Protein AF-A0A0G1J275-F1 (afdb_monomer_lite)

InterPro domains:
  IPR050297 Lipid A-modifying glycosyltransferase 83 [PTHR33908] (2-230)

Radius of gyration: 38.36 Å; chains: 1; bounding box: 88×111×80 Å

pLDDT: mean 79.53, std 19.97, range [22.02, 98.44]

Sequence (663 aa):
SFFFDRMALADSLLSAFGVWTLLFALVALRNLRLDFAMLSGFGLGGGLLTKSPAIFYALMLPTTWLLARFPKGKMEKAIHLIKLFALFLVTLAIGWGLSNILRLGPNFQMIALRNKDYVFPISHFWTNPKDPFIPFMTRSFEWIWSMGPSMTLVFALVGLLNFKKYPKEIFLISVWFLFPILVQAEFAKVFTARYILFSLPYLYILAASAFLLRGRLSKILVAGLIILLFQAFKFDYLLLTAPEKADLPTSERTGYLEEWTAGYGIKEAAEILQEEYRQDPEAKIVVGTEGFFGTLPDGLQIYLNDVPEITVIGVGIFIEEVHPSLKESKKAGNKTYLVVNNTRLKGDPERLGLKLIAAYPKALRTSLKDMKFFQKVFSSKDFIPLALIVIFSLLAVRTLLLPGYFPMHDDLQMMRQLEMEKCFVDGQIPCRWVPDMGYGFGFPLFNFYPPLPYLVGQGIRLFGLAFTDTAKKEFFGRTGGLISAVFYIWAPYHALDIYVRGAMNEAWALALFPFILWTSYRLIDEKKNITEWAVALALSWFGLLTSHNLMVLMFSPVFAVWCLLFVGQKKWNRLPHLAVSGILALGLAAFFTIPALIEQKNFGILRLLRAFRLTKPNASFPFLGLRGVHFRNRRRNGFPDRAFSLGSFYLSYSLLILSIQKD

Foldseek 3Di:
DVVPPDDPCLLVQLLVLLVLLLVLLLVCQQVLNLVSLLSNLVSLLSNLLSDPLSVLSLVLSVLSCLNHDADDDPVSNVVSVVSSVVSSVSSPCSNVVSNCVCVVDPCSVVRVVVVPVWWAPPCQCVVPVVVPQVVLVVVQLVCCCQVNLVVLVVLLVLLCVCCVVCVSLNVSLCCLQVVQSNRCSRITPDHDNSSRSSSVVSSNVSSVSSCVDDDPSNVVSVVSVVSNVVSNCVQVVCCVPPVLPHRDDPRVCCQCFNDQNVLFCLLVVLVVVVVVCVVPVPAQEEEEEADAPPHSQVSNCVSCVVRPSYHYDHQYHADQADHPVQVVCVVVVHHYYYDYDPVRDPHDCVVNVHDDDDDGDTRDDPDCVVVVVVCCCCPDPCNVLVVLLVVLLCVLCVVVVDPDQADAQCSCVVVLLVQCVVCVVVVNVRRQWRQPPPPRNTDRCLLAAQCLVSVVVVVCVVPVDDDDDDDFAPDPHSVVRSVVSSCLSVVVVLCCCVRYHVVFLVNQLSVLLRQLLVLLLCLLPPPPDNVVSLQSNLVSLLSNLRRDVVSCVVCVVVVVVSNCVRCVVGHVVSVVSNVSSVVSNCVSNVVRVVSSVVCVVVDDPVVVVVVVCVVDVPDDDPDPDPDDDDDDDDDDDDDDDDDDDDDDDDDDDDDDDDDDDDD

Structure (mmCIF, N/CA/C/O backbone):
data_AF-A0A0G1J275-F1
#
_entry.id   AF-A0A0G1J275-F1
#
loop_
_atom_site.group_PDB
_atom_site.id
_atom_site.type_symbol
_atom_site.label_atom_id
_atom_site.label_alt_id
_atom_site.label_comp_id
_atom_site.label_asym_id
_atom_site.label_entity_id
_atom_site.label_seq_id
_atom_site.pdbx_PDB_ins_code
_atom_site.Cartn_x
_atom_site.Cartn_y
_atom_site.Cartn_z
_atom_site.occupancy
_atom_site.B_iso_or_equiv
_atom_site.auth_seq_id
_atom_site.auth_comp_id
_atom_site.auth_asym_id
_atom_site.auth_atom_id
_atom_site.pdbx_PDB_model_num
ATOM 1 N N . SER A 1 1 ? -6.742 -27.106 -13.959 1.00 40.66 1 SER A N 1
ATOM 2 C CA . SER A 1 1 ? -5.752 -26.052 -14.238 1.00 40.66 1 SER A CA 1
ATOM 3 C C . SER A 1 1 ? -5.968 -24.831 -13.342 1.00 40.66 1 SER A C 1
ATOM 5 O O . SER A 1 1 ? -5.172 -24.646 -12.435 1.00 40.66 1 SER A O 1
ATOM 7 N N . PHE A 1 2 ? -7.090 -24.089 -13.426 1.00 31.84 2 PHE A N 1
ATOM 8 C CA . PHE A 1 2 ? -7.307 -22.818 -12.680 1.00 31.84 2 PHE A CA 1
ATOM 9 C C . PHE A 1 2 ? -6.958 -22.829 -11.173 1.00 31.84 2 PHE A C 1
ATOM 11 O O . PHE A 1 2 ? -6.426 -21.851 -10.656 1.00 31.84 2 PHE A O 1
ATOM 18 N N . PHE A 1 3 ? -7.235 -23.929 -10.464 1.00 35.69 3 PHE A N 1
ATOM 19 C CA . PHE A 1 3 ? -6.979 -24.037 -9.023 1.00 35.69 3 PHE A CA 1
ATOM 20 C C . PHE A 1 3 ? -5.486 -24.151 -8.663 1.00 35.69 3 PHE A C 1
ATOM 22 O O . PHE A 1 3 ? -5.069 -23.612 -7.644 1.00 35.69 3 PHE A O 1
ATOM 29 N N . PHE A 1 4 ? -4.683 -24.819 -9.498 1.00 40.94 4 PHE A N 1
ATOM 30 C CA . PHE A 1 4 ? -3.258 -25.072 -9.243 1.00 40.94 4 PHE A CA 1
ATOM 31 C C . PHE A 1 4 ? -2.342 -24.032 -9.895 1.00 40.94 4 PHE A C 1
ATOM 33 O O . PHE A 1 4 ? -1.289 -23.727 -9.346 1.00 40.94 4 PHE A O 1
ATOM 40 N N . ASP A 1 5 ? -2.769 -23.426 -11.003 1.00 39.47 5 ASP A N 1
ATOM 41 C CA . ASP A 1 5 ? -1.879 -22.607 -11.832 1.00 39.47 5 ASP A CA 1
ATOM 42 C C . ASP A 1 5 ? -1.677 -21.173 -11.308 1.00 39.47 5 ASP A C 1
ATOM 44 O O . ASP A 1 5 ? -0.831 -20.451 -11.833 1.00 39.47 5 ASP A O 1
ATOM 48 N N . ARG A 1 6 ? -2.464 -20.704 -10.318 1.00 45.31 6 ARG A N 1
ATOM 49 C CA . ARG A 1 6 ? -2.495 -19.268 -9.947 1.00 45.31 6 ARG A CA 1
ATOM 50 C C . ARG A 1 6 ? -2.673 -18.903 -8.469 1.00 45.31 6 ARG A C 1
ATOM 52 O O . ARG A 1 6 ? -2.768 -17.714 -8.174 1.00 45.31 6 ARG A O 1
ATOM 59 N N . MET A 1 7 ? -2.729 -19.843 -7.523 1.00 51.56 7 MET A N 1
ATOM 60 C CA . MET A 1 7 ? -3.082 -19.497 -6.136 1.00 51.56 7 MET A CA 1
ATOM 61 C C . MET A 1 7 ? -2.031 -19.893 -5.096 1.00 51.56 7 MET A C 1
ATOM 63 O O . MET A 1 7 ? -1.597 -21.039 -5.020 1.00 51.56 7 MET A O 1
ATOM 67 N N . ALA A 1 8 ? -1.726 -18.954 -4.193 1.00 59.25 8 ALA A N 1
ATOM 68 C CA . ALA A 1 8 ? -1.098 -19.212 -2.897 1.00 59.25 8 ALA A CA 1
ATOM 69 C C . ALA A 1 8 ? -2.086 -19.932 -1.950 1.00 59.25 8 ALA A C 1
ATOM 71 O O . ALA A 1 8 ? -2.434 -19.436 -0.877 1.00 59.25 8 ALA A O 1
ATOM 72 N N . LEU A 1 9 ? -2.567 -21.110 -2.368 1.00 70.62 9 LEU A N 1
ATOM 73 C CA . LEU A 1 9 ? -3.643 -21.872 -1.724 1.00 70.62 9 LEU A CA 1
ATOM 74 C C . LEU A 1 9 ? -3.389 -22.106 -0.237 1.00 70.62 9 LEU A C 1
ATOM 76 O O . LEU A 1 9 ? -4.303 -22.010 0.575 1.00 70.62 9 LEU A O 1
ATOM 80 N N . ALA A 1 10 ? -2.139 -22.386 0.127 1.00 83.56 10 ALA A N 1
ATOM 81 C CA . ALA A 1 10 ? -1.785 -22.710 1.498 1.00 83.56 10 ALA A CA 1
ATOM 82 C C . ALA A 1 10 ? -1.951 -21.513 2.458 1.00 83.56 10 ALA A C 1
ATOM 84 O O . ALA A 1 10 ? -2.303 -21.710 3.616 1.00 83.56 10 ALA A O 1
ATOM 85 N N . ASP A 1 11 ? -1.738 -20.271 2.012 1.00 84.31 11 ASP A N 1
ATOM 86 C CA . ASP A 1 11 ? -1.916 -19.091 2.873 1.00 84.31 11 ASP A CA 1
ATOM 87 C C . ASP A 1 11 ? -3.404 -18.768 3.092 1.00 84.31 11 ASP A C 1
ATOM 89 O O . ASP A 1 11 ? -3.840 -18.513 4.222 1.00 84.31 11 ASP A O 1
ATOM 93 N N . SER A 1 12 ? -4.210 -18.847 2.031 1.00 84.62 12 SER A N 1
ATOM 94 C CA . SER A 1 12 ? -5.666 -18.684 2.118 1.00 84.62 12 SER A CA 1
ATOM 95 C C . SER A 1 12 ? -6.313 -19.797 2.947 1.00 84.62 12 SER A C 1
ATOM 97 O O . SER A 1 12 ? -7.181 -19.522 3.776 1.00 84.62 12 SER A O 1
ATOM 99 N N . LEU A 1 13 ? -5.856 -21.041 2.783 1.00 89.19 13 LEU A N 1
ATOM 100 C CA . LEU A 1 13 ? -6.361 -22.196 3.522 1.00 89.19 13 LEU A CA 1
ATOM 101 C C . LEU A 1 13 ? -6.004 -22.122 5.014 1.00 89.19 13 LEU A C 1
ATOM 103 O O . LEU A 1 13 ? -6.869 -22.352 5.858 1.00 89.19 13 LEU A O 1
ATOM 107 N N . LEU A 1 14 ? -4.774 -21.712 5.351 1.00 92.44 14 LEU A N 1
ATOM 108 C CA . LEU A 1 14 ? -4.373 -21.441 6.734 1.00 92.44 14 LEU A CA 1
ATOM 109 C C . LEU A 1 14 ? -5.306 -20.403 7.377 1.00 92.44 14 LEU A C 1
ATOM 111 O O . LEU A 1 14 ? -5.828 -20.633 8.467 1.00 92.44 14 LEU A O 1
ATOM 115 N N . SER A 1 15 ? -5.553 -19.295 6.673 1.00 92.12 15 SER A N 1
ATOM 116 C CA . SER A 1 15 ? -6.434 -18.214 7.131 1.00 92.12 15 SER A CA 1
ATOM 117 C C . SER A 1 15 ? -7.861 -18.711 7.384 1.00 92.12 15 SER A C 1
ATOM 119 O O . SER A 1 15 ? -8.445 -18.414 8.427 1.00 92.12 15 SER A O 1
ATOM 121 N N . ALA A 1 16 ? -8.408 -19.510 6.462 1.00 92.31 16 ALA A N 1
ATOM 122 C CA . ALA A 1 16 ? -9.734 -20.105 6.596 1.00 92.31 16 ALA A CA 1
ATOM 123 C C . ALA A 1 16 ? -9.821 -21.026 7.822 1.00 92.31 16 ALA A C 1
ATOM 125 O O . ALA A 1 16 ? -10.738 -20.891 8.636 1.00 92.31 16 ALA A O 1
ATOM 126 N N . PHE A 1 17 ? -8.846 -21.921 8.002 1.00 96.06 17 PHE A N 1
ATOM 127 C CA . PHE A 1 17 ? -8.792 -22.800 9.168 1.00 96.06 17 PHE A CA 1
ATOM 128 C C . PHE A 1 17 ? -8.656 -22.031 10.484 1.00 96.06 17 PHE A C 1
ATOM 130 O O . PHE A 1 17 ? -9.280 -22.417 11.472 1.00 96.06 17 PHE A O 1
ATOM 137 N N . GLY A 1 18 ? -7.925 -20.914 10.505 1.00 94.94 18 GLY A N 1
ATOM 138 C CA . GLY A 1 18 ? -7.862 -20.019 11.661 1.00 94.94 18 GLY A CA 1
ATOM 139 C C . GLY A 1 18 ? -9.225 -19.467 12.072 1.00 94.94 18 GLY A C 1
ATOM 140 O O . GLY A 1 18 ? -9.611 -19.570 13.239 1.00 94.94 18 GLY A O 1
ATOM 141 N N . VAL A 1 19 ? -9.987 -18.947 11.103 1.00 95.69 19 VAL A N 1
ATOM 142 C CA . VAL A 1 19 ? -11.336 -18.407 11.337 1.00 95.69 19 VAL A CA 1
ATOM 143 C C . VAL A 1 19 ? -12.273 -19.484 11.885 1.00 95.69 19 VAL A C 1
ATOM 145 O O . VAL A 1 19 ? -12.951 -19.247 12.887 1.00 95.69 19 VAL A O 1
ATOM 148 N N . TRP A 1 20 ? -12.288 -20.675 11.279 1.00 95.25 20 TRP A N 1
ATOM 149 C CA . TRP A 1 20 ? -13.134 -21.783 11.735 1.00 95.25 20 TRP A CA 1
ATOM 150 C C . TRP A 1 20 ? -12.727 -22.309 13.112 1.00 95.25 20 TRP A C 1
ATOM 152 O O . TRP A 1 20 ? -13.597 -22.572 13.941 1.00 95.25 20 TRP A O 1
ATOM 162 N N . THR A 1 21 ? -11.423 -22.387 13.393 1.00 97.88 21 THR A N 1
ATOM 163 C CA . THR A 1 21 ? -10.900 -22.757 14.717 1.00 97.88 21 THR A CA 1
ATOM 164 C C . THR A 1 21 ? -11.412 -21.790 15.784 1.00 97.88 21 THR A C 1
ATOM 166 O O . THR A 1 21 ? -11.984 -22.222 16.783 1.00 97.88 21 THR A O 1
ATOM 169 N N . LEU A 1 22 ? -11.290 -20.476 15.560 1.00 97.19 22 LEU A N 1
ATOM 170 C CA . LEU A 1 22 ? -11.806 -19.472 16.494 1.00 97.19 22 LEU A CA 1
ATOM 171 C C . LEU A 1 22 ? -13.329 -19.574 16.657 1.00 97.19 22 LEU A C 1
ATOM 173 O O . LEU A 1 22 ? -13.834 -19.581 17.780 1.00 97.19 22 LEU A O 1
ATOM 177 N N . LEU A 1 23 ? -14.068 -19.646 15.548 1.00 96.19 23 LEU A N 1
ATOM 178 C CA . LEU A 1 23 ? -15.528 -19.644 15.563 1.00 96.19 23 LEU A CA 1
ATOM 179 C C . LEU A 1 23 ? -16.089 -20.858 16.309 1.00 96.19 23 LEU A C 1
ATOM 181 O O . LEU A 1 23 ? -16.923 -20.698 17.203 1.00 96.19 23 LEU A O 1
ATOM 185 N N . PHE A 1 24 ? -15.608 -22.061 15.999 1.00 97.69 24 PHE A N 1
ATOM 186 C CA . PHE A 1 24 ? -16.062 -23.269 16.679 1.00 97.69 24 PHE A CA 1
ATOM 187 C C . PHE A 1 24 ? -15.634 -23.297 18.146 1.00 97.69 24 PHE A C 1
ATOM 189 O O . PHE A 1 24 ? -16.451 -23.666 18.988 1.00 97.69 24 PHE A O 1
ATOM 196 N N . ALA A 1 25 ? -14.438 -22.807 18.493 1.00 96.81 25 ALA A N 1
ATOM 197 C CA . ALA A 1 25 ? -14.030 -22.663 19.890 1.00 96.81 25 ALA A CA 1
ATOM 198 C C . ALA A 1 25 ? -14.971 -21.736 20.681 1.00 96.81 25 ALA A C 1
ATOM 200 O O . ALA A 1 25 ? -15.382 -22.066 21.796 1.00 96.81 25 ALA A O 1
ATOM 201 N N . LEU A 1 26 ? -15.380 -20.603 20.094 1.00 96.00 26 LEU A N 1
ATOM 202 C CA . LEU A 1 26 ? -16.330 -19.667 20.710 1.00 96.00 26 LEU A CA 1
ATOM 203 C C . LEU A 1 26 ? -17.718 -20.285 20.926 1.00 96.00 26 LEU A C 1
ATOM 205 O O . LEU A 1 26 ? -18.367 -20.011 21.940 1.00 96.00 26 LEU A O 1
ATOM 209 N N . VAL A 1 27 ? -18.189 -21.122 19.999 1.00 94.69 27 VAL A N 1
ATOM 210 C CA . VAL A 1 27 ? -19.464 -21.842 20.151 1.00 94.69 27 VAL A CA 1
ATOM 211 C C . VAL A 1 27 ? -19.340 -22.958 21.192 1.00 94.69 27 VAL A C 1
ATOM 213 O O . VAL A 1 27 ? -20.233 -23.108 22.034 1.00 94.69 27 VAL A O 1
ATOM 216 N N . ALA A 1 28 ? -18.225 -23.692 21.183 1.00 95.50 28 ALA A N 1
ATOM 217 C CA . ALA A 1 28 ? -17.929 -24.762 22.128 1.00 95.50 28 ALA A CA 1
ATOM 218 C C . ALA A 1 28 ? -17.914 -24.245 23.568 1.00 95.50 28 ALA A C 1
ATOM 220 O O . ALA A 1 28 ? -18.598 -24.804 24.420 1.00 95.50 28 ALA A O 1
ATOM 221 N N . LEU A 1 29 ? -17.209 -23.142 23.844 1.00 93.69 29 LEU A N 1
ATOM 222 C CA . LEU A 1 29 ? -17.090 -22.609 25.205 1.00 93.69 29 LEU A CA 1
ATOM 223 C C . LEU A 1 29 ? -18.387 -21.976 25.719 1.00 93.69 29 LEU A C 1
ATOM 225 O O . LEU A 1 29 ? -18.683 -22.071 26.908 1.00 93.69 29 LEU A O 1
ATOM 229 N N . ARG A 1 30 ? -19.178 -21.328 24.848 1.00 88.94 30 ARG A N 1
ATOM 230 C CA . ARG A 1 30 ? -20.429 -20.670 25.267 1.00 88.94 30 ARG A CA 1
ATOM 231 C C . ARG A 1 30 ? -21.487 -21.678 25.698 1.00 88.94 30 ARG A C 1
ATOM 233 O O . ARG A 1 30 ? -22.278 -21.366 26.584 1.00 88.94 30 ARG A O 1
ATOM 240 N N . ASN A 1 31 ? -21.477 -22.856 25.078 1.00 88.56 31 ASN A N 1
ATOM 241 C CA . ASN A 1 31 ? -22.478 -23.901 25.280 1.00 88.56 31 ASN A CA 1
ATOM 242 C C . ASN A 1 31 ? -21.916 -25.161 25.964 1.00 88.56 31 ASN A C 1
ATOM 244 O O . ASN A 1 31 ? -22.654 -26.125 26.134 1.00 88.56 31 ASN A O 1
ATOM 248 N N . LEU A 1 32 ? -20.628 -25.167 26.331 1.00 93.44 32 LEU A N 1
ATOM 249 C CA . LEU A 1 32 ? -19.885 -26.334 26.831 1.00 93.44 32 LEU A CA 1
ATOM 250 C C . LEU A 1 32 ? -20.075 -27.588 25.960 1.00 93.44 32 LEU A C 1
ATOM 252 O O . LEU A 1 32 ? -20.316 -28.688 26.457 1.00 93.44 32 LEU A O 1
ATOM 256 N N . ARG A 1 33 ? -19.992 -27.398 24.642 1.00 95.94 33 ARG A N 1
ATOM 257 C CA . ARG A 1 33 ? -20.314 -28.402 23.627 1.00 95.94 33 ARG A CA 1
ATOM 258 C C . ARG A 1 33 ? -19.063 -29.097 23.093 1.00 95.94 33 ARG A C 1
ATOM 260 O O . ARG A 1 33 ? -18.201 -28.453 22.497 1.00 95.94 33 ARG A O 1
ATOM 267 N N . LEU A 1 34 ? -18.990 -30.414 23.302 1.00 97.25 34 LEU A N 1
ATOM 268 C CA . LEU A 1 34 ? -17.867 -31.255 22.876 1.00 97.25 34 LEU A CA 1
ATOM 269 C C . LEU A 1 34 ? -17.748 -31.346 21.353 1.00 97.25 34 LEU A C 1
ATOM 271 O O . LEU A 1 34 ? -16.649 -31.247 20.824 1.00 97.25 34 LEU A O 1
ATOM 275 N N . ASP A 1 35 ? -18.865 -31.471 20.648 1.00 96.50 35 ASP A N 1
ATOM 276 C CA . ASP A 1 35 ? -18.910 -31.560 19.188 1.00 96.50 35 ASP A CA 1
ATOM 277 C C . ASP A 1 35 ? -18.289 -30.328 18.510 1.00 96.50 35 ASP A C 1
ATOM 279 O O . ASP A 1 35 ? -17.473 -30.460 17.600 1.00 96.50 35 ASP A O 1
ATOM 283 N N . PHE A 1 36 ? -18.565 -29.124 19.016 1.00 97.38 36 PHE A N 1
ATOM 284 C CA . PHE A 1 36 ? -17.912 -27.908 18.522 1.00 97.38 36 PHE A CA 1
ATOM 285 C C . PHE A 1 36 ? -16.432 -27.813 18.916 1.00 97.38 36 PHE A C 1
ATOM 287 O O . PHE A 1 36 ? -15.639 -27.270 18.149 1.00 97.38 36 PHE A O 1
ATOM 294 N N . ALA A 1 37 ? -16.025 -28.364 20.064 1.00 98.12 37 ALA A N 1
ATOM 295 C CA . ALA A 1 37 ? -14.604 -28.478 20.397 1.00 98.12 37 ALA A CA 1
ATOM 296 C C . ALA A 1 37 ? -13.883 -29.443 19.441 1.00 98.12 37 ALA A C 1
ATOM 298 O O . ALA A 1 37 ? -12.763 -29.171 19.013 1.00 98.12 37 ALA A O 1
ATOM 299 N N . MET A 1 38 ? -14.548 -30.522 19.019 1.00 98.38 38 MET A N 1
ATOM 300 C CA . MET A 1 38 ? -14.024 -31.422 17.993 1.00 98.38 38 MET A CA 1
ATOM 301 C C . MET A 1 38 ? -13.888 -30.716 16.642 1.00 98.38 38 MET A C 1
ATOM 303 O O . MET A 1 38 ? -12.824 -30.790 16.036 1.00 98.38 38 MET A O 1
ATOM 307 N N . LEU A 1 39 ? -14.908 -29.969 16.198 1.00 98.06 39 LEU A N 1
ATOM 308 C CA . LEU A 1 39 ? -14.843 -29.159 14.970 1.00 98.06 39 LEU A CA 1
ATOM 309 C C . LEU A 1 39 ? -13.730 -28.104 15.025 1.00 98.06 39 LEU A C 1
ATOM 311 O O . LEU A 1 39 ? -13.009 -27.918 14.046 1.00 98.06 39 LEU A O 1
ATOM 315 N N . SER A 1 40 ? -13.533 -27.462 16.179 1.00 98.25 40 SER A N 1
ATOM 316 C CA . SER A 1 40 ? -12.379 -26.587 16.413 1.00 98.25 40 SER A CA 1
ATOM 317 C C . SER A 1 40 ? -11.057 -27.352 16.288 1.00 98.25 40 SER A C 1
ATOM 319 O O . SER A 1 40 ? -10.092 -26.814 15.751 1.00 98.25 40 SER A O 1
ATOM 321 N N . GLY A 1 41 ? -10.999 -28.600 16.759 1.00 98.25 41 GLY A N 1
ATOM 322 C CA . GLY A 1 41 ? -9.832 -29.473 16.633 1.00 98.25 41 GLY A CA 1
ATOM 323 C C . GLY A 1 41 ? -9.535 -29.866 15.186 1.00 98.25 41 GLY A C 1
ATOM 324 O O . GLY A 1 41 ? -8.380 -29.821 14.771 1.00 98.25 41 GLY A O 1
ATOM 325 N N . PHE A 1 42 ? -10.565 -30.172 14.390 1.00 98.19 42 PHE A N 1
ATOM 326 C CA . PHE A 1 42 ? -10.432 -30.408 12.948 1.00 98.19 42 PHE A CA 1
ATOM 327 C C . PHE A 1 42 ? -9.950 -29.154 12.213 1.00 98.19 42 PHE A C 1
ATOM 329 O O . PHE A 1 42 ? -9.055 -29.249 11.375 1.00 98.19 42 PHE A O 1
ATOM 336 N N . GLY A 1 43 ? -10.482 -27.978 12.566 1.00 97.69 43 GLY A N 1
ATOM 337 C CA . GLY A 1 43 ? -10.002 -26.695 12.051 1.00 97.69 43 GLY A CA 1
ATOM 338 C C . GLY A 1 43 ? -8.520 -26.470 12.361 1.00 97.69 43 GLY A C 1
ATOM 339 O O . GLY A 1 43 ? -7.733 -26.188 11.458 1.00 97.69 43 GLY A O 1
ATOM 340 N N . LEU A 1 44 ? -8.117 -26.684 13.618 1.00 98.31 44 LEU A N 1
ATOM 341 C CA . LEU A 1 44 ? -6.726 -26.549 14.045 1.00 98.31 44 LEU A CA 1
ATOM 342 C C . LEU A 1 44 ? -5.810 -27.545 13.320 1.00 98.31 44 LEU A C 1
ATOM 344 O O . LEU A 1 44 ? -4.739 -27.165 12.851 1.00 98.31 44 LEU A O 1
ATOM 348 N N . GLY A 1 45 ? -6.234 -28.805 13.199 1.00 97.75 45 GLY A N 1
ATOM 349 C CA . GLY A 1 45 ? -5.486 -29.849 12.501 1.00 97.75 45 GLY A CA 1
ATOM 350 C C . GLY A 1 45 ? -5.319 -29.558 11.014 1.00 97.75 45 GLY A C 1
ATOM 351 O O . GLY A 1 45 ? -4.211 -29.675 10.498 1.00 97.75 45 GLY A O 1
ATOM 352 N N . GLY A 1 46 ? -6.374 -29.087 10.345 1.00 96.12 46 GLY A N 1
ATOM 353 C CA . GLY A 1 46 ? -6.298 -28.606 8.965 1.00 96.12 46 GLY A CA 1
ATOM 354 C C . GLY A 1 46 ? -5.291 -27.464 8.808 1.00 96.12 46 GLY A C 1
ATOM 355 O O . GLY A 1 46 ? -4.466 -27.483 7.893 1.00 96.12 46 GLY A O 1
ATOM 356 N N . GLY A 1 47 ? -5.275 -26.517 9.751 1.00 95.19 47 GLY A N 1
ATOM 357 C CA . GLY A 1 47 ? -4.264 -25.462 9.804 1.00 95.19 47 GLY A CA 1
ATOM 358 C C . GLY A 1 47 ? -2.839 -26.014 9.938 1.00 95.19 47 GLY A C 1
ATOM 359 O O . GLY A 1 47 ? -1.967 -25.635 9.157 1.00 95.19 47 GLY A O 1
ATOM 360 N N . LEU A 1 48 ? -2.606 -26.928 10.888 1.00 95.06 48 LEU A N 1
ATOM 361 C CA . LEU A 1 48 ? -1.292 -27.537 11.149 1.00 95.06 48 LEU A CA 1
ATOM 362 C C . LEU A 1 48 ? -0.778 -28.375 9.971 1.00 95.06 48 LEU A C 1
ATOM 364 O O . LEU A 1 48 ? 0.425 -28.391 9.720 1.00 95.06 48 LEU A O 1
ATOM 368 N N . LEU A 1 49 ? -1.677 -29.035 9.238 1.00 93.56 49 LEU A N 1
ATOM 369 C CA . LEU A 1 49 ? -1.360 -29.734 7.989 1.00 93.56 49 LEU A CA 1
ATOM 370 C C . LEU A 1 49 ? -1.004 -28.769 6.856 1.00 93.56 49 LEU A C 1
ATOM 372 O O . LEU A 1 49 ? -0.215 -29.109 5.981 1.00 93.56 49 LEU A O 1
ATOM 376 N N . THR A 1 50 ? -1.581 -27.568 6.878 1.00 91.38 50 THR A N 1
ATOM 377 C CA . THR A 1 50 ? -1.371 -26.560 5.841 1.00 91.38 50 THR A CA 1
ATOM 378 C C . THR A 1 50 ? -0.026 -25.861 6.020 1.00 91.38 50 THR A C 1
ATOM 380 O O . THR A 1 50 ? 0.786 -25.854 5.096 1.00 91.38 50 THR A O 1
ATOM 383 N N . LYS A 1 51 ? 0.225 -25.258 7.194 1.00 89.50 51 LYS A N 1
ATOM 384 C CA . LYS A 1 51 ? 1.481 -24.550 7.499 1.00 89.50 51 LYS A CA 1
ATOM 385 C C . LYS A 1 51 ? 1.770 -24.474 9.003 1.00 89.50 51 LYS A C 1
ATOM 387 O O . LYS A 1 51 ? 0.871 -24.364 9.834 1.00 89.50 51 LYS A O 1
ATOM 392 N N . SER A 1 52 ? 3.058 -24.387 9.344 1.00 89.50 52 SER A N 1
ATOM 393 C CA . SER A 1 52 ? 3.541 -24.253 10.726 1.00 89.50 52 SER A CA 1
ATOM 394 C C . SER A 1 52 ? 2.998 -23.048 11.524 1.00 89.50 52 SER A C 1
ATOM 396 O O . SER A 1 52 ? 2.817 -23.217 12.732 1.00 89.50 52 SER A O 1
ATOM 398 N N . PRO A 1 53 ? 2.649 -21.874 10.942 1.00 92.12 53 PRO A N 1
ATOM 399 C CA . PRO A 1 53 ? 2.062 -20.769 11.703 1.00 92.12 53 PRO A CA 1
ATOM 400 C C . PRO A 1 53 ? 0.692 -21.082 12.322 1.00 92.12 53 PRO A C 1
ATOM 402 O O . PRO A 1 53 ? 0.258 -20.356 13.211 1.00 92.12 53 PRO A O 1
ATOM 405 N N . ALA A 1 54 ? 0.023 -22.182 11.957 1.00 95.44 54 ALA A N 1
ATOM 406 C CA . ALA A 1 54 ? -1.194 -22.618 12.648 1.00 95.44 54 ALA A CA 1
ATOM 407 C C . ALA A 1 54 ? -0.990 -22.877 14.152 1.00 95.44 54 ALA A C 1
ATOM 409 O O . ALA A 1 54 ? -1.954 -22.854 14.917 1.00 95.44 54 ALA A O 1
ATOM 410 N N . ILE A 1 55 ? 0.259 -23.047 14.606 1.00 95.12 55 ILE A N 1
ATOM 411 C CA . ILE A 1 55 ? 0.593 -23.099 16.034 1.00 95.12 55 ILE A CA 1
ATOM 412 C C . ILE A 1 55 ? 0.119 -21.852 16.798 1.00 95.12 55 ILE A C 1
ATOM 414 O O . ILE A 1 55 ? -0.252 -21.962 17.966 1.00 95.12 55 ILE A O 1
ATOM 418 N N . PHE A 1 56 ? 0.048 -20.684 16.145 1.00 96.88 56 PHE A N 1
ATOM 419 C CA . PHE A 1 56 ? -0.510 -19.475 16.752 1.00 96.88 56 PHE A CA 1
ATOM 420 C C . PHE A 1 56 ? -1.966 -19.682 17.173 1.00 96.88 56 PHE A C 1
ATOM 422 O O . PHE A 1 56 ? -2.334 -19.286 18.274 1.00 96.88 56 PHE A O 1
ATOM 429 N N . TYR A 1 57 ? -2.781 -20.379 16.376 1.00 97.50 57 TYR A N 1
ATOM 430 C CA . TYR A 1 57 ? -4.167 -20.667 16.752 1.00 97.50 57 TYR A CA 1
ATOM 431 C C . TYR A 1 57 ? -4.230 -21.498 18.031 1.00 97.50 57 TYR A C 1
ATOM 433 O O . TYR A 1 57 ? -4.977 -21.153 18.943 1.00 97.50 57 TYR A O 1
ATOM 441 N N . ALA A 1 58 ? -3.387 -22.525 18.156 1.00 97.06 58 ALA A N 1
ATOM 442 C CA . ALA A 1 58 ? -3.324 -23.333 19.369 1.00 97.06 58 ALA A CA 1
ATOM 443 C C . ALA A 1 58 ? -2.913 -22.522 20.607 1.00 97.06 58 ALA A C 1
ATOM 445 O O . ALA A 1 58 ? -3.540 -22.644 21.659 1.00 97.06 58 ALA A O 1
ATOM 446 N N . LEU A 1 59 ? -1.893 -21.666 20.473 1.00 96.88 59 LEU A N 1
ATOM 447 C CA . LEU A 1 59 ? -1.408 -20.807 21.560 1.00 96.88 59 LEU A CA 1
ATOM 448 C C . LEU A 1 59 ? -2.453 -19.779 22.004 1.00 96.88 59 LEU A C 1
ATOM 450 O O . LEU A 1 59 ? -2.499 -19.395 23.171 1.00 96.88 59 LEU A O 1
ATOM 454 N N . MET A 1 60 ? -3.291 -19.326 21.076 1.00 96.88 60 MET A N 1
ATOM 455 C CA . MET A 1 60 ? -4.235 -18.240 21.307 1.00 96.88 60 MET A CA 1
ATOM 456 C C . MET A 1 60 ? -5.633 -18.735 21.666 1.00 96.88 60 MET A C 1
ATOM 458 O O . MET A 1 60 ? -6.403 -17.977 22.248 1.00 96.88 60 MET A O 1
ATOM 462 N N . LEU A 1 61 ? -5.966 -20.001 21.409 1.00 96.38 61 LEU A N 1
ATOM 463 C CA . LEU A 1 61 ? -7.237 -20.624 21.790 1.00 96.38 61 LEU A CA 1
ATOM 464 C C . LEU A 1 61 ? -7.665 -20.358 23.249 1.00 96.38 61 LEU A C 1
ATOM 466 O O . LEU A 1 61 ? -8.833 -20.014 23.445 1.00 96.38 61 LEU A O 1
ATOM 470 N N . PRO A 1 62 ? -6.787 -20.412 24.272 1.00 95.81 62 PRO A N 1
ATOM 471 C CA . PRO A 1 62 ? -7.176 -20.117 25.655 1.00 95.81 62 PRO A CA 1
ATOM 472 C C . PRO A 1 62 ? -7.741 -18.705 25.866 1.00 95.81 62 PRO A C 1
ATOM 474 O O . PRO A 1 62 ? -8.559 -18.494 26.758 1.00 95.81 62 PRO A O 1
ATOM 477 N N . THR A 1 63 ? -7.379 -17.728 25.024 1.00 96.06 63 THR A N 1
ATOM 478 C CA . THR A 1 63 ? -7.923 -16.358 25.123 1.00 96.06 63 THR A CA 1
ATOM 479 C C . THR A 1 63 ? -9.438 -16.314 24.911 1.00 96.06 63 THR A C 1
ATOM 481 O O . THR A 1 63 ? -10.112 -15.428 25.437 1.00 96.06 63 THR A O 1
ATOM 484 N N . THR A 1 64 ? -10.010 -17.306 24.221 1.00 95.88 64 THR A N 1
ATOM 485 C CA . THR A 1 64 ? -11.461 -17.422 24.018 1.00 95.88 64 THR A CA 1
ATOM 486 C C . THR A 1 64 ? -12.225 -17.603 25.336 1.00 95.88 64 THR A C 1
ATOM 488 O O . THR A 1 64 ? -13.373 -17.167 25.448 1.00 95.88 64 THR A O 1
ATOM 491 N N . TRP A 1 65 ? -11.585 -18.146 26.380 1.00 94.94 65 TRP A N 1
ATOM 492 C CA . TRP A 1 65 ? -12.198 -18.360 27.696 1.00 94.94 65 TRP A CA 1
ATOM 493 C C . TRP A 1 65 ? -12.612 -17.059 28.389 1.00 94.94 65 TRP A C 1
ATOM 495 O O . TRP A 1 65 ? -13.487 -17.076 29.254 1.00 94.94 65 TRP A O 1
ATOM 505 N N . LEU A 1 66 ? -12.065 -15.909 27.975 1.00 93.31 66 LEU A N 1
ATOM 506 C CA . LEU A 1 66 ? -12.511 -14.592 28.440 1.00 93.31 66 LEU A CA 1
ATOM 507 C C . LEU A 1 66 ? -14.014 -14.369 28.199 1.00 93.31 66 LEU A C 1
ATOM 509 O O . LEU A 1 66 ? -14.671 -13.666 28.978 1.00 93.31 66 LEU A O 1
ATOM 513 N N . LEU A 1 67 ? -14.563 -14.995 27.152 1.00 93.88 67 LEU A N 1
ATOM 514 C CA . LEU A 1 67 ? -15.972 -14.935 26.760 1.00 93.88 67 LEU A CA 1
ATOM 515 C C . LEU A 1 67 ? -16.828 -16.071 27.344 1.00 93.88 67 LEU A C 1
ATOM 517 O O . LEU A 1 67 ? -18.016 -16.161 27.018 1.00 93.88 67 LEU A O 1
ATOM 521 N N . ALA A 1 68 ? -16.269 -16.917 28.216 1.00 92.75 68 ALA A N 1
ATOM 522 C CA . ALA A 1 68 ? -17.023 -17.968 28.889 1.00 92.75 68 ALA A CA 1
ATOM 523 C C . ALA A 1 68 ? -18.002 -17.395 29.927 1.00 92.75 68 ALA A C 1
ATOM 525 O O . ALA A 1 68 ? -17.747 -16.382 30.591 1.00 92.75 68 ALA A O 1
ATOM 526 N N . ARG A 1 69 ? -19.149 -18.064 30.077 1.00 90.19 69 ARG A N 1
ATOM 527 C CA . ARG A 1 69 ? -20.198 -17.700 31.039 1.00 90.19 69 ARG A CA 1
ATOM 528 C C . ARG A 1 69 ? -19.940 -18.397 32.373 1.00 90.19 69 ARG A C 1
ATOM 530 O O . ARG A 1 69 ? -20.527 -19.434 32.665 1.00 90.19 69 ARG A O 1
ATOM 537 N N . PHE A 1 70 ? -19.045 -17.819 33.172 1.00 91.00 70 PHE A N 1
ATOM 538 C CA . PHE A 1 70 ? -18.685 -18.382 34.471 1.00 91.00 70 PHE A CA 1
ATOM 539 C C . PHE A 1 70 ? -19.867 -18.371 35.462 1.00 91.00 70 PHE A C 1
ATOM 541 O O . PHE A 1 70 ? -20.515 -17.331 35.617 1.00 91.00 70 PHE A O 1
ATOM 548 N N . PRO A 1 71 ? -20.119 -19.484 36.176 1.00 92.62 71 PRO A N 1
ATOM 549 C CA . PRO A 1 71 ? -21.114 -19.540 37.248 1.00 92.62 71 PRO A CA 1
ATOM 550 C C . PRO A 1 71 ? -20.680 -18.694 38.457 1.00 92.62 71 PRO A C 1
ATOM 552 O O . PRO A 1 71 ? -19.531 -18.259 38.541 1.00 92.62 71 PRO A O 1
ATOM 555 N N . LYS A 1 72 ? -21.590 -18.415 39.401 1.00 91.94 72 LYS A N 1
ATOM 556 C CA . LYS A 1 72 ? -21.292 -17.554 40.563 1.00 91.94 72 LYS A CA 1
ATOM 557 C C . LYS A 1 72 ? -20.567 -18.309 41.686 1.00 91.94 72 LYS A C 1
ATOM 559 O O . LYS A 1 72 ? -19.667 -17.725 42.294 1.00 91.94 72 LYS A O 1
ATOM 564 N N . GLY A 1 73 ? -20.907 -19.578 41.934 1.00 95.00 73 GLY A N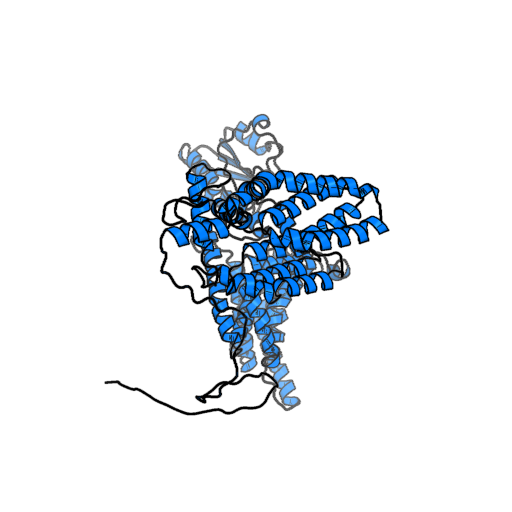 1
ATOM 565 C CA . GLY A 1 73 ? -20.338 -20.380 43.019 1.00 95.00 73 GLY A CA 1
ATOM 566 C C . GLY A 1 73 ? -18.868 -20.749 42.798 1.00 95.00 73 GLY A C 1
ATOM 567 O O . GLY A 1 73 ? -18.448 -21.027 41.677 1.00 95.00 73 GLY A O 1
ATOM 568 N N . LYS A 1 74 ? -18.060 -20.778 43.869 1.00 93.25 74 LYS A N 1
ATOM 569 C CA . LYS A 1 74 ? -16.625 -21.131 43.781 1.00 93.25 74 LYS A CA 1
ATOM 570 C C . LYS A 1 74 ? -16.407 -22.541 43.216 1.00 93.25 74 LYS A C 1
ATOM 572 O O . LYS A 1 74 ? -15.600 -22.706 42.307 1.00 93.25 74 LYS A O 1
ATOM 577 N N . MET A 1 75 ? -17.153 -23.528 43.718 1.00 94.19 75 MET A N 1
ATOM 578 C CA . MET A 1 75 ? -17.052 -24.920 43.260 1.00 94.19 75 MET A CA 1
ATOM 579 C C . MET A 1 75 ? -17.517 -25.071 41.806 1.00 94.19 75 MET A C 1
ATOM 581 O O . MET A 1 75 ? -16.832 -25.667 40.982 1.00 94.19 75 MET A O 1
ATOM 585 N N . GLU A 1 76 ? -18.641 -24.446 41.455 1.00 93.56 76 GLU A N 1
ATOM 586 C CA . GLU A 1 76 ? -19.168 -24.449 40.087 1.00 93.56 76 GLU A CA 1
ATOM 587 C C . GLU A 1 76 ? -18.184 -23.814 39.099 1.00 93.56 76 GLU A C 1
ATOM 589 O O . GLU A 1 76 ? -18.025 -24.311 37.986 1.00 93.56 76 GLU A O 1
ATOM 594 N N . LYS A 1 77 ? -17.486 -22.739 39.499 1.00 94.44 77 LYS A N 1
ATOM 595 C CA . LYS A 1 77 ? -16.434 -22.111 38.684 1.00 94.44 77 LYS A CA 1
ATOM 596 C C . LYS A 1 77 ? -15.274 -23.067 38.439 1.00 94.44 77 LYS A C 1
ATOM 598 O O . LYS A 1 77 ? -14.807 -23.142 37.307 1.00 94.44 77 LYS A O 1
ATOM 603 N N . ALA A 1 78 ? -14.832 -23.797 39.464 1.00 95.19 78 ALA A N 1
ATOM 604 C CA . ALA A 1 78 ? -13.771 -24.792 39.323 1.00 95.19 78 ALA A CA 1
ATOM 605 C C . ALA A 1 78 ? -14.187 -25.910 38.352 1.00 95.19 78 ALA A C 1
ATOM 607 O O . ALA A 1 78 ? -13.459 -26.204 37.408 1.00 95.19 78 ALA A O 1
ATOM 608 N N . ILE A 1 79 ? -15.401 -26.450 38.502 1.00 95.00 79 ILE A N 1
ATOM 609 C CA . ILE A 1 79 ? -15.957 -27.454 37.581 1.00 95.00 79 ILE A CA 1
ATOM 610 C C . ILE A 1 79 ? -16.050 -26.897 36.153 1.00 95.00 79 ILE A C 1
ATOM 612 O O . ILE A 1 79 ? -15.710 -27.582 35.191 1.00 95.00 79 ILE A O 1
ATOM 616 N N . HIS A 1 80 ? -16.487 -25.647 35.995 1.00 95.06 80 HIS A N 1
ATOM 617 C CA . HIS A 1 80 ? -16.575 -24.997 34.690 1.00 95.06 80 HIS A CA 1
ATOM 618 C C . HIS A 1 80 ? -15.194 -24.838 34.034 1.00 95.06 80 HIS A C 1
ATOM 620 O O . HIS A 1 80 ? -15.053 -25.126 32.849 1.00 95.06 80 HIS A O 1
ATOM 626 N N . LEU A 1 81 ? -14.165 -24.451 34.797 1.00 95.12 81 LEU A N 1
ATOM 627 C CA . LEU A 1 81 ? -12.781 -24.383 34.314 1.00 95.12 81 LEU A CA 1
ATOM 628 C C . LEU A 1 81 ? -12.256 -25.751 33.877 1.00 95.12 81 LEU A C 1
ATOM 630 O O . LEU A 1 81 ? -11.648 -25.847 32.816 1.00 95.12 81 LEU A O 1
ATOM 634 N N . ILE A 1 82 ? -12.538 -26.808 34.644 1.00 96.50 82 ILE A N 1
ATOM 635 C CA . ILE A 1 82 ? -12.170 -28.183 34.275 1.00 96.50 82 ILE A CA 1
ATOM 636 C C . ILE A 1 82 ? -12.823 -28.568 32.944 1.00 96.50 82 ILE A C 1
ATOM 638 O O . ILE A 1 82 ? -12.154 -29.114 32.070 1.00 96.50 82 ILE A O 1
ATOM 642 N N . LYS A 1 83 ? -14.104 -28.229 32.742 1.00 96.56 83 LYS A N 1
ATOM 643 C CA . LYS A 1 83 ? -14.799 -28.473 31.468 1.00 96.56 83 LYS A CA 1
ATOM 644 C C . LYS A 1 83 ? -14.169 -27.695 30.311 1.00 96.56 83 LYS A C 1
ATOM 646 O O . LYS A 1 83 ? -13.933 -28.281 29.260 1.00 96.56 83 LYS A O 1
ATOM 651 N N . LEU A 1 84 ? -13.860 -26.408 30.491 1.00 96.44 84 LEU A N 1
ATOM 652 C CA . LEU A 1 84 ? -13.179 -25.606 29.465 1.00 96.44 84 LEU A CA 1
ATOM 653 C C . LEU A 1 84 ? -11.802 -26.182 29.114 1.00 96.44 84 LEU A C 1
ATOM 655 O O . LEU A 1 84 ? -11.460 -26.278 27.936 1.00 96.44 84 LEU A O 1
ATOM 659 N N . PHE A 1 85 ? -11.044 -26.614 30.122 1.00 97.19 85 PHE A N 1
ATOM 660 C CA . PHE A 1 85 ? -9.754 -27.264 29.930 1.00 97.19 85 PHE A CA 1
ATOM 661 C C . PHE A 1 85 ? -9.892 -28.601 29.193 1.00 97.19 85 PHE A C 1
ATOM 663 O O . PHE A 1 85 ? -9.140 -28.851 28.258 1.00 97.19 85 PHE A O 1
ATOM 670 N N . ALA A 1 86 ? -10.891 -29.422 29.524 1.00 97.81 86 ALA A N 1
ATOM 671 C CA . ALA A 1 86 ? -11.162 -30.674 28.818 1.00 97.81 86 ALA A CA 1
ATOM 672 C C . ALA A 1 86 ? -11.519 -30.443 27.337 1.00 97.81 86 ALA A C 1
ATOM 674 O O . ALA A 1 86 ? -10.965 -31.107 26.463 1.00 97.81 86 ALA A O 1
ATOM 675 N N . LEU A 1 87 ? -12.383 -29.466 27.030 1.00 97.88 87 LEU A N 1
ATOM 676 C CA . LEU A 1 87 ? -12.715 -29.095 25.645 1.00 97.88 87 LEU A CA 1
ATOM 677 C C . LEU A 1 87 ? -11.481 -28.602 24.875 1.00 97.88 87 LEU A C 1
ATOM 679 O O . LEU A 1 87 ? -11.287 -28.944 23.705 1.00 97.88 87 LEU A O 1
ATOM 683 N N . PHE A 1 88 ? -10.622 -27.827 25.537 1.00 97.81 88 PHE A N 1
ATOM 684 C CA . PHE A 1 88 ? -9.350 -27.391 24.972 1.00 97.81 88 PHE A CA 1
ATOM 685 C C . PHE A 1 88 ? -8.418 -28.576 24.691 1.00 97.81 88 PHE A C 1
ATOM 687 O O . PHE A 1 88 ? -7.909 -28.681 23.579 1.00 97.81 88 PHE A O 1
ATOM 694 N N . LEU A 1 89 ? -8.259 -29.517 25.628 1.00 98.25 89 LEU A N 1
ATOM 695 C CA . LEU A 1 89 ? -7.455 -30.724 25.414 1.00 98.25 89 LEU A CA 1
ATOM 696 C C . LEU A 1 89 ? -7.967 -31.569 24.245 1.00 98.25 89 LEU A C 1
ATOM 698 O O . LEU A 1 89 ? -7.155 -32.036 23.454 1.00 98.25 89 LEU A O 1
ATOM 702 N N . VAL A 1 90 ? -9.285 -31.722 24.086 1.00 98.44 90 VAL A N 1
ATOM 703 C CA . VAL A 1 90 ? -9.874 -32.418 22.926 1.00 98.44 90 VAL A CA 1
ATOM 704 C C . VAL A 1 90 ? -9.524 -31.701 21.621 1.00 98.44 90 VAL A C 1
ATOM 706 O O . VAL A 1 90 ? -9.123 -32.343 20.650 1.00 98.44 90 VAL A O 1
ATOM 709 N N . THR A 1 91 ? -9.617 -30.369 21.612 1.00 98.44 91 THR A N 1
ATOM 710 C CA . THR A 1 91 ? -9.242 -29.537 20.459 1.00 98.44 91 THR A CA 1
ATOM 711 C C . THR A 1 91 ? -7.774 -29.760 20.076 1.00 98.44 91 THR A C 1
ATOM 713 O O . THR A 1 91 ? -7.471 -29.998 18.906 1.00 98.44 91 THR A O 1
ATOM 716 N N . LEU A 1 92 ? -6.859 -29.740 21.056 1.00 98.19 92 LEU A N 1
ATOM 717 C CA . LEU A 1 92 ? -5.435 -29.999 20.822 1.00 98.19 92 LEU A CA 1
ATOM 718 C C . LEU A 1 92 ? -5.182 -31.449 20.381 1.00 98.19 92 LEU A C 1
ATOM 720 O O . LEU A 1 92 ? -4.424 -31.676 19.444 1.00 98.19 92 LEU A O 1
ATOM 724 N N . ALA A 1 93 ? -5.824 -32.429 21.018 1.00 98.31 93 ALA A N 1
ATOM 725 C CA . ALA A 1 93 ? -5.634 -33.843 20.708 1.00 98.31 93 ALA A CA 1
ATOM 726 C C . ALA A 1 93 ? -6.001 -34.155 19.252 1.00 98.31 93 ALA A C 1
ATOM 728 O O . ALA A 1 93 ? -5.225 -34.805 18.555 1.00 98.31 93 ALA A O 1
ATOM 729 N N . ILE A 1 94 ? -7.132 -33.636 18.765 1.00 98.31 94 ILE A N 1
ATOM 730 C CA . ILE A 1 94 ? -7.534 -33.793 17.360 1.00 98.31 94 ILE A CA 1
ATOM 731 C C . ILE A 1 94 ? -6.583 -33.023 16.440 1.00 98.31 94 ILE A C 1
ATOM 733 O O . ILE A 1 94 ? -6.114 -33.582 15.449 1.00 98.31 94 ILE A O 1
ATOM 737 N N . GLY A 1 95 ? -6.248 -31.772 16.778 1.00 97.62 95 GLY A N 1
ATOM 738 C CA . GLY A 1 95 ? -5.369 -30.941 15.954 1.00 97.62 95 GLY A CA 1
ATOM 739 C C . GLY A 1 95 ? -3.988 -31.568 15.735 1.00 97.62 95 GLY A C 1
ATOM 740 O O . GLY A 1 95 ? -3.544 -31.728 14.596 1.00 97.62 95 GLY A O 1
ATOM 741 N N . TRP A 1 96 ? -3.325 -31.998 16.813 1.00 96.50 96 TRP A N 1
ATOM 742 C CA . TRP A 1 96 ? -2.035 -32.686 16.717 1.00 96.50 96 TRP A CA 1
ATOM 743 C C . TRP A 1 96 ? -2.166 -34.104 16.166 1.00 96.50 96 TRP A C 1
ATOM 745 O O . TRP A 1 96 ? -1.296 -34.529 15.403 1.00 96.50 96 TRP A O 1
ATOM 755 N N . GLY A 1 97 ? -3.246 -34.815 16.499 1.00 96.62 97 GLY A N 1
ATOM 756 C CA . GLY A 1 97 ? -3.553 -36.134 15.950 1.00 96.62 97 GLY A CA 1
ATOM 757 C C . GLY A 1 97 ? -3.574 -36.121 14.422 1.00 96.62 97 GLY A C 1
ATOM 758 O O . GLY A 1 97 ? -2.892 -36.930 13.801 1.00 96.62 97 GLY A O 1
ATOM 759 N N . LEU A 1 98 ? -4.246 -35.137 13.819 1.00 95.94 98 LEU A N 1
ATOM 760 C CA . LEU A 1 98 ? -4.251 -34.944 12.366 1.00 95.94 98 LEU A CA 1
ATOM 761 C C . LEU A 1 98 ? -2.870 -34.566 11.828 1.00 95.94 98 LEU A C 1
ATOM 763 O O . LEU A 1 98 ? -2.422 -35.142 10.840 1.00 95.94 98 LEU A O 1
ATOM 767 N N . SER A 1 99 ? -2.157 -33.654 12.497 1.00 93.19 99 SER A N 1
ATOM 768 C CA . SER A 1 99 ? -0.815 -33.236 12.062 1.00 93.19 99 SER A CA 1
ATOM 769 C C . SER A 1 99 ? 0.200 -34.389 12.017 1.00 93.19 99 SER A C 1
ATOM 771 O O . SER A 1 99 ? 1.142 -34.349 11.227 1.00 93.19 99 SER A O 1
ATOM 773 N N . ASN A 1 100 ? -0.003 -35.448 12.813 1.00 92.94 100 ASN A N 1
ATOM 774 C CA . ASN A 1 100 ? 0.880 -36.615 12.822 1.00 92.94 100 ASN A CA 1
ATOM 775 C C . ASN A 1 100 ? 0.851 -37.414 11.515 1.00 92.94 100 ASN A C 1
ATOM 777 O O . ASN A 1 100 ? 1.810 -38.138 11.263 1.00 92.94 100 ASN A O 1
ATOM 781 N N . ILE A 1 101 ? -0.166 -37.251 10.660 1.00 93.00 101 ILE A N 1
ATOM 782 C CA . ILE A 1 101 ? -0.190 -37.870 9.323 1.00 93.00 101 ILE A CA 1
ATOM 783 C C . ILE A 1 101 ? 1.061 -37.480 8.520 1.00 93.00 101 ILE A C 1
ATOM 785 O O . ILE A 1 101 ? 1.603 -38.300 7.783 1.00 93.00 101 ILE A O 1
ATOM 789 N N . LEU A 1 102 ? 1.599 -36.271 8.730 1.00 88.56 102 LEU A N 1
ATOM 790 C CA . LEU A 1 102 ? 2.820 -35.809 8.064 1.00 88.56 102 LEU A CA 1
ATOM 791 C C . LEU A 1 102 ? 4.051 -36.676 8.383 1.00 88.56 102 LEU A C 1
ATOM 793 O O . LEU A 1 102 ? 4.986 -36.703 7.587 1.00 88.56 102 LEU A O 1
ATOM 797 N N . ARG A 1 103 ? 4.059 -37.407 9.510 1.00 91.50 103 ARG A N 1
ATOM 798 C CA . ARG A 1 103 ? 5.166 -38.303 9.900 1.00 91.50 103 ARG A CA 1
ATOM 799 C C . ARG A 1 103 ? 5.316 -39.512 8.984 1.00 91.50 103 ARG A C 1
ATOM 801 O O . ARG A 1 103 ? 6.368 -40.136 9.000 1.00 91.50 103 ARG A O 1
ATOM 808 N N . LEU A 1 104 ? 4.286 -39.834 8.202 1.00 91.38 104 LEU A N 1
ATOM 809 C CA . LEU A 1 104 ? 4.349 -40.891 7.193 1.00 91.38 104 LEU A CA 1
ATOM 810 C C . LEU A 1 104 ? 5.226 -40.487 5.995 1.00 91.38 104 LEU A C 1
ATOM 812 O O . LEU A 1 104 ? 5.646 -41.346 5.226 1.00 91.38 104 LEU A O 1
ATOM 816 N N . GLY A 1 105 ? 5.515 -39.191 5.827 1.00 89.44 105 GLY A N 1
ATOM 817 C CA . GLY A 1 105 ? 6.397 -38.701 4.776 1.00 89.44 105 GLY A CA 1
ATOM 818 C C . GLY A 1 105 ? 7.876 -38.965 5.099 1.00 89.44 105 GLY A C 1
ATOM 819 O O . GLY A 1 105 ? 8.328 -38.602 6.187 1.00 89.44 105 GLY A O 1
ATOM 820 N N . PRO A 1 106 ? 8.679 -39.483 4.148 1.00 89.19 106 PRO A N 1
ATOM 821 C CA . PRO A 1 106 ? 10.095 -39.811 4.376 1.00 89.19 106 PRO A CA 1
ATOM 822 C C . PRO A 1 106 ? 10.961 -38.586 4.715 1.00 89.19 106 PRO A C 1
ATOM 824 O O . PRO A 1 106 ? 12.051 -38.719 5.266 1.00 89.19 106 PRO A O 1
ATOM 827 N N . ASN A 1 107 ? 10.468 -37.383 4.405 1.00 86.62 107 ASN A N 1
ATOM 828 C CA . ASN A 1 107 ? 11.137 -36.107 4.645 1.00 86.62 107 ASN A CA 1
ATOM 829 C C . ASN A 1 107 ? 10.531 -35.307 5.812 1.00 86.62 107 ASN A C 1
ATOM 831 O O . ASN A 1 107 ? 10.775 -34.107 5.911 1.00 86.62 107 ASN A O 1
ATOM 835 N N . PHE A 1 108 ? 9.743 -35.918 6.705 1.00 87.06 108 PHE A N 1
ATOM 836 C CA . PHE A 1 108 ? 9.086 -35.202 7.809 1.00 87.06 108 PHE A CA 1
ATOM 837 C C . PHE A 1 108 ? 10.067 -34.389 8.676 1.00 87.06 108 PHE A C 1
ATOM 839 O O . PHE A 1 108 ? 9.799 -33.238 9.027 1.00 87.06 108 PHE A O 1
ATOM 846 N N . GLN A 1 109 ? 11.248 -34.945 8.957 1.00 85.81 109 GLN A N 1
ATOM 847 C CA . GLN A 1 109 ? 12.333 -34.285 9.692 1.00 85.81 109 GLN A CA 1
ATOM 848 C C . GLN A 1 109 ? 12.782 -32.961 9.056 1.00 85.81 109 GLN A C 1
ATOM 850 O O . GLN A 1 109 ? 13.213 -32.046 9.764 1.00 85.81 109 GLN A O 1
ATOM 855 N N . MET A 1 110 ? 12.632 -32.820 7.734 1.00 83.62 110 MET A N 1
ATOM 856 C CA . MET A 1 110 ? 13.013 -31.605 7.020 1.00 83.62 110 MET A CA 1
ATOM 857 C C . MET A 1 110 ? 12.140 -30.415 7.406 1.00 83.62 110 MET A C 1
ATOM 859 O O . MET A 1 110 ? 12.626 -29.293 7.355 1.00 83.62 110 MET A O 1
ATOM 863 N N . ILE A 1 111 ? 10.898 -30.612 7.863 1.00 82.81 111 ILE A N 1
ATOM 864 C CA . ILE A 1 111 ? 10.024 -29.502 8.279 1.00 82.81 111 ILE A CA 1
ATOM 865 C C . ILE A 1 111 ? 10.667 -28.724 9.434 1.00 82.81 111 ILE A C 1
ATOM 867 O O . ILE A 1 111 ? 10.780 -27.499 9.388 1.00 82.81 111 ILE A O 1
ATOM 871 N N . ALA A 1 112 ? 11.136 -29.435 10.463 1.00 83.88 112 ALA A N 1
ATOM 872 C CA . ALA A 1 112 ? 11.770 -28.815 11.623 1.00 83.88 112 ALA A CA 1
ATOM 873 C C . ALA A 1 112 ? 13.125 -28.183 11.272 1.00 83.88 112 ALA A C 1
ATOM 875 O O . ALA A 1 112 ? 13.434 -27.099 11.766 1.00 83.88 112 ALA A O 1
ATOM 876 N N . LEU A 1 113 ? 13.914 -28.834 10.409 1.00 85.81 113 LEU A N 1
ATOM 877 C CA . LEU A 1 113 ? 15.194 -28.305 9.929 1.00 85.81 113 LEU A CA 1
ATOM 878 C C . LEU A 1 113 ? 14.991 -27.016 9.122 1.00 85.81 113 LEU A C 1
ATOM 880 O O . LEU A 1 113 ? 15.568 -25.990 9.465 1.00 85.81 113 LEU A O 1
ATOM 884 N N . ARG A 1 114 ? 14.093 -27.032 8.132 1.00 83.75 114 ARG A N 1
ATOM 885 C CA . ARG A 1 114 ? 13.802 -25.878 7.270 1.00 83.75 114 ARG A CA 1
ATOM 886 C C . ARG A 1 114 ? 13.173 -24.724 8.042 1.00 83.75 114 ARG A C 1
ATOM 888 O O . ARG A 1 114 ? 13.488 -23.577 7.760 1.00 83.75 114 ARG A O 1
ATOM 895 N N . ASN A 1 115 ? 12.357 -24.980 9.066 1.00 84.31 115 ASN A N 1
ATOM 896 C CA . ASN A 1 115 ? 11.835 -23.906 9.920 1.00 84.31 115 ASN A CA 1
ATOM 897 C C . ASN A 1 115 ? 12.956 -23.113 10.624 1.00 84.31 115 ASN A C 1
ATOM 899 O O . ASN A 1 115 ? 12.823 -21.900 10.794 1.00 84.31 115 ASN A O 1
ATOM 903 N N . LYS A 1 116 ? 14.081 -23.750 10.983 1.00 86.56 116 LYS A N 1
ATOM 904 C CA . LYS A 1 116 ? 15.235 -23.054 11.585 1.00 86.56 116 LYS A CA 1
ATOM 905 C C . LYS A 1 116 ? 15.937 -22.111 10.605 1.00 86.56 116 LYS A C 1
ATOM 907 O O . LYS A 1 116 ? 16.565 -21.147 11.048 1.00 86.56 116 LYS A O 1
ATOM 912 N N . ASP A 1 117 ? 15.790 -22.323 9.298 1.00 85.69 117 ASP A N 1
ATOM 913 C CA . ASP A 1 117 ? 16.323 -21.415 8.274 1.00 85.69 117 ASP A CA 1
ATOM 914 C C . ASP A 1 117 ? 15.590 -20.065 8.279 1.00 85.69 117 ASP A C 1
ATOM 916 O O . ASP A 1 117 ? 16.171 -19.049 7.902 1.00 85.69 117 ASP A O 1
ATOM 920 N N . TYR A 1 118 ? 14.344 -20.028 8.770 1.00 86.88 118 TYR A N 1
ATOM 921 C CA . TYR A 1 118 ? 13.472 -18.849 8.722 1.00 86.88 118 TYR A CA 1
ATOM 922 C C . TYR A 1 118 ? 13.206 -18.189 10.076 1.00 86.88 118 TYR A C 1
ATOM 924 O O . TYR A 1 118 ? 12.615 -17.111 10.095 1.00 86.88 118 TYR A O 1
ATOM 932 N N . VAL A 1 119 ? 13.615 -18.798 11.191 1.00 90.75 119 VAL A N 1
ATOM 933 C CA . VAL A 1 119 ? 13.285 -18.317 12.542 1.00 90.75 119 VAL A CA 1
ATOM 934 C C . VAL A 1 119 ? 14.552 -18.161 13.387 1.00 90.75 119 VAL A C 1
ATOM 936 O O . VAL A 1 119 ? 15.419 -19.038 13.407 1.00 90.75 119 VAL A O 1
ATOM 939 N N . PHE A 1 120 ? 14.684 -17.024 14.064 1.00 92.06 120 PHE A N 1
ATOM 940 C CA . PHE A 1 120 ? 15.710 -16.765 15.066 1.00 92.06 120 PHE A CA 1
ATOM 941 C C . PHE A 1 120 ? 15.448 -17.562 16.354 1.00 92.06 120 PHE A C 1
ATOM 943 O O . PHE A 1 120 ? 14.296 -17.829 16.701 1.00 92.06 120 PHE A O 1
ATOM 950 N N . PRO A 1 121 ? 16.498 -17.954 17.097 1.00 91.38 121 PRO A N 1
ATOM 951 C CA . PRO A 1 121 ? 16.315 -18.578 18.402 1.00 91.38 121 PRO A CA 1
ATOM 952 C C . PRO A 1 121 ? 15.679 -17.593 19.391 1.00 91.38 121 PRO A C 1
ATOM 954 O O . PRO A 1 121 ? 15.858 -16.385 19.276 1.00 91.38 121 PRO A O 1
ATOM 957 N N . ILE A 1 122 ? 15.007 -18.109 20.425 1.00 89.25 122 ILE A N 1
ATOM 958 C CA . ILE A 1 122 ? 14.373 -17.281 21.472 1.00 89.25 122 ILE A CA 1
ATOM 959 C C . ILE A 1 122 ? 15.391 -16.347 22.155 1.00 89.25 122 ILE A C 1
ATOM 961 O O . ILE A 1 122 ? 15.043 -15.244 22.571 1.00 89.25 122 ILE A O 1
ATOM 965 N N . SER A 1 123 ? 16.665 -16.751 22.225 1.00 91.50 123 SER A N 1
ATOM 966 C CA . SER A 1 123 ? 17.755 -15.926 22.759 1.00 91.50 123 SER A CA 1
ATOM 967 C C . SER A 1 123 ? 17.969 -14.613 22.000 1.00 91.50 123 SER A C 1
ATOM 969 O O . SER A 1 123 ? 18.486 -13.670 22.593 1.00 91.50 123 SER A O 1
ATOM 971 N N . HIS A 1 124 ? 17.535 -14.523 20.737 1.00 91.88 124 HIS A N 1
ATOM 972 C CA . HIS A 1 124 ? 17.662 -13.327 19.904 1.00 91.88 124 HIS A CA 1
ATOM 973 C C . HIS A 1 124 ? 17.043 -12.081 20.550 1.00 91.88 124 HIS A C 1
ATOM 975 O O . HIS A 1 124 ? 17.644 -11.005 20.521 1.00 91.88 124 HIS A O 1
ATOM 981 N N . PHE A 1 125 ? 15.895 -12.251 21.212 1.00 91.19 125 PHE A N 1
ATOM 982 C CA . PHE A 1 125 ? 15.185 -11.169 21.893 1.00 91.19 125 PHE A CA 1
ATOM 983 C C . PHE A 1 125 ? 16.060 -10.455 22.932 1.00 91.19 125 PHE A C 1
ATOM 985 O O . PHE A 1 125 ? 15.960 -9.249 23.134 1.00 91.19 125 PHE A O 1
ATOM 992 N N . TRP A 1 126 ? 16.968 -11.189 23.575 1.00 92.94 126 TRP A N 1
ATOM 993 C CA . TRP A 1 126 ? 17.877 -10.632 24.575 1.00 92.94 126 TRP A CA 1
ATOM 994 C C . TRP A 1 126 ? 19.135 -10.013 23.962 1.00 92.94 126 TRP A C 1
ATOM 996 O O . TRP A 1 126 ? 19.813 -9.236 24.629 1.00 92.94 126 TRP A O 1
ATOM 1006 N N . THR A 1 127 ? 19.450 -10.332 22.704 1.00 92.88 127 THR A N 1
ATOM 1007 C CA . THR A 1 127 ? 20.640 -9.822 22.013 1.00 92.88 127 THR A CA 1
ATOM 1008 C C . THR A 1 127 ? 20.353 -8.588 21.163 1.00 92.88 127 THR A C 1
ATOM 1010 O O . THR A 1 127 ? 21.148 -7.651 21.181 1.00 92.88 127 THR A O 1
ATOM 1013 N N . ASN A 1 128 ? 19.238 -8.562 20.422 1.00 91.44 128 ASN A N 1
ATOM 1014 C CA . ASN A 1 128 ? 18.905 -7.460 19.515 1.00 91.44 128 ASN A CA 1
ATOM 1015 C C . ASN A 1 128 ? 17.380 -7.295 19.305 1.00 91.44 128 ASN A C 1
ATOM 1017 O O . ASN A 1 128 ? 16.874 -7.500 18.207 1.00 91.44 128 ASN A O 1
ATOM 1021 N N . PRO A 1 129 ? 16.622 -6.856 20.325 1.00 88.19 129 PRO A N 1
ATOM 1022 C CA . PRO A 1 129 ? 15.150 -6.804 20.280 1.00 88.19 129 PRO A CA 1
ATOM 1023 C C . PRO A 1 129 ? 14.558 -5.748 19.328 1.00 88.19 129 PRO A C 1
ATOM 1025 O O . PRO A 1 129 ? 13.344 -5.577 19.254 1.00 88.19 129 PRO A O 1
ATOM 1028 N N . LYS A 1 130 ? 15.388 -4.929 18.669 1.00 90.44 130 LYS A N 1
ATOM 1029 C CA . LYS A 1 130 ? 14.916 -3.890 17.734 1.00 90.44 130 LYS A CA 1
ATOM 1030 C C . LYS A 1 130 ? 15.033 -4.310 16.277 1.00 90.44 130 LYS A C 1
ATOM 1032 O O . LYS A 1 130 ? 14.324 -3.745 15.443 1.00 90.44 130 LYS A O 1
ATOM 1037 N N . ASP A 1 131 ? 15.909 -5.255 15.973 1.00 90.69 131 ASP A N 1
ATOM 1038 C CA . ASP A 1 131 ? 16.203 -5.701 14.620 1.00 90.69 131 ASP A CA 1
ATOM 1039 C C . ASP A 1 131 ? 16.137 -7.232 14.591 1.00 90.69 131 ASP A C 1
ATOM 1041 O O . ASP A 1 131 ? 16.976 -7.851 15.236 1.00 90.69 131 ASP A O 1
ATOM 1045 N N . PRO A 1 132 ? 15.144 -7.834 13.908 1.00 92.69 132 PRO A N 1
ATOM 1046 C CA . PRO A 1 132 ? 14.363 -7.231 12.822 1.00 92.69 132 PRO A CA 1
ATOM 1047 C C . PRO A 1 132 ? 13.008 -6.617 13.215 1.00 92.69 132 PRO A C 1
ATOM 1049 O O . PRO A 1 132 ? 12.282 -6.147 12.331 1.00 92.69 132 PRO A O 1
ATOM 1052 N N . PHE A 1 133 ? 12.676 -6.550 14.510 1.00 93.38 133 PHE A N 1
ATOM 1053 C CA . PHE A 1 133 ? 11.354 -6.130 14.995 1.00 93.38 133 PHE A CA 1
ATOM 1054 C C . PHE A 1 133 ? 10.838 -4.814 14.396 1.00 93.38 133 PHE A C 1
ATOM 1056 O O . PHE A 1 133 ? 9.767 -4.785 13.787 1.00 93.38 133 PHE A O 1
ATOM 1063 N N . ILE A 1 134 ? 11.581 -3.710 14.531 1.00 91.75 134 ILE A N 1
ATOM 1064 C CA . ILE A 1 134 ? 11.130 -2.387 14.065 1.00 91.75 134 ILE A CA 1
ATOM 1065 C C . ILE A 1 134 ? 10.970 -2.352 12.533 1.00 91.75 134 ILE A C 1
ATOM 1067 O O . ILE A 1 134 ? 9.907 -1.919 12.063 1.00 91.75 134 ILE A O 1
ATOM 1071 N N . PRO A 1 135 ? 11.958 -2.805 11.729 1.00 88.94 135 PRO A N 1
ATOM 1072 C CA . PRO A 1 135 ? 11.790 -2.912 10.282 1.00 88.94 135 PRO A CA 1
ATOM 1073 C C . PRO A 1 135 ? 10.564 -3.735 9.873 1.00 88.94 135 PRO A C 1
ATOM 1075 O O . PRO A 1 135 ? 9.817 -3.322 8.988 1.00 88.94 135 PRO A O 1
ATOM 1078 N N . PHE A 1 136 ? 10.325 -4.878 10.515 1.00 93.25 136 PHE A N 1
ATOM 1079 C CA . PHE A 1 136 ? 9.232 -5.782 10.152 1.00 93.25 136 PHE A CA 1
ATOM 1080 C C . PHE A 1 136 ? 7.860 -5.271 10.592 1.00 93.25 136 PHE A C 1
ATOM 1082 O O . PHE A 1 136 ? 6.888 -5.403 9.845 1.00 93.25 136 PHE A O 1
ATOM 1089 N N . MET A 1 137 ? 7.771 -4.586 11.731 1.00 92.81 137 MET A N 1
ATOM 1090 C CA . MET A 1 137 ? 6.552 -3.878 12.127 1.00 92.81 137 MET A CA 1
ATOM 1091 C C . MET A 1 137 ? 6.215 -2.744 11.156 1.00 92.81 137 MET A C 1
ATOM 1093 O O . MET A 1 137 ? 5.059 -2.589 10.763 1.00 92.81 137 MET A O 1
ATOM 1097 N N . THR A 1 138 ? 7.228 -1.993 10.713 1.00 88.44 138 THR A N 1
ATOM 1098 C CA . THR A 1 138 ? 7.048 -0.924 9.719 1.00 88.44 138 THR A CA 1
ATOM 1099 C C . THR A 1 138 ? 6.538 -1.493 8.393 1.00 88.44 138 THR A C 1
ATOM 1101 O O . THR A 1 138 ? 5.564 -0.978 7.847 1.00 88.44 138 THR A O 1
ATOM 1104 N N . ARG A 1 139 ? 7.119 -2.607 7.922 1.00 87.56 139 ARG A N 1
ATOM 1105 C CA . ARG A 1 139 ? 6.653 -3.309 6.713 1.00 87.56 139 ARG A CA 1
ATOM 1106 C C . ARG A 1 139 ? 5.234 -3.855 6.855 1.00 87.56 139 ARG A C 1
ATOM 1108 O O . ARG A 1 139 ? 4.448 -3.720 5.930 1.00 87.56 139 ARG A O 1
ATOM 1115 N N . SER A 1 140 ? 4.877 -4.416 8.014 1.00 89.69 140 SER A N 1
ATOM 1116 C CA . SER A 1 140 ? 3.507 -4.896 8.271 1.00 89.69 140 SER A CA 1
ATOM 1117 C C . SER A 1 140 ? 2.479 -3.788 8.061 1.00 89.69 140 SER A C 1
ATOM 1119 O O . SER A 1 140 ? 1.445 -4.003 7.432 1.00 89.69 140 SER A O 1
ATOM 1121 N N . PHE A 1 141 ? 2.774 -2.591 8.577 1.00 88.19 141 PHE A N 1
ATOM 1122 C CA . PHE A 1 141 ? 1.925 -1.422 8.386 1.00 88.19 141 PHE A CA 1
ATOM 1123 C C . PHE A 1 141 ? 1.894 -0.980 6.918 1.00 88.19 141 PHE A C 1
ATOM 1125 O O . PHE A 1 141 ? 0.812 -0.748 6.388 1.00 88.19 141 PHE A O 1
ATOM 1132 N N . GLU A 1 142 ? 3.051 -0.917 6.253 1.00 86.12 142 GLU A N 1
ATOM 1133 C CA . GLU A 1 142 ? 3.168 -0.574 4.828 1.00 86.12 142 GLU A CA 1
ATOM 1134 C C . GLU A 1 142 ? 2.328 -1.502 3.938 1.00 86.12 142 GLU A C 1
ATOM 1136 O O . GLU A 1 142 ? 1.610 -1.023 3.059 1.00 86.12 142 GLU A O 1
ATOM 1141 N N . TRP A 1 143 ? 2.352 -2.814 4.192 1.00 88.06 143 TRP A N 1
ATOM 1142 C CA . TRP A 1 143 ? 1.561 -3.794 3.446 1.00 88.06 143 TRP A CA 1
ATOM 1143 C C . TRP A 1 143 ? 0.061 -3.575 3.623 1.00 88.06 143 TRP A C 1
ATOM 1145 O O . TRP A 1 143 ? -0.666 -3.515 2.635 1.00 88.06 143 TRP A O 1
ATOM 1155 N N . ILE A 1 144 ? -0.414 -3.401 4.860 1.00 86.38 144 ILE A N 1
ATOM 1156 C CA . ILE A 1 144 ? -1.843 -3.165 5.111 1.00 86.38 144 ILE A CA 1
ATOM 1157 C C . ILE A 1 144 ? -2.279 -1.804 4.551 1.00 86.38 144 ILE A C 1
ATOM 1159 O O . ILE A 1 144 ? -3.408 -1.671 4.091 1.00 86.38 144 ILE A O 1
ATOM 1163 N N . TRP A 1 145 ? -1.405 -0.799 4.582 1.00 85.56 145 TRP A N 1
ATOM 1164 C CA . TRP A 1 145 ? -1.708 0.539 4.082 1.00 85.56 145 TRP A CA 1
ATOM 1165 C C . TRP A 1 145 ? -1.786 0.607 2.551 1.00 85.56 145 TRP A C 1
ATOM 1167 O O . TRP A 1 145 ? -2.675 1.278 2.023 1.00 85.56 145 TRP A O 1
ATOM 1177 N N . SER A 1 146 ? -0.860 -0.070 1.864 1.00 80.12 146 SER A N 1
ATOM 1178 C CA . SER A 1 146 ? -0.705 0.017 0.403 1.00 80.12 146 SER A CA 1
ATOM 1179 C C . SER A 1 146 ? -1.509 -1.063 -0.327 1.00 80.12 146 SER A C 1
ATOM 1181 O O . SER A 1 146 ? -2.246 -0.754 -1.257 1.00 80.12 146 SER A O 1
ATOM 1183 N N . MET A 1 147 ? -1.422 -2.324 0.124 1.00 78.50 147 MET A N 1
ATOM 1184 C CA . MET A 1 147 ? -2.143 -3.455 -0.488 1.00 78.50 147 MET A CA 1
ATOM 1185 C C . MET A 1 147 ? -3.534 -3.661 0.112 1.00 78.50 147 MET A C 1
ATOM 1187 O O . MET A 1 147 ? -4.435 -4.157 -0.556 1.00 78.50 147 MET A O 1
ATOM 1191 N N . GLY A 1 148 ? -3.714 -3.328 1.391 1.00 71.25 148 GLY A N 1
ATOM 1192 C CA . GLY A 1 148 ? -5.035 -3.300 2.006 1.00 71.25 148 GLY A CA 1
ATOM 1193 C C . GLY A 1 148 ? -5.728 -1.964 1.733 1.00 71.25 148 GLY A C 1
ATOM 1194 O O . GLY A 1 148 ? -5.066 -0.934 1.592 1.00 71.25 148 GLY A O 1
ATOM 1195 N N . PRO A 1 149 ? -7.071 -1.913 1.725 1.00 81.06 149 PRO A N 1
ATOM 1196 C CA . PRO A 1 149 ? -7.748 -0.633 1.791 1.00 81.06 149 PRO A CA 1
ATOM 1197 C C . PRO A 1 149 ? -7.368 0.051 3.108 1.00 81.06 149 PRO A C 1
ATOM 1199 O O . PRO A 1 149 ? -7.729 -0.430 4.186 1.00 81.06 149 PRO A O 1
ATOM 1202 N N . SER A 1 150 ? -6.655 1.173 3.027 1.00 83.75 150 SER A N 1
ATOM 1203 C CA . SER A 1 150 ? -6.123 1.950 4.159 1.00 83.75 150 SER A CA 1
ATOM 1204 C C . SER A 1 150 ? -7.197 2.284 5.204 1.00 83.75 150 SER A C 1
ATOM 1206 O O . SER A 1 150 ? -6.943 2.288 6.412 1.00 83.75 150 SER A O 1
ATOM 1208 N N . MET A 1 151 ? -8.442 2.465 4.752 1.00 88.06 151 MET A N 1
ATOM 1209 C CA . MET A 1 151 ? -9.614 2.686 5.603 1.00 88.06 151 MET A CA 1
ATOM 1210 C C . MET A 1 151 ? -9.893 1.536 6.579 1.00 88.06 151 MET A C 1
ATOM 1212 O O . MET A 1 151 ? -10.465 1.776 7.638 1.00 88.06 151 MET A O 1
ATOM 1216 N N . THR A 1 152 ? -9.442 0.312 6.297 1.00 90.81 152 THR A N 1
ATOM 1217 C CA . THR A 1 152 ? -9.560 -0.826 7.222 1.00 90.81 152 THR A CA 1
ATOM 1218 C C . THR A 1 152 ? -8.846 -0.545 8.542 1.00 90.81 152 THR A C 1
ATOM 1220 O O . THR A 1 152 ? -9.392 -0.824 9.608 1.00 90.81 152 THR A O 1
ATOM 1223 N N . LEU A 1 153 ? -7.653 0.061 8.497 1.00 90.81 153 LEU A N 1
ATOM 1224 C CA . LEU A 1 153 ? -6.914 0.441 9.704 1.00 90.81 153 LEU A CA 1
ATOM 1225 C C . LEU A 1 153 ? -7.625 1.564 10.459 1.00 90.81 153 LEU A C 1
ATOM 1227 O O . LEU A 1 153 ? -7.729 1.509 11.683 1.00 90.81 153 LEU A O 1
ATOM 1231 N N . VAL A 1 154 ? -8.169 2.549 9.738 1.00 90.88 154 VAL A N 1
ATOM 1232 C CA . VAL A 1 154 ? -8.965 3.632 10.337 1.00 90.88 154 VAL A CA 1
ATOM 1233 C C . VAL A 1 154 ? -10.182 3.059 11.061 1.00 90.88 154 VAL A C 1
ATOM 1235 O O . VAL A 1 154 ? -10.432 3.391 12.220 1.00 90.88 154 VAL A O 1
ATOM 1238 N N . PHE A 1 155 ? -10.910 2.151 10.416 1.00 93.19 155 PHE A N 1
ATOM 1239 C CA . PHE A 1 155 ? -12.045 1.466 11.020 1.00 93.19 155 PHE A CA 1
ATOM 1240 C C . PHE A 1 155 ? -11.623 0.615 12.212 1.00 93.19 155 PHE A C 1
ATOM 1242 O O . PHE A 1 155 ? -12.285 0.672 13.238 1.00 93.19 155 PHE A O 1
ATOM 1249 N N . ALA A 1 156 ? -10.506 -0.108 12.147 1.00 93.69 156 ALA A N 1
ATOM 1250 C CA . ALA A 1 156 ? -10.019 -0.880 13.286 1.00 93.69 156 ALA A CA 1
ATOM 1251 C C . ALA A 1 156 ? -9.697 0.016 14.494 1.00 93.69 156 ALA A C 1
ATOM 1253 O O . ALA A 1 156 ? -10.122 -0.288 15.609 1.00 93.69 156 ALA A O 1
ATOM 1254 N N . LEU A 1 157 ? -9.039 1.161 14.275 1.00 92.19 157 LEU A N 1
ATOM 1255 C CA . LEU A 1 157 ? -8.747 2.146 15.324 1.00 92.19 157 LEU A CA 1
ATOM 1256 C C . LEU A 1 157 ? -10.021 2.734 15.942 1.00 92.19 157 LEU A C 1
ATOM 1258 O O . LEU A 1 157 ? -10.117 2.856 17.161 1.00 92.19 157 LEU A O 1
ATOM 1262 N N . VAL A 1 158 ? -11.025 3.062 15.124 1.00 92.12 158 VAL A N 1
ATOM 1263 C CA . VAL A 1 158 ? -12.333 3.515 15.624 1.00 92.12 158 VAL A CA 1
ATOM 1264 C C . VAL A 1 158 ? -13.068 2.380 16.347 1.00 92.12 158 VAL A C 1
ATOM 1266 O O . VAL A 1 158 ? -13.708 2.612 17.372 1.00 92.12 158 VAL A O 1
ATOM 1269 N N . GLY A 1 159 ? -12.933 1.142 15.872 1.00 91.19 159 GLY A N 1
ATOM 1270 C CA . GLY A 1 159 ? -13.468 -0.066 16.493 1.00 91.19 159 GLY A CA 1
ATOM 1271 C C . GLY A 1 159 ? -12.981 -0.258 17.929 1.00 91.19 159 GLY A C 1
ATOM 1272 O O . GLY A 1 159 ? -13.784 -0.606 18.797 1.00 91.19 159 GLY A O 1
ATOM 1273 N N . LEU A 1 160 ? -11.720 0.089 18.221 1.00 92.88 160 LEU A N 1
ATOM 1274 C CA . LEU A 1 160 ? -11.157 0.059 19.578 1.00 92.88 160 LEU A CA 1
ATOM 1275 C C . LEU A 1 160 ? -11.905 0.963 20.572 1.00 92.88 160 LEU A C 1
ATOM 1277 O O . LEU A 1 160 ? -11.890 0.684 21.770 1.00 92.88 160 LEU A O 1
ATOM 1281 N N . LEU A 1 161 ? -12.630 1.998 20.125 1.00 91.75 161 LEU A N 1
ATOM 1282 C CA . LEU A 1 161 ? -13.455 2.828 21.019 1.00 91.75 161 LEU A CA 1
ATOM 1283 C C . LEU A 1 161 ? -14.575 2.024 21.700 1.00 91.75 161 LEU A C 1
ATOM 1285 O O . LEU A 1 161 ? -15.036 2.391 22.784 1.00 91.75 161 LEU A O 1
ATOM 1289 N N . ASN A 1 162 ? -14.977 0.892 21.113 1.00 92.75 162 ASN A N 1
ATOM 1290 C CA . ASN A 1 162 ? -15.926 -0.031 21.725 1.00 92.75 162 ASN A CA 1
ATOM 1291 C C . ASN A 1 162 ? -15.356 -0.795 22.928 1.00 92.75 162 ASN A C 1
ATOM 1293 O O . ASN A 1 162 ? -16.119 -1.500 23.587 1.00 92.75 162 ASN A O 1
ATOM 1297 N N . PHE A 1 163 ? -14.069 -0.651 23.268 1.00 94.00 163 PHE A N 1
ATOM 1298 C CA . PHE A 1 163 ? -13.457 -1.339 24.409 1.00 94.00 163 PHE A CA 1
ATOM 1299 C C . PHE A 1 163 ? -14.203 -1.082 25.726 1.00 94.00 163 PHE A C 1
ATOM 1301 O O . PHE A 1 163 ? -14.311 -1.974 26.559 1.00 94.00 163 PHE A O 1
ATOM 1308 N N . LYS A 1 164 ? -14.808 0.102 25.902 1.00 90.00 164 LYS A N 1
ATOM 1309 C CA . LYS A 1 164 ? -15.636 0.396 27.086 1.00 90.00 164 LYS A CA 1
ATOM 1310 C C . LYS A 1 164 ? -16.888 -0.483 27.185 1.00 90.00 164 LYS A C 1
ATOM 1312 O O . LYS A 1 164 ? -17.351 -0.749 28.288 1.00 90.00 164 LYS A O 1
ATOM 1317 N N . LYS A 1 165 ? -17.454 -0.899 26.049 1.00 94.00 165 LYS A N 1
ATOM 1318 C CA . LYS A 1 165 ? -18.705 -1.667 25.978 1.00 94.00 165 LYS A CA 1
ATOM 1319 C C . LYS A 1 165 ? -18.467 -3.170 25.815 1.00 94.00 165 LYS A C 1
ATOM 1321 O O . LYS A 1 165 ? -19.192 -3.959 26.410 1.00 94.00 165 LYS A O 1
ATOM 1326 N N . TYR A 1 166 ? -17.456 -3.549 25.037 1.00 95.50 166 TYR A N 1
ATOM 1327 C CA . TYR A 1 166 ? -17.120 -4.934 24.698 1.00 95.50 166 TYR A CA 1
ATOM 1328 C C . TYR A 1 166 ? -15.626 -5.221 24.958 1.00 95.50 166 TYR A C 1
ATOM 1330 O O . TYR A 1 166 ? -14.886 -5.555 24.031 1.00 95.50 166 TYR A O 1
ATOM 1338 N N . PRO A 1 167 ? -15.123 -5.044 26.197 1.00 95.50 167 PRO A N 1
ATOM 1339 C CA . PRO A 1 167 ? -13.686 -5.122 26.480 1.00 95.50 167 PRO A CA 1
ATOM 1340 C C . PRO A 1 167 ? -13.099 -6.499 26.161 1.00 95.50 167 PRO A C 1
ATOM 1342 O O . PRO A 1 167 ? -11.993 -6.597 25.638 1.00 95.50 167 PRO A O 1
ATOM 1345 N N . LYS A 1 168 ? -13.847 -7.570 26.446 1.00 95.88 168 LYS A N 1
ATOM 1346 C CA . LYS A 1 168 ? -13.393 -8.954 26.271 1.00 95.88 168 LYS A CA 1
ATOM 1347 C C . LYS A 1 168 ? -13.308 -9.334 24.795 1.00 95.88 168 LYS A C 1
ATOM 1349 O O . LYS A 1 168 ? -12.338 -9.959 24.383 1.00 95.88 168 LYS A O 1
ATOM 1354 N N . GLU A 1 169 ? -14.307 -8.945 24.009 1.00 96.06 169 GLU A N 1
ATOM 1355 C CA . GLU A 1 169 ? -14.374 -9.189 22.571 1.00 96.06 169 GLU A CA 1
ATOM 1356 C C . GLU A 1 169 ? -13.295 -8.398 21.830 1.00 96.06 169 GLU A C 1
ATOM 1358 O O . GLU A 1 169 ? -12.571 -8.966 21.015 1.00 96.06 169 GLU A O 1
ATOM 1363 N N . ILE A 1 170 ? -13.141 -7.106 22.151 1.00 96.19 170 ILE A N 1
ATOM 1364 C CA . ILE A 1 170 ? -12.110 -6.263 21.537 1.00 96.19 170 ILE A CA 1
ATOM 1365 C C . ILE A 1 170 ? -10.715 -6.767 21.915 1.00 96.19 170 ILE A C 1
ATOM 1367 O O . ILE A 1 170 ? -9.860 -6.858 21.036 1.00 96.19 170 ILE A O 1
ATOM 1371 N N . PHE A 1 171 ? -10.482 -7.151 23.176 1.00 96.06 171 PHE A N 1
ATOM 1372 C CA . PHE A 1 171 ? -9.209 -7.740 23.594 1.00 96.06 171 PHE A CA 1
ATOM 1373 C C . PHE A 1 171 ? -8.909 -9.043 22.843 1.00 96.06 171 PHE A C 1
ATOM 1375 O O . PHE A 1 171 ? -7.832 -9.170 22.267 1.00 96.06 171 PHE A O 1
ATOM 1382 N N . LEU A 1 172 ? -9.868 -9.976 22.790 1.00 96.50 172 LEU A N 1
ATOM 1383 C CA . LEU A 1 172 ? -9.728 -11.244 22.071 1.00 96.50 172 LEU A CA 1
ATOM 1384 C C . LEU A 1 172 ? -9.327 -11.015 20.609 1.00 96.50 172 LEU A C 1
ATOM 1386 O O . LEU A 1 172 ? -8.297 -11.515 20.167 1.00 96.50 172 LEU A O 1
ATOM 1390 N N . ILE A 1 173 ? -10.112 -10.235 19.863 1.00 97.31 173 ILE A N 1
ATOM 1391 C CA . ILE A 1 173 ? -9.871 -10.016 18.432 1.00 97.31 173 ILE A CA 1
ATOM 1392 C C . ILE A 1 173 ? -8.563 -9.247 18.198 1.00 97.31 173 ILE A C 1
ATOM 1394 O O . ILE A 1 173 ? -7.822 -9.573 17.273 1.00 97.31 173 ILE A O 1
ATOM 1398 N N . SER A 1 174 ? -8.225 -8.288 19.067 1.00 95.75 174 SER A N 1
ATOM 1399 C CA . SER A 1 174 ? -6.952 -7.561 18.984 1.00 95.75 174 SER A CA 1
ATOM 1400 C C . SER A 1 174 ? -5.754 -8.478 19.214 1.00 95.75 174 SER A C 1
ATOM 1402 O O . SER A 1 174 ? -4.755 -8.344 18.518 1.00 95.75 174 SER A O 1
ATOM 1404 N N . VAL A 1 175 ? -5.848 -9.433 20.147 1.00 96.50 175 VAL A N 1
ATOM 1405 C CA . VAL A 1 175 ? -4.802 -10.441 20.361 1.00 96.50 175 VAL A CA 1
ATOM 1406 C C . VAL A 1 175 ? -4.670 -11.331 19.126 1.00 96.50 175 VAL A C 1
ATOM 1408 O O . VAL A 1 175 ? -3.562 -11.453 18.614 1.00 96.50 175 VAL A O 1
ATOM 1411 N N . TRP A 1 176 ? -5.783 -11.863 18.598 1.00 96.81 176 TRP A N 1
ATOM 1412 C CA . TRP A 1 176 ? -5.839 -12.680 17.367 1.00 96.81 176 TRP A CA 1
ATOM 1413 C C . TRP A 1 176 ? -5.263 -11.986 16.131 1.00 96.81 176 TRP A C 1
ATOM 1415 O O . TRP A 1 176 ? -4.624 -12.637 15.306 1.00 96.81 176 TRP A O 1
ATOM 1425 N N . PHE A 1 177 ? -5.381 -10.663 16.054 1.00 95.88 177 PHE A N 1
ATOM 1426 C CA . PHE A 1 177 ? -4.739 -9.861 15.020 1.00 95.88 177 PHE A CA 1
ATOM 1427 C C . PHE A 1 177 ? -3.248 -9.574 15.296 1.00 95.88 177 PHE A C 1
ATOM 1429 O O . PHE A 1 177 ? -2.397 -9.849 14.449 1.00 95.88 177 PHE A O 1
ATOM 1436 N N . LEU A 1 178 ? -2.918 -9.002 16.460 1.00 95.56 178 LEU A N 1
ATOM 1437 C CA . LEU A 1 178 ? -1.606 -8.395 16.721 1.00 95.56 178 LEU A CA 1
ATOM 1438 C C . LEU A 1 178 ? -0.546 -9.399 17.169 1.00 95.56 178 LEU A C 1
ATOM 1440 O O . LEU A 1 178 ? 0.610 -9.262 16.780 1.00 95.56 178 LEU A O 1
ATOM 1444 N N . PHE A 1 179 ? -0.902 -10.396 17.982 1.00 96.62 179 PHE A N 1
ATOM 1445 C CA . PHE A 1 179 ? 0.087 -11.299 18.578 1.00 96.62 179 PHE A CA 1
ATOM 1446 C C . PHE A 1 179 ? 0.914 -12.062 17.528 1.00 96.62 179 PHE A C 1
ATOM 1448 O O . PHE A 1 179 ? 2.141 -12.036 17.639 1.00 96.62 179 PHE A O 1
ATOM 1455 N N . PRO A 1 180 ? 0.325 -12.655 16.467 1.00 96.25 180 PRO A N 1
ATOM 1456 C CA . PRO A 1 180 ? 1.119 -13.325 15.443 1.00 96.25 180 PRO A CA 1
ATOM 1457 C C . PRO A 1 180 ? 2.041 -12.366 14.685 1.00 96.25 180 PRO A C 1
ATOM 1459 O O . PRO A 1 180 ? 3.145 -12.753 14.314 1.00 96.25 180 PRO A O 1
ATOM 1462 N N . ILE A 1 181 ? 1.620 -11.116 14.464 1.00 95.50 181 ILE A N 1
ATOM 1463 C CA . ILE A 1 181 ? 2.443 -10.103 13.788 1.00 95.50 181 ILE A CA 1
ATOM 1464 C C . ILE A 1 181 ? 3.629 -9.719 14.675 1.00 95.50 181 ILE A C 1
ATOM 1466 O O . ILE A 1 181 ? 4.760 -9.733 14.205 1.00 95.50 181 ILE A O 1
ATOM 1470 N N . LEU A 1 182 ? 3.390 -9.443 15.961 1.00 95.06 182 LEU A N 1
ATOM 1471 C CA . LEU A 1 182 ? 4.432 -9.057 16.917 1.00 95.06 182 LEU A CA 1
ATOM 1472 C C . LEU A 1 182 ? 5.490 -10.153 17.085 1.00 95.06 182 LEU A C 1
ATOM 1474 O O . LEU A 1 182 ? 6.684 -9.866 17.047 1.00 95.06 182 LEU A O 1
ATOM 1478 N N . VAL A 1 183 ? 5.061 -11.411 17.232 1.00 94.56 183 VAL A N 1
ATOM 1479 C CA . VAL A 1 183 ? 5.983 -12.547 17.381 1.00 94.56 183 VAL A CA 1
ATOM 1480 C C . VAL A 1 183 ? 6.777 -12.774 16.096 1.00 94.56 183 VAL A C 1
ATOM 1482 O O . VAL A 1 183 ? 7.987 -12.975 16.148 1.00 94.56 183 VAL A O 1
ATOM 1485 N N . GLN A 1 184 ? 6.133 -12.723 14.929 1.00 93.88 184 GLN A N 1
ATOM 1486 C CA . GLN A 1 184 ? 6.850 -12.919 13.669 1.00 93.88 184 GLN A CA 1
ATOM 1487 C C . GLN A 1 184 ? 7.785 -11.752 13.343 1.00 93.88 184 GLN A C 1
ATOM 1489 O O . GLN A 1 184 ? 8.861 -11.991 12.806 1.00 93.88 184 GLN A O 1
ATOM 1494 N N . ALA A 1 185 ? 7.426 -10.518 13.699 1.00 94.06 185 ALA A N 1
ATOM 1495 C CA . ALA A 1 185 ? 8.301 -9.367 13.520 1.00 94.06 185 ALA A CA 1
ATOM 1496 C C . ALA A 1 185 ? 9.602 -9.501 14.327 1.00 94.06 185 ALA A C 1
ATOM 1498 O O . ALA A 1 185 ? 10.649 -9.095 13.840 1.00 94.06 185 ALA A O 1
ATOM 1499 N N . GLU A 1 186 ? 9.549 -10.091 15.524 1.00 93.94 186 GLU A N 1
ATOM 1500 C CA . GLU A 1 186 ? 10.737 -10.334 16.351 1.00 93.94 186 GLU A CA 1
ATOM 1501 C C . GLU A 1 186 ? 11.565 -11.526 15.855 1.00 93.94 186 GLU A C 1
ATOM 1503 O O . GLU A 1 186 ? 12.784 -11.439 15.743 1.00 93.94 186 GLU A O 1
ATOM 1508 N N . PHE A 1 187 ? 10.915 -12.657 15.571 1.00 93.56 187 PHE A N 1
ATOM 1509 C CA . PHE A 1 187 ? 11.630 -13.923 15.401 1.00 93.56 187 PHE A CA 1
ATOM 1510 C C . PHE A 1 187 ? 11.818 -14.360 13.948 1.00 93.56 187 PHE A C 1
ATOM 1512 O O . PHE A 1 187 ? 12.540 -15.325 13.714 1.00 93.56 187 PHE A O 1
ATOM 1519 N N . ALA A 1 188 ? 11.208 -13.721 12.950 1.00 92.62 188 ALA A N 1
ATOM 1520 C CA . ALA A 1 188 ? 11.443 -14.106 11.560 1.00 92.62 188 ALA A CA 1
ATOM 1521 C C . ALA A 1 188 ? 12.838 -13.659 11.088 1.00 92.62 188 ALA A C 1
ATOM 1523 O O . ALA A 1 188 ? 13.292 -12.566 11.392 1.00 92.62 188 ALA A O 1
ATOM 1524 N N . LYS A 1 189 ? 13.512 -14.480 10.280 1.00 91.25 189 LYS A N 1
ATOM 1525 C CA . LYS A 1 189 ? 14.708 -14.084 9.512 1.00 91.25 189 LYS A CA 1
ATOM 1526 C C . LYS A 1 189 ? 14.331 -13.437 8.180 1.00 91.25 189 LYS A C 1
ATOM 1528 O O . LYS A 1 189 ? 15.050 -12.593 7.657 1.00 91.25 189 LYS A O 1
ATOM 1533 N N . VAL A 1 190 ? 13.183 -13.841 7.632 1.00 86.81 190 VAL A N 1
ATOM 1534 C CA . VAL A 1 190 ? 12.603 -13.320 6.392 1.00 86.81 190 VAL A CA 1
ATOM 1535 C C . VAL A 1 190 ? 11.128 -13.046 6.635 1.00 86.81 190 VAL A C 1
ATOM 1537 O O . VAL A 1 190 ? 10.401 -13.927 7.087 1.00 86.81 190 VAL A O 1
ATOM 1540 N N . PHE A 1 191 ? 10.683 -11.839 6.302 1.00 87.88 191 PHE A N 1
ATOM 1541 C CA . PHE A 1 191 ? 9.322 -11.394 6.565 1.00 87.88 191 PHE A CA 1
ATOM 1542 C C . PHE A 1 191 ? 8.745 -10.714 5.324 1.00 87.88 191 PHE A C 1
ATOM 1544 O O . PHE A 1 191 ? 9.287 -9.721 4.832 1.00 87.88 191 PHE A O 1
ATOM 1551 N N . THR A 1 192 ? 7.668 -11.302 4.806 1.00 87.56 192 THR A N 1
ATOM 1552 C CA . THR A 1 192 ? 6.959 -10.913 3.569 1.00 87.56 192 THR A CA 1
ATOM 1553 C C . THR A 1 192 ? 5.458 -10.816 3.846 1.00 87.56 192 THR A C 1
ATOM 1555 O O . THR A 1 192 ? 4.999 -11.344 4.865 1.00 87.56 192 THR A O 1
ATOM 1558 N N . ALA A 1 193 ? 4.683 -10.191 2.954 1.00 87.62 193 ALA A N 1
ATOM 1559 C CA . ALA A 1 193 ? 3.261 -9.915 3.193 1.00 87.62 193 ALA A CA 1
ATOM 1560 C C . ALA A 1 193 ? 2.426 -11.161 3.557 1.00 87.62 193 ALA A C 1
ATOM 1562 O O . ALA A 1 193 ? 1.507 -11.090 4.376 1.00 87.62 193 ALA A O 1
ATOM 1563 N N . ARG A 1 194 ? 2.789 -12.344 3.044 1.00 85.25 194 ARG A N 1
ATOM 1564 C CA . ARG A 1 194 ? 2.094 -13.608 3.358 1.00 85.25 194 ARG A CA 1
ATOM 1565 C C . ARG A 1 194 ? 2.116 -13.986 4.847 1.00 85.25 194 ARG A C 1
ATOM 1567 O O . ARG A 1 194 ? 1.196 -14.644 5.319 1.00 85.25 194 ARG A O 1
ATOM 1574 N N . TYR A 1 195 ? 3.129 -13.553 5.604 1.00 87.88 195 TYR A N 1
ATOM 1575 C CA . TYR A 1 195 ? 3.276 -13.899 7.026 1.00 87.88 195 TYR A CA 1
ATOM 1576 C C . TYR A 1 195 ? 2.254 -13.182 7.921 1.00 87.88 195 TYR A C 1
ATOM 1578 O O . TYR A 1 195 ? 2.024 -13.614 9.047 1.00 87.88 195 TYR A O 1
ATOM 1586 N N . ILE A 1 196 ? 1.603 -12.122 7.432 1.00 90.56 196 ILE A N 1
ATOM 1587 C CA . ILE A 1 196 ? 0.531 -11.437 8.170 1.00 90.56 196 ILE A CA 1
ATOM 1588 C C . ILE A 1 196 ? -0.872 -11.816 7.678 1.00 90.56 196 ILE A C 1
ATOM 1590 O O . ILE A 1 196 ? -1.850 -11.514 8.354 1.00 90.56 196 ILE A O 1
ATOM 1594 N N . LEU A 1 197 ? -0.998 -12.504 6.533 1.00 90.12 197 LEU A N 1
ATOM 1595 C CA . LEU A 1 197 ? -2.293 -12.763 5.889 1.00 90.12 197 LEU A CA 1
ATOM 1596 C C . LEU A 1 197 ? -3.275 -13.476 6.825 1.00 90.12 197 LEU A C 1
ATOM 1598 O O . LEU A 1 197 ? -4.430 -13.077 6.949 1.00 90.12 197 LEU A O 1
ATOM 1602 N N . PHE A 1 198 ? -2.792 -14.494 7.537 1.00 92.69 198 PHE A N 1
ATOM 1603 C CA . PHE A 1 198 ? -3.622 -15.337 8.393 1.00 92.69 198 PHE A CA 1
ATOM 1604 C C . PHE A 1 198 ? -4.133 -14.647 9.666 1.00 92.69 198 PHE A C 1
ATOM 1606 O O . PHE A 1 198 ? -4.977 -15.220 10.362 1.00 92.69 198 PHE A O 1
ATOM 1613 N N . SER A 1 199 ? -3.647 -13.437 9.973 1.00 94.12 199 SER A N 1
ATOM 1614 C CA . SER A 1 199 ? -4.167 -12.598 11.057 1.00 94.12 199 SER A CA 1
ATOM 1615 C C . SER A 1 199 ? -5.113 -11.486 10.576 1.00 94.12 199 SER A C 1
ATOM 1617 O O . SER A 1 199 ? -5.859 -10.928 11.385 1.00 94.12 199 SER A O 1
ATOM 1619 N N . LEU A 1 200 ? -5.159 -11.190 9.269 1.00 93.56 200 LEU A N 1
ATOM 1620 C CA . LEU A 1 200 ? -6.025 -10.146 8.706 1.00 93.56 200 LEU A CA 1
ATOM 1621 C C . LEU A 1 200 ? -7.533 -10.380 8.900 1.00 93.56 200 LEU A C 1
ATOM 1623 O O . LEU A 1 200 ? -8.232 -9.392 9.133 1.00 93.56 200 LEU A O 1
ATOM 1627 N N . PRO A 1 201 ? -8.077 -11.617 8.894 1.00 94.62 201 PRO A N 1
ATOM 1628 C CA . PRO A 1 201 ? -9.494 -11.826 9.195 1.00 94.62 201 PRO A CA 1
ATOM 1629 C C . PRO A 1 201 ? -9.935 -11.179 10.516 1.00 94.62 201 PRO A C 1
ATOM 1631 O O . PRO A 1 201 ? -11.017 -10.598 10.603 1.00 94.62 201 PRO A O 1
ATOM 1634 N N . TYR A 1 202 ? -9.071 -11.200 11.533 1.00 95.44 202 TYR A N 1
ATOM 1635 C CA . TYR A 1 202 ? -9.352 -10.601 12.838 1.00 95.44 202 TYR A CA 1
ATOM 1636 C C . TYR A 1 202 ? -9.271 -9.068 12.797 1.00 95.44 202 TYR A C 1
ATOM 1638 O O . TYR A 1 202 ? -10.074 -8.401 13.449 1.00 95.44 202 TYR A O 1
ATOM 1646 N N . LEU A 1 203 ? -8.387 -8.496 11.970 1.00 94.94 203 LEU A N 1
ATOM 1647 C CA . LEU A 1 203 ? -8.393 -7.058 11.677 1.00 94.94 203 LEU A CA 1
ATOM 1648 C C . LEU A 1 203 ? -9.722 -6.627 11.048 1.00 94.94 203 LEU A C 1
ATOM 1650 O O . LEU A 1 203 ? -10.281 -5.614 11.461 1.00 94.94 203 LEU A O 1
ATOM 1654 N N . TYR A 1 204 ? -10.253 -7.394 10.092 1.00 94.25 204 TYR A N 1
ATOM 1655 C CA . TYR A 1 204 ? -11.533 -7.077 9.455 1.00 94.25 204 TYR A CA 1
ATOM 1656 C C . TYR A 1 204 ? -12.702 -7.143 10.443 1.00 94.25 204 TYR A C 1
ATOM 1658 O O . TYR A 1 204 ? -13.570 -6.271 10.418 1.00 94.25 204 TYR A O 1
ATOM 1666 N N . ILE A 1 205 ? -12.701 -8.110 11.369 1.00 94.56 205 ILE A N 1
ATOM 1667 C CA . ILE A 1 205 ? -13.693 -8.175 12.456 1.00 94.56 205 ILE A CA 1
ATOM 1668 C C . ILE A 1 205 ? -13.575 -6.944 13.371 1.00 94.56 205 ILE A C 1
ATOM 1670 O O . ILE A 1 205 ? -14.586 -6.329 13.720 1.00 94.56 205 ILE A O 1
ATOM 1674 N N . LEU A 1 206 ? -12.351 -6.546 13.737 1.00 94.75 206 LEU A N 1
ATOM 1675 C CA . LEU A 1 206 ? -12.116 -5.351 14.551 1.00 94.75 206 LEU A CA 1
ATOM 1676 C C . LEU A 1 206 ? -12.573 -4.076 13.828 1.00 94.75 206 LEU A C 1
ATOM 1678 O O . LEU A 1 206 ? -13.244 -3.240 14.432 1.00 94.75 206 LEU A O 1
ATOM 1682 N N . ALA A 1 207 ? -12.278 -3.951 12.536 1.00 94.25 207 ALA A N 1
ATOM 1683 C CA . ALA A 1 207 ? -12.728 -2.855 11.687 1.00 94.25 207 ALA A CA 1
ATOM 1684 C C . ALA A 1 207 ? -14.259 -2.788 11.594 1.00 94.25 207 ALA A C 1
ATOM 1686 O O . ALA A 1 207 ? -14.848 -1.728 11.804 1.00 94.25 207 ALA A O 1
ATOM 1687 N N . ALA A 1 208 ? -14.921 -3.926 11.375 1.00 92.94 208 ALA A N 1
ATOM 1688 C CA . ALA A 1 208 ? -16.378 -4.006 11.325 1.00 92.94 208 ALA A CA 1
ATOM 1689 C C . ALA A 1 208 ? -17.037 -3.556 12.642 1.00 92.94 208 ALA A C 1
ATOM 1691 O O . ALA A 1 208 ? -18.118 -2.963 12.629 1.00 92.94 208 ALA A O 1
ATOM 1692 N N . SER A 1 209 ? -16.372 -3.757 13.787 1.00 94.06 209 SER A N 1
ATOM 1693 C CA . SER A 1 209 ? -16.895 -3.320 15.087 1.00 94.06 209 SER A CA 1
ATOM 1694 C C . SER A 1 209 ? -17.102 -1.799 15.189 1.00 94.06 209 SER A C 1
ATOM 1696 O O . SER A 1 209 ? -17.953 -1.353 15.962 1.00 94.06 209 SER A O 1
ATOM 1698 N N . ALA A 1 210 ? -16.406 -0.988 14.381 1.00 91.94 210 ALA A N 1
ATOM 1699 C CA . ALA A 1 210 ? -16.589 0.466 14.339 1.00 91.94 210 ALA A CA 1
ATOM 1700 C C . ALA A 1 210 ? -18.038 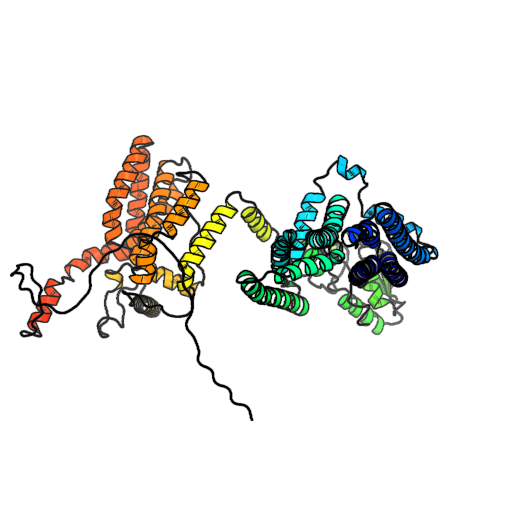0.874 14.035 1.00 91.94 210 ALA A C 1
ATOM 1702 O O . ALA A 1 210 ? -18.534 1.865 14.570 1.00 91.94 210 ALA A O 1
ATOM 1703 N N . PHE A 1 211 ? -18.751 0.072 13.241 1.00 90.75 211 PHE A N 1
ATOM 1704 C CA . PHE A 1 211 ? -20.137 0.326 12.845 1.00 90.75 211 PHE A CA 1
ATOM 1705 C C . PHE A 1 211 ? -21.162 0.005 13.945 1.00 90.75 211 PHE A C 1
ATOM 1707 O O . PHE A 1 211 ? -22.340 0.323 13.799 1.00 90.75 211 PHE A O 1
ATOM 1714 N N . LEU A 1 212 ? -20.730 -0.565 15.077 1.00 89.88 212 LEU A N 1
ATOM 1715 C CA . LEU A 1 212 ? -21.568 -0.702 16.274 1.00 89.88 212 LEU A CA 1
ATOM 1716 C C . LEU A 1 212 ? -21.751 0.633 17.016 1.00 89.88 212 LEU A C 1
ATOM 1718 O O . LEU A 1 212 ? -22.662 0.759 17.843 1.00 89.88 212 LEU A O 1
ATOM 1722 N N . LEU A 1 213 ? -20.901 1.627 16.734 1.00 85.50 213 LEU A N 1
ATOM 1723 C CA . LEU A 1 213 ? -21.048 2.985 17.249 1.00 85.50 213 LEU A CA 1
ATOM 1724 C C . LEU A 1 213 ? -22.277 3.640 16.602 1.00 85.50 213 LEU A C 1
ATOM 1726 O O . LEU A 1 213 ? -22.547 3.451 15.421 1.00 85.50 213 LEU A O 1
ATOM 1730 N N . ARG A 1 214 ? -23.049 4.415 17.371 1.00 83.00 214 ARG A N 1
ATOM 1731 C CA . ARG A 1 214 ? -24.258 5.108 16.883 1.00 83.00 214 ARG A CA 1
ATOM 1732 C C . ARG A 1 214 ? -24.003 6.609 16.698 1.00 83.00 214 ARG A C 1
ATOM 1734 O O . ARG A 1 214 ? -23.074 7.167 17.277 1.00 83.00 214 ARG A O 1
ATOM 1741 N N . GLY A 1 215 ? -24.864 7.282 15.931 1.00 81.88 215 GLY A N 1
ATOM 1742 C CA . GLY A 1 215 ? -24.891 8.747 15.818 1.00 81.88 215 GLY A CA 1
ATOM 1743 C C . GLY A 1 215 ? -24.120 9.308 14.618 1.00 81.88 215 GLY A C 1
ATOM 1744 O O . GLY A 1 215 ? -24.084 8.710 13.548 1.00 81.88 215 GLY A O 1
ATOM 1745 N N . ARG A 1 216 ? -23.530 10.503 14.763 1.00 81.94 216 ARG A N 1
ATOM 1746 C CA . ARG A 1 216 ? -22.832 11.199 13.660 1.00 81.94 216 ARG A CA 1
ATOM 1747 C C . ARG A 1 216 ? -21.606 10.430 13.161 1.00 81.94 216 ARG A C 1
ATOM 1749 O O . ARG A 1 216 ? -21.328 10.446 11.967 1.00 81.94 216 ARG A O 1
ATOM 1756 N N . LEU A 1 217 ? -20.909 9.742 14.065 1.00 78.62 217 LEU A N 1
ATOM 1757 C CA . LEU A 1 217 ? -19.709 8.975 13.741 1.00 78.62 217 LEU A CA 1
ATOM 1758 C C . LEU A 1 217 ? -20.016 7.805 12.796 1.00 78.62 217 LEU A C 1
ATOM 1760 O O . LEU A 1 217 ? -19.282 7.613 11.836 1.00 78.62 217 LEU A O 1
ATOM 1764 N N . SER A 1 218 ? -21.133 7.091 12.980 1.00 76.44 218 SER A N 1
ATOM 1765 C CA . SER A 1 218 ? -21.500 5.990 12.079 1.00 76.44 218 SER A CA 1
ATOM 1766 C C . SER A 1 218 ? -21.805 6.466 10.660 1.00 76.44 218 SER A C 1
ATOM 1768 O O . SER A 1 218 ? -21.399 5.818 9.704 1.00 76.44 218 SER A O 1
ATOM 1770 N N . LYS A 1 219 ? -22.431 7.641 10.503 1.00 80.38 219 LYS A N 1
ATOM 1771 C CA . LYS A 1 219 ? -22.659 8.254 9.182 1.00 80.38 219 LYS A CA 1
ATOM 1772 C C . LYS A 1 219 ? -21.344 8.592 8.467 1.00 80.38 219 LYS A C 1
ATOM 1774 O O . LYS A 1 219 ? -21.233 8.376 7.266 1.00 80.38 219 LYS A O 1
ATOM 1779 N N . ILE A 1 220 ? -20.344 9.081 9.207 1.00 85.38 220 ILE A N 1
ATOM 1780 C CA . ILE A 1 220 ? -19.001 9.360 8.669 1.00 85.38 220 ILE A CA 1
ATOM 1781 C C . ILE A 1 220 ? -18.306 8.055 8.254 1.00 85.38 220 ILE A C 1
ATOM 1783 O O . ILE A 1 220 ? -17.721 7.991 7.177 1.00 85.38 220 ILE A O 1
ATOM 1787 N N . LEU A 1 221 ? -18.409 6.999 9.068 1.00 83.69 221 LEU A N 1
ATOM 1788 C CA . LEU A 1 221 ? -17.837 5.687 8.746 1.00 83.69 221 LEU A CA 1
ATOM 1789 C C . LEU A 1 221 ? -18.463 5.075 7.486 1.00 83.69 221 LEU A C 1
ATOM 1791 O O . LEU A 1 221 ? -17.748 4.486 6.681 1.00 83.69 221 LEU A O 1
ATOM 1795 N N . VAL A 1 222 ? -19.771 5.262 7.274 1.00 85.56 222 VAL A N 1
ATOM 1796 C CA . VAL A 1 222 ? -20.448 4.833 6.039 1.00 85.56 222 VAL A CA 1
ATOM 1797 C C . VAL A 1 222 ? -19.899 5.571 4.817 1.00 85.56 222 VAL A C 1
ATOM 1799 O O . VAL A 1 222 ? -19.642 4.935 3.801 1.00 85.56 222 VAL A O 1
ATOM 1802 N N . ALA A 1 223 ? -19.630 6.877 4.906 1.00 83.06 223 ALA A N 1
ATOM 1803 C CA . ALA A 1 223 ? -18.946 7.589 3.822 1.00 83.06 223 ALA A CA 1
ATOM 1804 C C . ALA A 1 223 ? -17.523 7.041 3.585 1.00 83.06 223 ALA A C 1
ATOM 1806 O O . ALA A 1 223 ? -17.092 6.895 2.443 1.00 83.06 223 ALA A O 1
ATOM 1807 N N . GLY A 1 224 ? -16.821 6.653 4.655 1.00 85.25 224 GLY A N 1
ATOM 1808 C CA . GLY A 1 224 ? -15.529 5.970 4.569 1.00 85.25 224 GLY A CA 1
ATOM 1809 C C . GLY A 1 224 ? -15.581 4.623 3.834 1.00 85.25 224 GLY A C 1
ATOM 1810 O O . GLY A 1 224 ? -14.583 4.238 3.230 1.00 85.25 224 GLY A O 1
ATOM 1811 N N . LEU A 1 225 ? -16.721 3.911 3.834 1.00 86.38 225 LEU A N 1
ATOM 1812 C CA . LEU A 1 225 ? -16.869 2.660 3.072 1.00 86.38 225 LEU A CA 1
ATOM 1813 C C . LEU A 1 225 ? -16.758 2.904 1.570 1.00 86.38 225 LEU A C 1
ATOM 1815 O O . LEU A 1 225 ? -16.203 2.069 0.869 1.00 86.38 225 LEU A O 1
ATOM 1819 N N . ILE A 1 226 ? -17.231 4.050 1.078 1.00 84.25 226 ILE A N 1
ATOM 1820 C CA . ILE A 1 226 ? -17.109 4.407 -0.341 1.00 84.25 226 ILE A CA 1
ATOM 1821 C C . ILE A 1 226 ? -15.628 4.537 -0.714 1.00 84.25 226 ILE A C 1
ATOM 1823 O O . ILE A 1 226 ? -15.202 4.011 -1.738 1.00 84.25 226 ILE A O 1
ATOM 1827 N N . ILE A 1 227 ? -14.828 5.167 0.152 1.00 85.88 227 ILE A N 1
ATOM 1828 C CA . ILE A 1 227 ? -13.375 5.290 -0.029 1.00 85.88 227 ILE A CA 1
ATOM 1829 C C . ILE A 1 227 ? -12.710 3.910 0.020 1.00 85.88 227 ILE A C 1
ATOM 1831 O O . ILE A 1 227 ? -11.876 3.607 -0.829 1.00 85.88 227 ILE A O 1
ATOM 1835 N N . LEU A 1 228 ? -13.102 3.064 0.981 1.00 89.00 228 LEU A N 1
ATOM 1836 C CA . LEU A 1 228 ? -12.608 1.691 1.100 1.00 89.00 228 LEU A CA 1
ATOM 1837 C C . LEU A 1 228 ? -12.866 0.894 -0.185 1.00 89.00 228 LEU A C 1
ATOM 1839 O O . LEU A 1 228 ? -11.942 0.281 -0.715 1.00 89.00 228 LEU A O 1
ATOM 1843 N N . LEU A 1 229 ? -14.103 0.924 -0.689 1.00 88.25 229 LEU A N 1
ATOM 1844 C CA . LEU A 1 229 ? -14.514 0.205 -1.894 1.00 88.25 229 LEU A CA 1
ATOM 1845 C C . LEU A 1 229 ? -13.805 0.739 -3.136 1.00 88.25 229 LEU A C 1
ATOM 1847 O O . LEU A 1 229 ? -13.333 -0.048 -3.948 1.00 88.25 229 LEU A O 1
ATOM 1851 N N . PHE A 1 230 ? -13.679 2.060 -3.265 1.00 87.00 230 PHE A N 1
ATOM 1852 C CA . PHE A 1 230 ? -12.954 2.668 -4.375 1.00 87.00 230 PHE A CA 1
ATOM 1853 C C . PHE A 1 230 ? -11.465 2.295 -4.360 1.00 87.00 230 PHE A C 1
ATOM 1855 O O . PHE A 1 230 ? -10.916 1.950 -5.404 1.00 87.00 230 PHE A O 1
ATOM 1862 N N . GLN A 1 231 ? -10.810 2.320 -3.191 1.00 88.06 231 GLN A N 1
ATOM 1863 C CA . GLN A 1 231 ? -9.407 1.918 -3.062 1.00 88.06 231 GLN A CA 1
ATOM 1864 C C . GLN A 1 231 ? -9.216 0.437 -3.407 1.00 88.06 231 GLN A C 1
ATOM 1866 O O . GLN A 1 231 ? -8.319 0.121 -4.185 1.00 88.06 231 GLN A O 1
ATOM 1871 N N . ALA A 1 232 ? -10.068 -0.445 -2.868 1.00 89.12 232 ALA A N 1
ATOM 1872 C CA . ALA A 1 232 ? -10.036 -1.877 -3.162 1.00 89.12 232 ALA A CA 1
ATOM 1873 C C . ALA A 1 232 ? -10.221 -2.135 -4.663 1.00 89.12 232 ALA A C 1
ATOM 1875 O O . ALA A 1 232 ? -9.375 -2.756 -5.296 1.00 89.12 232 ALA A O 1
ATOM 1876 N N . PHE A 1 233 ? -11.270 -1.554 -5.254 1.00 89.69 233 PHE A N 1
ATOM 1877 C CA . PHE A 1 233 ? -11.569 -1.715 -6.672 1.00 89.69 233 PHE A CA 1
ATOM 1878 C C . PHE A 1 233 ? -10.437 -1.205 -7.564 1.00 89.69 233 PHE A C 1
ATOM 1880 O O . PHE A 1 233 ? -10.045 -1.887 -8.503 1.00 89.69 233 PHE A O 1
ATOM 1887 N N . LYS A 1 234 ? -9.881 -0.021 -7.271 1.00 88.62 234 LYS A N 1
ATOM 1888 C CA . LYS A 1 234 ? -8.745 0.525 -8.024 1.00 88.62 234 LYS A CA 1
ATOM 1889 C C . LYS A 1 234 ? -7.534 -0.406 -7.944 1.00 88.62 234 LYS A C 1
ATOM 1891 O O . LYS A 1 234 ? -6.899 -0.640 -8.968 1.00 88.62 234 LYS A O 1
ATOM 1896 N N . PHE A 1 235 ? -7.202 -0.897 -6.750 1.00 87.50 235 PHE A N 1
ATOM 1897 C CA . PHE A 1 235 ? -6.066 -1.794 -6.553 1.00 87.50 235 PHE A CA 1
ATOM 1898 C C . PHE A 1 235 ? -6.255 -3.103 -7.326 1.00 87.50 235 PHE A C 1
ATOM 1900 O O . PHE A 1 235 ? -5.388 -3.459 -8.121 1.00 87.50 235 PHE A O 1
ATOM 1907 N N . ASP A 1 236 ? -7.411 -3.754 -7.178 1.00 88.94 236 ASP A N 1
ATOM 1908 C CA . ASP A 1 236 ? -7.727 -5.016 -7.853 1.00 88.94 236 ASP A CA 1
ATOM 1909 C C . ASP A 1 236 ? -7.778 -4.848 -9.377 1.00 88.94 236 ASP A C 1
ATOM 1911 O O . ASP A 1 236 ? -7.211 -5.652 -10.117 1.00 88.94 236 ASP A O 1
ATOM 1915 N N . TYR A 1 237 ? -8.397 -3.768 -9.865 1.00 89.69 237 TYR A N 1
ATOM 1916 C CA . TYR A 1 237 ? -8.436 -3.445 -11.290 1.00 89.69 237 TYR A CA 1
ATOM 1917 C C . TYR A 1 237 ? -7.027 -3.282 -11.866 1.00 89.69 237 TYR A C 1
ATOM 1919 O O . TYR A 1 237 ? -6.720 -3.854 -12.912 1.00 89.69 237 TYR A O 1
ATOM 1927 N N . LEU A 1 238 ? -6.154 -2.532 -11.184 1.00 89.00 238 LEU A N 1
ATOM 1928 C CA . LEU A 1 238 ? -4.768 -2.361 -11.617 1.00 89.00 238 LEU A CA 1
ATOM 1929 C C . LEU A 1 238 ? -3.999 -3.679 -11.545 1.00 89.00 238 LEU A C 1
ATOM 1931 O O . LEU A 1 238 ? -3.297 -3.999 -12.492 1.00 89.00 238 LEU A O 1
ATOM 1935 N N . LEU A 1 239 ? -4.169 -4.481 -10.495 1.00 86.62 239 LEU A N 1
ATOM 1936 C CA . LEU A 1 239 ? -3.492 -5.772 -10.379 1.00 86.62 239 LEU A CA 1
ATOM 1937 C C . LEU A 1 239 ? -3.875 -6.736 -11.516 1.00 86.62 239 LEU A C 1
ATOM 1939 O O . LEU A 1 239 ? -3.027 -7.485 -11.994 1.00 86.62 239 LEU A O 1
ATOM 1943 N N . LEU A 1 240 ? -5.132 -6.698 -11.969 1.00 86.12 240 LEU A N 1
ATOM 1944 C CA . LEU A 1 240 ? -5.638 -7.551 -13.047 1.00 86.12 240 LEU A CA 1
ATOM 1945 C C . LEU A 1 240 ? -5.300 -7.041 -14.455 1.00 86.12 240 LEU A C 1
ATOM 1947 O O . LEU A 1 240 ? -5.154 -7.855 -15.364 1.00 86.12 240 LEU A O 1
ATOM 1951 N N . THR A 1 241 ? -5.211 -5.722 -14.657 1.00 88.25 241 THR A N 1
ATOM 1952 C CA . THR A 1 241 ? -5.072 -5.122 -16.001 1.00 88.25 241 THR A CA 1
ATOM 1953 C C . THR A 1 241 ? -3.688 -4.550 -16.296 1.00 88.25 241 THR A C 1
ATOM 1955 O O . THR A 1 241 ? -3.273 -4.540 -17.451 1.00 88.25 241 THR A O 1
ATOM 1958 N N . ALA A 1 242 ? -2.985 -4.061 -15.276 1.00 87.31 242 ALA A N 1
ATOM 1959 C CA . ALA A 1 242 ? -1.678 -3.415 -15.377 1.00 87.31 242 ALA A CA 1
ATOM 1960 C C . ALA A 1 242 ? -0.923 -3.541 -14.034 1.00 87.31 242 ALA A C 1
ATOM 1962 O O . ALA A 1 242 ? -0.784 -2.544 -13.310 1.00 87.31 242 ALA A O 1
ATOM 1963 N N . PRO A 1 243 ? -0.486 -4.756 -13.641 1.00 86.69 243 PRO A N 1
ATOM 1964 C CA . PRO A 1 243 ? 0.110 -5.018 -12.328 1.00 86.69 243 PRO A CA 1
ATOM 1965 C C . PRO A 1 243 ? 1.347 -4.157 -12.041 1.00 86.69 243 PRO A C 1
ATOM 1967 O O . PRO A 1 243 ? 1.599 -3.790 -10.896 1.00 86.69 243 PRO A O 1
ATOM 1970 N N . GLU A 1 244 ? 2.077 -3.727 -13.071 1.00 85.81 244 GLU A N 1
ATOM 1971 C CA . GLU A 1 244 ? 3.183 -2.777 -12.961 1.00 85.81 244 GLU A CA 1
ATOM 1972 C C . GLU A 1 244 ? 2.766 -1.369 -12.514 1.00 85.81 244 GLU A C 1
ATOM 1974 O O . GLU A 1 244 ? 3.622 -0.607 -12.062 1.00 85.81 244 GLU A O 1
ATOM 1979 N N . LYS A 1 245 ? 1.477 -1.027 -12.599 1.00 86.25 245 LYS A N 1
ATOM 1980 C CA . LYS A 1 245 ? 0.887 0.225 -12.099 1.00 86.25 245 LYS A CA 1
ATOM 1981 C C . LYS A 1 245 ? 0.169 0.053 -10.758 1.00 86.25 245 LYS A C 1
ATOM 1983 O O . LYS A 1 245 ? -0.264 1.053 -10.186 1.00 86.25 245 LYS A O 1
ATOM 1988 N N . ALA A 1 246 ? 0.009 -1.179 -10.270 1.00 86.50 246 ALA A N 1
ATOM 1989 C CA . ALA A 1 246 ? -0.587 -1.435 -8.965 1.00 86.50 246 ALA A CA 1
ATOM 1990 C C . ALA A 1 246 ? 0.329 -0.922 -7.841 1.00 86.50 246 ALA A C 1
ATOM 1992 O O . ALA A 1 246 ? 1.558 -0.967 -7.954 1.00 86.50 246 ALA A O 1
ATOM 1993 N N . ASP A 1 247 ? -0.278 -0.444 -6.752 1.00 82.44 247 ASP A N 1
ATOM 1994 C CA . ASP A 1 247 ? 0.414 0.153 -5.599 1.00 82.44 247 ASP A CA 1
ATOM 1995 C C . ASP A 1 247 ? 1.009 -0.932 -4.683 1.00 82.44 247 ASP A C 1
ATOM 1997 O O . ASP A 1 247 ? 0.607 -1.134 -3.536 1.00 82.44 247 ASP A O 1
ATOM 2001 N N . LEU A 1 248 ? 1.912 -1.731 -5.254 1.00 85.19 248 LEU A N 1
ATOM 2002 C CA . LEU A 1 248 ? 2.588 -2.814 -4.558 1.00 85.19 248 LEU A CA 1
ATOM 2003 C C . LEU A 1 248 ? 3.750 -2.256 -3.723 1.00 85.19 248 LEU A C 1
ATOM 2005 O O . LEU A 1 248 ? 4.629 -1.590 -4.278 1.00 85.19 248 LEU A O 1
ATOM 2009 N N . PRO A 1 249 ? 3.823 -2.593 -2.423 1.00 85.25 249 PRO A N 1
ATOM 2010 C CA . PRO A 1 249 ? 4.984 -2.330 -1.584 1.00 85.25 249 PRO A CA 1
ATOM 2011 C C . PRO A 1 249 ? 6.264 -2.829 -2.241 1.00 85.25 249 PRO A C 1
ATOM 2013 O O . PRO A 1 249 ? 6.271 -3.889 -2.874 1.00 85.25 249 PRO A O 1
ATOM 2016 N N . THR A 1 250 ? 7.372 -2.123 -2.022 1.00 81.69 250 THR A N 1
ATOM 2017 C CA . THR A 1 250 ? 8.656 -2.419 -2.678 1.00 81.69 250 THR A CA 1
ATOM 2018 C C . THR A 1 250 ? 9.084 -3.869 -2.498 1.00 81.69 250 THR A C 1
ATOM 2020 O O . THR A 1 250 ? 9.584 -4.472 -3.445 1.00 81.69 250 THR A O 1
ATOM 2023 N N . SER A 1 251 ? 8.858 -4.459 -1.317 1.00 80.94 251 SER A N 1
ATOM 2024 C CA . SER A 1 251 ? 9.202 -5.864 -1.059 1.00 80.94 251 SER A CA 1
ATOM 2025 C C . SER A 1 251 ? 8.460 -6.838 -1.972 1.00 80.94 251 SER A C 1
ATOM 2027 O O . SER A 1 251 ? 9.053 -7.809 -2.433 1.00 80.94 251 SER A O 1
ATOM 2029 N N . GLU A 1 252 ? 7.186 -6.571 -2.253 1.00 85.44 252 GLU A N 1
ATOM 2030 C CA . GLU A 1 252 ? 6.348 -7.428 -3.089 1.00 85.44 252 GLU A CA 1
ATOM 2031 C C . GLU A 1 252 ? 6.601 -7.132 -4.567 1.00 85.44 252 GLU A C 1
ATOM 2033 O O . GLU A 1 252 ? 6.804 -8.049 -5.359 1.00 85.44 252 GLU A O 1
ATOM 2038 N N . ARG A 1 253 ? 6.694 -5.850 -4.935 1.00 87.31 253 ARG A N 1
ATOM 2039 C CA . ARG A 1 253 ? 6.985 -5.426 -6.307 1.00 87.31 253 ARG A CA 1
ATOM 2040 C C . ARG A 1 253 ? 8.312 -5.992 -6.810 1.00 87.31 253 ARG A C 1
ATOM 2042 O O . ARG A 1 253 ? 8.371 -6.527 -7.915 1.00 87.31 253 ARG A O 1
ATOM 2049 N N . THR A 1 254 ? 9.349 -5.935 -5.972 1.00 87.00 254 THR A N 1
ATOM 2050 C CA . THR A 1 254 ? 10.673 -6.479 -6.297 1.00 87.00 254 THR A CA 1
ATOM 2051 C C . THR A 1 254 ? 10.560 -7.960 -6.659 1.00 87.00 254 THR A C 1
ATOM 2053 O O . THR A 1 254 ? 11.042 -8.379 -7.707 1.00 87.00 254 THR A O 1
ATOM 2056 N N . GLY A 1 255 ? 9.873 -8.747 -5.823 1.00 84.50 255 GLY A N 1
ATOM 2057 C CA . GLY A 1 255 ? 9.748 -10.190 -6.010 1.00 84.50 255 GLY A CA 1
ATOM 2058 C C . GLY A 1 255 ? 8.854 -10.593 -7.184 1.00 84.50 255 GLY A C 1
ATOM 2059 O O . GLY A 1 255 ? 9.229 -11.476 -7.955 1.00 84.50 255 GLY A O 1
ATOM 2060 N N . TYR A 1 256 ? 7.692 -9.957 -7.329 1.00 86.31 256 TYR A N 1
ATOM 2061 C CA . TYR A 1 256 ? 6.701 -10.344 -8.334 1.00 86.31 256 TYR A CA 1
ATOM 2062 C C . TYR A 1 256 ? 6.949 -9.737 -9.714 1.00 86.31 256 TYR A C 1
ATOM 2064 O O . TYR A 1 256 ? 6.537 -10.342 -10.696 1.00 86.31 256 TYR A O 1
ATOM 2072 N N . LEU A 1 257 ? 7.593 -8.566 -9.805 1.00 88.75 257 LEU A N 1
ATOM 2073 C CA . LEU A 1 257 ? 7.649 -7.801 -11.056 1.00 88.75 257 LEU A CA 1
ATOM 2074 C C . LEU A 1 257 ? 9.063 -7.465 -11.550 1.00 88.75 257 LEU A C 1
ATOM 2076 O O . LEU A 1 257 ? 9.272 -7.386 -12.759 1.00 88.75 257 LEU A O 1
ATOM 2080 N N . GLU A 1 258 ? 10.033 -7.250 -10.657 1.00 87.62 258 GLU A N 1
ATOM 2081 C CA . GLU A 1 258 ? 11.290 -6.574 -11.030 1.00 87.62 258 GLU A CA 1
ATOM 2082 C C . GLU A 1 258 ? 12.533 -7.477 -10.999 1.00 87.62 258 GLU A C 1
ATOM 2084 O O . GLU A 1 258 ? 13.462 -7.279 -11.784 1.00 87.62 258 GLU A O 1
ATOM 2089 N N . GLU A 1 259 ? 12.595 -8.456 -10.094 1.00 88.25 259 GLU A N 1
ATOM 2090 C CA . GLU A 1 259 ? 13.780 -9.294 -9.882 1.00 88.25 259 GLU A CA 1
ATOM 2091 C C . GLU A 1 259 ? 13.670 -10.702 -10.481 1.00 88.25 259 GLU A C 1
ATOM 2093 O O . GLU A 1 259 ? 12.753 -11.044 -11.222 1.00 88.25 259 GLU A O 1
ATOM 2098 N N . TRP A 1 260 ? 14.680 -11.528 -10.204 1.00 86.12 260 TRP A N 1
ATOM 2099 C CA . TRP A 1 260 ? 14.854 -12.879 -10.735 1.00 86.12 260 TRP A CA 1
ATOM 2100 C C . TRP A 1 260 ? 13.682 -13.831 -10.442 1.00 86.12 260 TRP A C 1
ATOM 2102 O O . TRP A 1 260 ? 13.516 -14.812 -11.159 1.00 86.12 260 TRP A O 1
ATOM 2112 N N . THR A 1 261 ? 12.861 -13.548 -9.426 1.00 86.00 261 THR A N 1
ATOM 2113 C CA . THR A 1 261 ? 11.663 -14.329 -9.073 1.00 86.00 261 THR A CA 1
ATOM 2114 C C . THR A 1 261 ? 10.414 -13.965 -9.876 1.00 86.00 261 THR A C 1
ATOM 2116 O O . THR A 1 261 ? 9.418 -14.672 -9.769 1.00 86.00 261 THR A O 1
ATOM 2119 N N . ALA A 1 262 ? 10.440 -12.895 -10.678 1.00 87.06 262 ALA A N 1
ATOM 2120 C CA . ALA A 1 262 ? 9.251 -12.350 -11.339 1.00 87.06 262 ALA A CA 1
ATOM 2121 C C . ALA A 1 262 ? 8.692 -13.235 -12.476 1.00 87.06 262 ALA A C 1
ATOM 2123 O O . ALA A 1 262 ? 7.589 -13.006 -12.956 1.00 87.06 262 ALA A O 1
ATOM 2124 N N . GLY A 1 263 ? 9.448 -14.237 -12.938 1.00 87.50 263 GLY A N 1
ATOM 2125 C CA . GLY A 1 263 ? 8.969 -15.255 -13.885 1.00 87.50 263 GLY A CA 1
ATOM 2126 C C . GLY A 1 263 ? 8.730 -14.800 -15.335 1.00 87.50 263 GLY A C 1
ATOM 2127 O O . GLY A 1 263 ? 8.372 -15.629 -16.169 1.00 87.50 263 GLY A O 1
ATOM 2128 N N . TYR A 1 264 ? 8.948 -13.521 -15.658 1.00 89.44 264 TYR A N 1
ATOM 2129 C CA . TYR A 1 264 ? 8.839 -12.988 -17.024 1.00 89.44 264 TYR A CA 1
ATOM 2130 C C . TYR A 1 264 ? 9.721 -13.765 -18.005 1.00 89.44 264 TYR A C 1
ATOM 2132 O O . TYR A 1 264 ? 10.912 -13.956 -17.749 1.00 89.44 264 TYR A O 1
ATOM 2140 N N . GLY A 1 265 ? 9.149 -14.159 -19.144 1.00 91.94 265 GLY A N 1
ATOM 2141 C CA . GLY A 1 265 ? 9.870 -14.844 -20.212 1.00 91.94 265 GLY A CA 1
ATOM 2142 C C . GLY A 1 265 ? 10.024 -16.353 -20.027 1.00 91.94 265 GLY A C 1
ATOM 2143 O O . GLY A 1 265 ? 10.552 -16.992 -20.929 1.00 91.94 265 GLY A O 1
ATOM 2144 N N . ILE A 1 266 ? 9.606 -16.950 -18.899 1.00 93.00 266 ILE A N 1
ATOM 2145 C CA . ILE A 1 266 ? 9.741 -18.406 -18.687 1.00 93.00 266 ILE A CA 1
ATOM 2146 C C . ILE A 1 266 ? 8.856 -19.181 -19.666 1.00 93.00 266 ILE A C 1
ATOM 2148 O O . ILE A 1 266 ? 9.322 -20.133 -20.289 1.00 93.00 266 ILE A O 1
ATOM 2152 N N . LYS A 1 267 ? 7.590 -18.770 -19.811 1.00 93.69 267 LYS A N 1
ATOM 2153 C CA . LYS A 1 267 ? 6.642 -19.428 -20.717 1.00 93.69 267 LYS A CA 1
ATOM 2154 C C . LYS A 1 267 ? 7.105 -19.286 -22.164 1.00 93.69 267 LYS A C 1
ATOM 2156 O O . LYS A 1 267 ? 7.151 -20.267 -22.890 1.00 93.69 267 LYS A O 1
ATOM 2161 N N . GLU A 1 268 ? 7.493 -18.080 -22.556 1.00 95.62 268 GLU A N 1
ATOM 2162 C CA . GLU A 1 268 ? 7.942 -17.769 -23.908 1.00 95.62 268 GLU A CA 1
ATOM 2163 C C . GLU A 1 268 ? 9.260 -18.486 -24.245 1.00 95.62 268 GLU A C 1
ATOM 2165 O O . GLU A 1 268 ? 9.417 -19.012 -25.344 1.00 95.62 268 GLU A O 1
ATOM 2170 N N . ALA A 1 269 ? 10.194 -18.583 -23.290 1.00 95.75 269 ALA A N 1
ATOM 2171 C CA . ALA A 1 269 ? 11.405 -19.384 -23.452 1.00 95.75 269 ALA A CA 1
ATOM 2172 C C . ALA A 1 269 ? 11.081 -20.876 -23.614 1.00 95.75 269 ALA A C 1
ATOM 2174 O O . ALA A 1 269 ? 11.671 -21.535 -24.468 1.00 95.75 269 ALA A O 1
ATOM 2175 N N . ALA A 1 270 ? 10.133 -21.410 -22.836 1.00 95.81 270 ALA A N 1
ATOM 2176 C CA . ALA A 1 270 ? 9.684 -22.789 -22.994 1.00 95.81 270 ALA A CA 1
ATOM 2177 C C . ALA A 1 270 ? 9.018 -23.028 -24.358 1.00 95.81 270 ALA A C 1
ATOM 2179 O O . ALA A 1 270 ? 9.310 -24.032 -24.998 1.00 95.81 270 ALA A O 1
ATOM 2180 N N . GLU A 1 271 ? 8.188 -22.101 -24.841 1.00 95.81 271 GLU A N 1
ATOM 2181 C CA . GLU A 1 271 ? 7.546 -22.183 -26.160 1.00 95.81 271 GLU A CA 1
ATOM 2182 C C . GLU A 1 271 ? 8.570 -22.222 -27.302 1.00 95.81 271 GLU A C 1
ATOM 2184 O O . GLU A 1 271 ? 8.414 -23.014 -28.232 1.00 95.81 271 GLU A O 1
ATOM 2189 N N . ILE A 1 272 ? 9.650 -21.433 -27.214 1.00 95.81 272 ILE A N 1
ATOM 2190 C CA . ILE A 1 272 ? 10.763 -21.496 -28.176 1.00 95.81 272 ILE A CA 1
ATOM 2191 C C . ILE A 1 272 ? 11.407 -22.886 -28.165 1.00 95.81 272 ILE A C 1
ATOM 2193 O O . ILE A 1 272 ? 11.628 -23.473 -29.220 1.00 95.81 272 ILE A O 1
ATOM 2197 N N . LEU A 1 273 ? 11.691 -23.433 -26.982 1.00 95.88 273 LEU A N 1
ATOM 2198 C CA . LEU A 1 273 ? 12.318 -24.751 -26.849 1.00 95.88 273 LEU A CA 1
ATOM 2199 C C . LEU A 1 273 ? 11.405 -25.877 -27.363 1.00 95.88 273 LEU A C 1
ATOM 2201 O O . LEU A 1 273 ? 11.875 -26.811 -28.009 1.00 95.88 273 LEU A O 1
ATOM 2205 N N . GLN A 1 274 ? 10.097 -25.769 -27.127 1.00 95.19 274 GLN A N 1
ATOM 2206 C CA . GLN A 1 274 ? 9.099 -26.692 -27.668 1.00 95.19 274 GLN A CA 1
ATOM 2207 C C . GLN A 1 274 ? 8.965 -26.583 -29.191 1.00 95.19 274 GLN A C 1
ATOM 2209 O O . GLN A 1 274 ? 8.710 -27.583 -29.857 1.00 95.19 274 GLN A O 1
ATOM 2214 N N . GLU A 1 275 ? 9.090 -25.386 -29.764 1.00 95.12 275 GLU A N 1
ATOM 2215 C CA . GLU A 1 275 ? 9.110 -25.194 -31.217 1.00 95.12 275 GLU A CA 1
ATOM 2216 C C . GLU A 1 275 ? 10.363 -25.823 -31.843 1.00 95.12 275 GLU A C 1
ATOM 2218 O O . GLU A 1 275 ? 10.261 -26.549 -32.826 1.00 95.12 275 GLU A O 1
ATOM 2223 N N . GLU A 1 276 ? 11.527 -25.641 -31.219 1.00 93.69 276 GLU A N 1
ATOM 2224 C CA . GLU A 1 276 ? 12.788 -26.261 -31.647 1.00 93.69 276 GLU A CA 1
ATOM 2225 C C . GLU A 1 276 ? 12.744 -27.791 -31.626 1.00 93.69 276 GLU A C 1
ATOM 2227 O O . GLU A 1 276 ? 13.298 -28.431 -32.522 1.00 93.69 276 GLU A O 1
ATOM 2232 N N . TYR A 1 277 ? 12.068 -28.368 -30.629 1.00 94.31 277 TYR A N 1
ATOM 2233 C CA . TYR A 1 277 ? 11.787 -29.801 -30.571 1.00 94.31 277 TYR A CA 1
ATOM 2234 C C . TYR A 1 277 ? 10.799 -30.237 -31.660 1.00 94.31 277 TYR A C 1
ATOM 2236 O O . TYR A 1 277 ? 11.019 -31.240 -32.325 1.00 94.31 277 TYR A O 1
ATOM 2244 N N . ARG A 1 278 ? 9.722 -29.477 -31.903 1.00 94.75 278 ARG A N 1
ATOM 2245 C CA . ARG A 1 278 ? 8.743 -29.812 -32.955 1.00 94.75 278 ARG A CA 1
ATOM 2246 C C . ARG A 1 278 ? 9.353 -29.815 -34.356 1.00 94.75 278 ARG A C 1
ATOM 2248 O O . ARG A 1 278 ? 8.893 -30.572 -35.206 1.00 94.75 278 ARG A O 1
ATOM 2255 N N . GLN A 1 279 ? 10.368 -28.988 -34.591 1.00 94.44 279 GLN A N 1
ATOM 2256 C CA . GLN A 1 279 ? 11.096 -28.947 -35.859 1.00 94.44 279 GLN A CA 1
ATOM 2257 C C . GLN A 1 279 ? 12.072 -30.115 -36.029 1.00 94.44 279 GLN A C 1
ATOM 2259 O O . GLN A 1 279 ? 12.320 -30.527 -37.160 1.00 94.44 279 GLN A O 1
ATOM 2264 N N . ASP A 1 280 ? 12.618 -30.644 -34.933 1.00 93.62 280 ASP A N 1
ATOM 2265 C CA . ASP A 1 280 ? 13.551 -31.772 -34.944 1.00 93.62 280 ASP A CA 1
ATOM 2266 C C . ASP A 1 280 ? 13.356 -32.660 -33.699 1.00 93.62 280 ASP A C 1
ATOM 2268 O O . ASP A 1 280 ? 14.078 -32.503 -32.709 1.00 93.62 280 ASP A O 1
ATOM 2272 N N . PRO A 1 281 ? 12.365 -33.577 -33.718 1.00 90.75 281 PRO A N 1
ATOM 2273 C CA . PRO A 1 281 ? 12.015 -34.383 -32.545 1.00 90.75 281 PRO A CA 1
ATOM 2274 C C . PRO A 1 281 ? 13.097 -35.379 -32.111 1.00 90.75 281 PRO A C 1
ATOM 2276 O O . PRO A 1 281 ? 13.089 -35.845 -30.975 1.00 90.75 281 PRO A O 1
ATOM 2279 N N . GLU A 1 282 ? 14.033 -35.714 -33.000 1.00 89.19 282 GLU A N 1
ATOM 2280 C CA . GLU A 1 282 ? 15.140 -36.632 -32.707 1.00 89.19 282 GLU A CA 1
ATOM 2281 C C . GLU A 1 282 ? 16.318 -35.908 -32.029 1.00 89.19 282 GLU A C 1
ATOM 2283 O O . GLU A 1 282 ? 17.157 -36.537 -31.373 1.00 89.19 282 GLU A O 1
ATOM 2288 N N . ALA A 1 283 ? 16.392 -34.576 -32.146 1.00 88.31 283 ALA A N 1
ATOM 2289 C CA . ALA A 1 283 ? 17.446 -33.795 -31.519 1.00 88.31 283 ALA A CA 1
ATOM 2290 C C . ALA A 1 283 ? 17.268 -33.710 -30.000 1.00 88.31 283 ALA A C 1
ATOM 2292 O O . ALA A 1 283 ? 16.257 -33.244 -29.474 1.00 88.31 283 ALA A O 1
ATOM 2293 N N . LYS A 1 284 ? 18.329 -34.064 -29.271 1.00 94.19 284 LYS A N 1
ATOM 2294 C CA . LYS A 1 284 ? 18.415 -33.803 -27.833 1.00 94.19 284 LYS A CA 1
ATOM 2295 C C . LYS A 1 284 ? 18.712 -32.325 -27.588 1.00 94.19 284 LYS A C 1
ATOM 2297 O O . LYS A 1 284 ? 19.650 -31.757 -28.159 1.00 94.19 284 LYS A O 1
ATOM 2302 N N . ILE A 1 285 ? 17.925 -31.717 -26.704 1.00 96.69 285 ILE A N 1
ATOM 2303 C CA . ILE A 1 285 ? 18.042 -30.308 -26.331 1.00 96.69 285 ILE A CA 1
ATOM 2304 C C . ILE A 1 285 ? 18.475 -30.231 -24.867 1.00 96.69 285 ILE A C 1
ATOM 2306 O O . ILE A 1 285 ? 17.836 -30.802 -23.988 1.00 96.69 285 ILE A O 1
ATOM 2310 N N . VAL A 1 286 ? 19.548 -29.497 -24.580 1.00 97.19 286 VAL A N 1
ATOM 2311 C CA . VAL A 1 286 ? 20.021 -29.266 -23.206 1.00 97.19 286 VAL A CA 1
ATOM 2312 C C . VAL A 1 286 ? 19.938 -27.786 -22.879 1.00 97.19 286 VAL A C 1
ATOM 2314 O O . VAL A 1 286 ? 20.461 -26.943 -23.609 1.00 97.19 286 VAL A O 1
ATOM 2317 N N . VAL A 1 287 ? 19.301 -27.462 -21.760 1.00 97.12 287 VAL A N 1
ATOM 2318 C CA . VAL A 1 287 ? 19.049 -26.086 -21.335 1.00 97.12 287 VAL A CA 1
ATOM 2319 C C . VAL A 1 287 ? 19.684 -25.846 -19.975 1.00 97.12 287 VAL A C 1
ATOM 2321 O O . VAL A 1 287 ? 19.245 -26.378 -18.958 1.00 97.12 287 VAL A O 1
ATOM 2324 N N . GLY A 1 288 ? 20.722 -25.017 -19.950 1.00 96.25 288 GLY A N 1
ATOM 2325 C CA . GLY A 1 288 ? 21.270 -24.479 -18.713 1.00 96.25 288 GLY A CA 1
ATOM 2326 C C . GLY A 1 288 ? 20.399 -23.352 -18.176 1.00 96.25 288 GLY A C 1
ATOM 2327 O O . GLY A 1 288 ? 19.949 -22.498 -18.937 1.00 96.25 288 GLY A O 1
ATOM 2328 N N . THR A 1 289 ? 20.197 -23.322 -16.865 1.00 95.81 289 THR A N 1
ATOM 2329 C CA . THR A 1 289 ? 19.460 -22.263 -16.161 1.00 95.81 289 THR A CA 1
ATOM 2330 C C . THR A 1 289 ? 20.215 -21.830 -14.912 1.00 95.81 289 THR A C 1
ATOM 2332 O O . THR A 1 289 ? 20.973 -22.621 -14.343 1.00 95.81 289 THR A O 1
ATOM 2335 N N . GLU A 1 290 ? 20.047 -20.587 -14.462 1.00 92.75 290 GLU A N 1
ATOM 2336 C CA . GLU A 1 290 ? 20.601 -20.195 -13.169 1.00 92.75 290 GLU A CA 1
ATOM 2337 C C . GLU A 1 290 ? 19.737 -20.662 -11.992 1.00 92.75 290 GLU A C 1
ATOM 2339 O O . GLU A 1 290 ? 18.510 -20.690 -12.048 1.00 92.75 290 GLU A O 1
ATOM 2344 N N . GLY A 1 291 ? 20.387 -20.952 -10.871 1.00 90.56 291 GLY A N 1
ATOM 2345 C CA . GLY A 1 291 ? 19.759 -21.531 -9.694 1.00 90.56 291 GLY A CA 1
ATOM 2346 C C . GLY A 1 291 ? 19.740 -23.059 -9.724 1.00 90.56 291 GLY A C 1
ATOM 2347 O O . GLY A 1 291 ? 20.436 -23.703 -10.504 1.00 90.56 291 GLY A O 1
ATOM 2348 N N . PHE A 1 292 ? 18.982 -23.623 -8.790 1.00 87.31 292 PHE A N 1
ATOM 2349 C CA . PHE A 1 292 ? 18.874 -25.059 -8.533 1.00 87.31 292 PHE A CA 1
ATOM 2350 C C . PHE A 1 292 ? 17.416 -25.388 -8.158 1.00 87.31 292 PHE A C 1
ATOM 2352 O O . PHE A 1 292 ? 16.481 -24.770 -8.672 1.00 87.31 292 PHE A O 1
ATOM 2359 N N . PHE A 1 293 ? 17.221 -26.314 -7.220 1.00 81.81 293 PHE A N 1
ATOM 2360 C CA . PHE A 1 293 ? 15.918 -26.710 -6.698 1.00 81.81 293 PHE A CA 1
ATOM 2361 C C . PHE A 1 293 ? 15.058 -25.519 -6.233 1.00 81.81 293 PHE A C 1
ATOM 2363 O O . PHE A 1 293 ? 15.504 -24.665 -5.462 1.00 81.81 293 PHE A O 1
ATOM 2370 N N . GLY A 1 294 ? 13.804 -25.501 -6.675 1.00 77.88 294 GLY A N 1
ATOM 2371 C CA . GLY A 1 294 ? 12.782 -24.509 -6.360 1.00 77.88 294 GLY A CA 1
ATOM 2372 C C . GLY A 1 294 ? 12.966 -23.159 -7.056 1.00 77.88 294 GLY A C 1
ATOM 2373 O O . GLY A 1 294 ? 12.432 -22.162 -6.569 1.00 77.88 294 GLY A O 1
ATOM 2374 N N . THR A 1 295 ? 13.753 -23.089 -8.135 1.00 87.31 295 THR A N 1
ATOM 2375 C CA . THR A 1 295 ? 14.040 -21.832 -8.856 1.00 87.31 295 THR A CA 1
ATOM 2376 C C . THR A 1 295 ? 13.777 -21.953 -10.363 1.00 87.31 295 THR A C 1
ATOM 2378 O O . THR A 1 295 ? 12.880 -22.692 -10.762 1.00 87.31 295 THR A O 1
ATOM 2381 N N . LEU A 1 296 ? 14.505 -21.212 -11.210 1.00 90.94 296 LEU A N 1
ATOM 2382 C CA . LEU A 1 296 ? 14.273 -21.178 -12.656 1.00 90.94 296 LEU A CA 1
ATOM 2383 C C . LEU A 1 296 ? 14.294 -22.557 -13.348 1.00 90.94 296 LEU A C 1
ATOM 2385 O O . LEU A 1 296 ? 13.426 -22.742 -14.199 1.00 90.94 296 LEU A O 1
ATOM 2389 N N . PRO A 1 297 ? 15.185 -23.520 -13.007 1.00 92.81 297 PRO A N 1
ATOM 2390 C CA . PRO A 1 297 ? 15.171 -24.832 -13.650 1.00 92.81 297 PRO A CA 1
ATOM 2391 C C . PRO A 1 297 ? 13.803 -25.510 -13.522 1.00 92.81 297 PRO A C 1
ATOM 2393 O O . PRO A 1 297 ? 13.203 -25.879 -14.526 1.00 92.81 297 PRO A O 1
ATOM 2396 N N . ASP A 1 298 ? 13.261 -25.576 -12.303 1.00 89.88 298 ASP A N 1
ATOM 2397 C CA . ASP A 1 298 ? 11.950 -26.181 -12.046 1.00 89.88 298 ASP A CA 1
ATOM 2398 C C . ASP A 1 298 ? 10.812 -25.347 -12.654 1.00 89.88 298 ASP A C 1
ATOM 2400 O O . ASP A 1 298 ? 9.845 -25.897 -13.174 1.00 89.88 298 ASP A O 1
ATOM 2404 N N . GLY A 1 299 ? 10.938 -24.014 -12.640 1.00 89.06 299 GLY A N 1
ATOM 2405 C CA . GLY A 1 299 ? 9.974 -23.113 -13.275 1.00 89.06 299 GLY A CA 1
ATOM 2406 C C . GLY A 1 299 ? 9.850 -23.335 -14.784 1.00 89.06 299 GLY A C 1
ATOM 2407 O O . GLY A 1 299 ? 8.746 -23.290 -15.322 1.00 89.06 299 GLY A O 1
ATOM 2408 N N . LEU A 1 300 ? 10.969 -23.607 -15.457 1.00 91.81 300 LEU A N 1
ATOM 2409 C CA . LEU A 1 300 ? 11.002 -23.945 -16.877 1.00 91.81 300 LEU A CA 1
ATOM 2410 C C . LEU A 1 300 ? 10.535 -25.391 -17.116 1.00 91.81 300 LEU A C 1
ATOM 2412 O O . LEU A 1 300 ? 9.761 -25.639 -18.039 1.00 91.81 300 LEU A O 1
ATOM 2416 N N . GLN A 1 301 ? 10.935 -26.324 -16.245 1.00 91.38 301 GLN A N 1
ATOM 2417 C CA . GLN A 1 301 ? 10.567 -27.740 -16.322 1.00 91.38 301 GLN A CA 1
ATOM 2418 C C . GLN A 1 301 ? 9.049 -27.958 -16.284 1.00 91.38 301 GLN A C 1
ATOM 2420 O O . GLN A 1 301 ? 8.566 -28.859 -16.958 1.00 91.38 301 GLN A O 1
ATOM 2425 N N . ILE A 1 302 ? 8.279 -27.120 -15.576 1.00 90.19 302 ILE A N 1
ATOM 2426 C CA . ILE A 1 302 ? 6.802 -27.190 -15.562 1.00 90.19 302 ILE A CA 1
ATOM 2427 C C . ILE A 1 302 ? 6.214 -27.184 -16.981 1.00 90.19 302 ILE A C 1
ATOM 2429 O O . ILE A 1 302 ? 5.254 -27.901 -17.247 1.00 90.19 302 ILE A O 1
ATOM 2433 N N . TYR A 1 303 ? 6.791 -26.401 -17.894 1.00 92.75 303 TYR A N 1
ATOM 2434 C CA . TYR A 1 303 ? 6.323 -26.301 -19.279 1.00 92.75 303 TYR A CA 1
ATOM 2435 C C . TYR A 1 303 ? 6.934 -27.365 -20.197 1.00 92.75 303 TYR A C 1
ATOM 2437 O O . TYR A 1 303 ? 6.404 -27.629 -21.271 1.00 92.75 303 TYR A O 1
ATOM 2445 N N . LEU A 1 304 ? 8.054 -27.964 -19.798 1.00 94.06 304 LEU A N 1
ATOM 2446 C CA . LEU A 1 304 ? 8.831 -28.898 -20.618 1.00 94.06 304 LEU A CA 1
ATOM 2447 C C . LEU A 1 304 ? 8.693 -30.355 -20.158 1.00 94.06 304 LEU A C 1
ATOM 2449 O O . LEU A 1 304 ? 9.283 -31.244 -20.759 1.00 94.06 304 LEU A O 1
ATOM 2453 N N . ASN A 1 305 ? 7.904 -30.610 -19.112 1.00 90.56 305 ASN A N 1
ATOM 2454 C CA . ASN A 1 305 ? 7.772 -31.920 -18.480 1.00 90.56 305 ASN A CA 1
ATOM 2455 C C . ASN A 1 305 ? 7.317 -33.027 -19.442 1.00 90.56 305 ASN A C 1
ATOM 2457 O O . ASN A 1 305 ? 7.716 -34.176 -19.279 1.00 90.56 305 ASN A O 1
ATOM 2461 N N . ASP A 1 306 ? 6.518 -32.671 -20.446 1.00 90.19 306 ASP A N 1
ATOM 2462 C CA . ASP A 1 306 ? 5.967 -33.621 -21.415 1.00 90.19 306 ASP A CA 1
ATOM 2463 C C . ASP A 1 306 ? 6.908 -33.874 -22.611 1.00 90.19 306 ASP A C 1
ATOM 2465 O O . ASP A 1 306 ? 6.540 -34.590 -23.541 1.00 90.19 306 ASP A O 1
ATOM 2469 N N . VAL A 1 307 ? 8.120 -33.301 -22.597 1.00 92.31 307 VAL A N 1
ATOM 2470 C CA . VAL A 1 307 ? 9.127 -33.433 -23.662 1.00 92.31 307 VAL A CA 1
ATOM 2471 C C . VAL A 1 307 ? 10.459 -33.921 -23.067 1.00 92.31 307 VAL A C 1
ATOM 2473 O O . VAL A 1 307 ? 11.335 -33.107 -22.759 1.00 92.31 307 VAL A O 1
ATOM 2476 N N . PRO A 1 308 ? 10.645 -35.242 -22.875 1.00 89.81 308 PRO A N 1
ATOM 2477 C CA . PRO A 1 308 ? 11.823 -35.797 -22.199 1.00 89.81 308 PRO A CA 1
ATOM 2478 C C . PRO A 1 308 ? 13.141 -35.576 -22.965 1.00 89.81 308 PRO A C 1
ATOM 2480 O O . PRO A 1 308 ? 14.223 -35.679 -22.387 1.00 89.81 308 PRO A O 1
ATOM 2483 N N . GLU A 1 309 ? 13.076 -35.245 -24.254 1.00 94.25 309 GLU A N 1
ATOM 2484 C CA . GLU A 1 309 ? 14.211 -34.858 -25.098 1.00 94.25 309 GLU A CA 1
ATOM 2485 C C . GLU A 1 309 ? 14.827 -33.514 -24.693 1.00 94.25 309 GLU A C 1
ATOM 2487 O O . GLU A 1 309 ? 15.990 -33.260 -25.026 1.00 94.25 309 GLU A O 1
ATOM 2492 N N . ILE A 1 310 ? 14.081 -32.674 -23.963 1.00 95.94 310 ILE A N 1
ATOM 2493 C CA . ILE A 1 310 ? 14.558 -31.397 -23.439 1.00 95.94 310 ILE A CA 1
ATOM 2494 C C . ILE A 1 310 ? 14.980 -31.576 -21.980 1.00 95.94 310 ILE A C 1
ATOM 2496 O O . ILE A 1 310 ? 14.162 -31.718 -21.075 1.00 95.94 310 ILE A O 1
ATOM 2500 N N . THR A 1 311 ? 16.286 -31.529 -21.733 1.00 95.44 311 THR A N 1
ATOM 2501 C CA . THR A 1 311 ? 16.859 -31.649 -20.388 1.00 95.44 311 THR A CA 1
ATOM 2502 C C . THR A 1 311 ? 17.196 -30.274 -19.821 1.00 95.44 311 THR A C 1
ATOM 2504 O O . THR A 1 311 ? 18.071 -29.582 -20.346 1.00 95.44 311 THR A O 1
ATOM 2507 N N . VAL A 1 312 ? 16.548 -29.885 -18.719 1.00 95.44 312 VAL A N 1
ATOM 2508 C CA . VAL A 1 312 ? 16.845 -28.639 -17.996 1.00 95.44 312 VAL A CA 1
ATOM 2509 C C . VAL A 1 312 ? 17.800 -28.916 -16.834 1.00 95.44 312 VAL A C 1
ATOM 2511 O O . VAL A 1 312 ? 17.544 -29.781 -15.999 1.00 95.44 312 VAL A O 1
ATOM 2514 N N . ILE A 1 313 ? 18.903 -28.168 -16.755 1.00 94.25 313 ILE A N 1
ATOM 2515 C CA . ILE A 1 313 ? 19.893 -28.280 -15.676 1.00 94.25 313 ILE A CA 1
ATOM 2516 C C . ILE A 1 313 ? 20.181 -26.919 -15.038 1.00 94.25 313 ILE A C 1
ATOM 2518 O O . ILE A 1 313 ? 20.297 -25.899 -15.720 1.00 94.25 313 ILE A O 1
ATOM 2522 N N . GLY A 1 314 ? 20.321 -26.897 -13.712 1.00 94.62 314 GLY A N 1
ATOM 2523 C CA . GLY A 1 314 ? 20.799 -25.727 -12.974 1.00 94.62 314 GLY A CA 1
ATOM 2524 C C . GLY A 1 314 ? 22.326 -25.657 -12.990 1.00 94.62 314 GLY A C 1
ATOM 2525 O O . GLY A 1 314 ? 22.984 -26.617 -12.596 1.00 94.62 314 GLY A O 1
ATOM 2526 N N . VAL A 1 315 ? 22.898 -24.538 -13.445 1.00 94.19 315 VAL A N 1
ATOM 2527 C CA . VAL A 1 315 ? 24.347 -24.398 -13.708 1.00 94.19 315 VAL A CA 1
ATOM 2528 C C . VAL A 1 315 ? 25.057 -23.364 -12.822 1.00 94.19 315 VAL A C 1
ATOM 2530 O O . VAL A 1 315 ? 26.191 -22.980 -13.099 1.00 94.19 315 VAL A O 1
ATOM 2533 N N . GLY A 1 316 ? 24.406 -22.914 -11.746 1.00 91.81 316 GLY A N 1
ATOM 2534 C CA . GLY A 1 316 ? 24.950 -21.939 -10.792 1.00 91.81 316 GLY A CA 1
ATOM 2535 C C . GLY A 1 316 ? 24.046 -20.723 -10.600 1.00 91.81 316 GLY A C 1
ATOM 2536 O O . GLY A 1 316 ? 23.090 -20.536 -11.337 1.00 91.81 316 GLY A O 1
ATOM 2537 N N . ILE A 1 317 ? 24.305 -19.888 -9.588 1.00 89.44 317 ILE A N 1
ATOM 2538 C CA . ILE A 1 317 ? 23.456 -18.713 -9.291 1.00 89.44 317 ILE A CA 1
ATOM 2539 C C . ILE A 1 317 ? 23.895 -17.479 -10.087 1.00 89.44 317 ILE A C 1
ATOM 2541 O O . ILE A 1 317 ? 23.052 -16.769 -10.627 1.00 89.44 317 ILE A O 1
ATOM 2545 N N . PHE A 1 318 ? 25.200 -17.214 -10.139 1.00 92.69 318 PHE A N 1
ATOM 2546 C CA . PHE A 1 318 ? 25.790 -16.142 -10.936 1.00 92.69 318 PHE A CA 1
ATOM 2547 C C . PHE A 1 318 ? 26.641 -16.779 -12.026 1.00 92.69 318 PHE A C 1
ATOM 2549 O O . PHE A 1 318 ? 27.516 -17.587 -11.727 1.00 92.69 318 PHE A O 1
ATOM 2556 N N . ILE A 1 319 ? 26.350 -16.445 -13.279 1.00 91.38 319 ILE A N 1
ATOM 2557 C CA . ILE A 1 319 ? 26.987 -17.064 -14.437 1.00 91.38 319 ILE A CA 1
ATOM 2558 C C . ILE A 1 319 ? 28.082 -16.127 -14.940 1.00 91.38 319 ILE A C 1
ATOM 2560 O O . ILE A 1 319 ? 27.805 -15.108 -15.576 1.00 91.38 319 ILE A O 1
ATOM 2564 N N . GLU A 1 320 ? 29.326 -16.453 -14.608 1.00 92.38 320 GLU A N 1
ATOM 2565 C CA . GLU A 1 320 ? 30.522 -15.744 -15.086 1.00 92.38 320 GLU A CA 1
ATOM 2566 C C . GLU A 1 320 ? 31.104 -16.401 -16.341 1.00 92.38 320 GLU A C 1
ATOM 2568 O O . GLU A 1 320 ? 31.594 -15.710 -17.229 1.00 92.38 320 GLU A O 1
ATOM 2573 N N . GLU A 1 321 ? 30.972 -17.723 -16.450 1.00 92.25 321 GLU A N 1
ATOM 2574 C CA . GLU A 1 321 ? 31.414 -18.519 -17.589 1.00 92.25 321 GLU A CA 1
ATOM 2575 C C . GLU A 1 321 ? 30.382 -19.582 -17.984 1.00 92.25 321 GLU A C 1
ATOM 2577 O O . GLU A 1 321 ? 29.521 -19.971 -17.193 1.00 92.25 321 GLU A O 1
ATOM 2582 N N . VAL A 1 322 ? 30.462 -20.076 -19.225 1.00 91.75 322 VAL A N 1
ATOM 2583 C CA . VAL A 1 322 ? 29.604 -21.180 -19.679 1.00 91.75 322 VAL A CA 1
ATOM 2584 C C . VAL A 1 322 ? 30.024 -22.468 -18.970 1.00 91.75 322 VAL A C 1
ATOM 2586 O O . VAL A 1 322 ? 31.164 -22.924 -19.123 1.00 91.75 322 VAL A O 1
ATOM 2589 N N . HIS A 1 323 ? 29.082 -23.060 -18.235 1.00 94.69 323 HIS A N 1
ATOM 2590 C CA . HIS A 1 323 ? 29.295 -24.270 -17.444 1.00 94.69 323 HIS A CA 1
ATOM 2591 C C . HIS A 1 323 ? 29.825 -25.437 -18.302 1.00 94.69 323 HIS A C 1
ATOM 2593 O O . HIS A 1 323 ? 29.341 -25.622 -19.428 1.00 94.69 323 HIS A O 1
ATOM 2599 N N . PRO A 1 324 ? 30.776 -26.251 -17.795 1.00 95.12 324 PRO A N 1
ATOM 2600 C CA . PRO A 1 324 ? 31.375 -27.361 -18.540 1.00 95.12 324 PRO A CA 1
ATOM 2601 C C . PRO A 1 324 ? 30.353 -28.289 -19.204 1.00 95.12 324 PRO A C 1
ATOM 2603 O O . PRO A 1 324 ? 30.473 -28.562 -20.394 1.00 95.12 324 PRO A O 1
ATOM 2606 N N . SER A 1 325 ? 29.281 -28.657 -18.496 1.00 93.94 325 SER A N 1
ATOM 2607 C CA . SER A 1 325 ? 28.229 -29.536 -19.031 1.00 93.94 325 SER A CA 1
ATOM 2608 C C . SER A 1 325 ? 27.536 -28.982 -20.283 1.00 93.94 325 SER A C 1
ATOM 2610 O O . SER A 1 325 ? 27.165 -29.745 -21.168 1.00 93.94 325 SER A O 1
ATOM 2612 N N . LEU A 1 326 ? 27.396 -27.656 -20.410 1.00 95.38 326 LEU A N 1
ATOM 2613 C CA . LEU A 1 326 ? 26.832 -27.042 -21.619 1.00 95.38 326 LEU A CA 1
ATOM 2614 C C . LEU A 1 326 ? 27.843 -27.060 -22.773 1.00 95.38 326 LEU A C 1
ATOM 2616 O O . LEU A 1 326 ? 27.477 -27.305 -23.922 1.00 95.38 326 LEU A O 1
ATOM 2620 N N . LYS A 1 327 ? 29.133 -26.845 -22.478 1.00 94.69 327 LYS A N 1
ATOM 2621 C CA . LYS A 1 327 ? 30.211 -26.964 -23.476 1.00 94.69 327 LYS A CA 1
ATOM 2622 C C . LYS A 1 327 ? 30.302 -28.396 -24.010 1.00 94.69 327 LYS A C 1
ATOM 2624 O O . LYS A 1 327 ? 30.458 -28.586 -25.213 1.00 94.69 327 LYS A O 1
ATOM 2629 N N . GLU A 1 328 ? 30.199 -29.386 -23.130 1.00 95.44 328 GLU A N 1
ATOM 2630 C CA . GLU A 1 328 ? 30.202 -30.811 -23.473 1.00 95.44 328 GLU A CA 1
ATOM 2631 C C . GLU A 1 328 ? 28.961 -31.207 -24.272 1.00 95.44 328 GLU A C 1
ATOM 2633 O O . GLU A 1 328 ? 29.101 -31.827 -25.321 1.00 95.44 328 GLU A O 1
ATOM 2638 N N . SER A 1 329 ? 27.772 -30.760 -23.853 1.00 95.25 329 SER A N 1
ATOM 2639 C CA . SER A 1 329 ? 26.523 -30.962 -24.596 1.00 95.25 329 SER A CA 1
ATOM 2640 C C . SER A 1 329 ? 26.627 -30.465 -26.041 1.00 95.25 329 SER A C 1
ATOM 2642 O O . SER A 1 329 ? 26.329 -31.200 -26.981 1.00 95.25 329 SER A O 1
ATOM 2644 N N . LYS A 1 330 ? 27.142 -29.244 -26.240 1.00 94.06 330 LYS A N 1
ATOM 2645 C CA . LYS A 1 330 ? 27.357 -28.687 -27.581 1.00 94.06 330 LYS A CA 1
ATOM 2646 C C . LYS A 1 330 ? 28.370 -29.502 -28.393 1.00 94.06 330 LYS A C 1
ATOM 2648 O O . LYS A 1 330 ? 28.156 -29.720 -29.581 1.00 94.06 330 LYS A O 1
ATOM 2653 N N . LYS A 1 331 ? 29.469 -29.956 -27.775 1.00 95.12 331 LYS A N 1
ATOM 2654 C CA . LYS A 1 331 ? 30.474 -30.815 -28.436 1.00 95.12 331 LYS A CA 1
ATOM 2655 C C . LYS A 1 331 ? 29.906 -32.175 -28.844 1.00 95.12 331 LYS A C 1
ATOM 2657 O O . LYS A 1 331 ? 30.334 -32.711 -29.858 1.00 95.12 331 LYS A O 1
ATOM 2662 N N . ALA A 1 332 ? 28.953 -32.706 -28.081 1.00 94.44 332 ALA A N 1
ATOM 2663 C CA . ALA A 1 332 ? 28.262 -33.957 -28.379 1.00 94.44 332 ALA A CA 1
ATOM 2664 C C . ALA A 1 332 ? 27.227 -33.838 -29.518 1.00 94.44 332 ALA A C 1
ATOM 2666 O O . ALA A 1 332 ? 26.629 -34.839 -29.893 1.00 94.44 332 ALA A O 1
ATOM 2667 N N . GLY A 1 333 ? 27.022 -32.638 -30.078 1.00 93.19 333 GLY A N 1
ATOM 2668 C CA . GLY A 1 333 ? 26.082 -32.394 -31.176 1.00 93.19 333 GLY A CA 1
ATOM 2669 C C . GLY A 1 333 ? 24.670 -32.001 -30.733 1.00 93.19 333 GLY A C 1
ATOM 2670 O O . GLY A 1 333 ? 23.815 -31.780 -31.585 1.00 93.19 333 GLY A O 1
ATOM 2671 N N . ASN A 1 334 ? 24.419 -31.856 -29.429 1.00 94.94 334 ASN A N 1
ATOM 2672 C CA . ASN A 1 334 ? 23.103 -31.472 -28.916 1.00 94.94 334 ASN A CA 1
ATOM 2673 C C . ASN A 1 334 ? 22.835 -29.975 -29.118 1.00 94.94 334 ASN A C 1
ATOM 2675 O O . ASN A 1 334 ? 23.715 -29.125 -28.897 1.00 94.94 334 ASN A O 1
ATOM 2679 N N . LYS A 1 335 ? 21.577 -29.622 -29.406 1.00 95.00 335 LYS A N 1
ATOM 2680 C CA . LYS A 1 335 ? 21.130 -28.224 -29.350 1.00 95.00 335 LYS A CA 1
ATOM 2681 C C . LYS A 1 335 ? 21.222 -27.750 -27.895 1.00 95.00 335 LYS A C 1
ATOM 2683 O O . LYS A 1 335 ? 20.640 -28.352 -26.998 1.00 95.00 335 LYS A O 1
ATOM 2688 N N . THR A 1 336 ? 21.999 -26.700 -27.638 1.00 96.50 336 THR A N 1
ATOM 2689 C CA . THR A 1 336 ? 22.323 -26.274 -26.268 1.00 96.50 336 THR A CA 1
ATOM 2690 C C . THR A 1 336 ? 21.965 -24.809 -26.048 1.00 96.50 336 THR A C 1
ATOM 2692 O O . THR A 1 336 ? 22.447 -23.940 -26.775 1.00 96.50 336 THR A O 1
ATOM 2695 N N . TYR A 1 337 ? 21.163 -24.541 -25.018 1.00 97.06 337 TYR A N 1
ATOM 2696 C CA . TYR A 1 337 ? 20.663 -23.212 -24.669 1.00 97.06 337 TYR A CA 1
ATOM 2697 C C . TYR A 1 337 ? 21.073 -22.820 -23.246 1.00 97.06 337 TYR A C 1
ATOM 2699 O O . TYR A 1 337 ? 21.326 -23.669 -22.391 1.00 97.06 337 TYR A O 1
ATOM 2707 N N . LEU A 1 338 ? 21.114 -21.513 -22.991 1.00 96.25 338 LEU A N 1
ATOM 2708 C CA . LEU A 1 338 ? 21.250 -20.935 -21.658 1.00 96.25 338 LEU A CA 1
ATOM 2709 C C . LEU A 1 338 ? 20.105 -19.942 -21.463 1.00 96.25 338 LEU A C 1
ATOM 2711 O O . LEU A 1 338 ? 20.039 -18.934 -22.166 1.00 96.25 338 LEU A O 1
ATOM 2715 N N . VAL A 1 339 ? 19.219 -20.219 -20.512 1.00 95.94 339 VAL A N 1
ATOM 2716 C CA . VAL A 1 339 ? 18.164 -19.291 -20.096 1.00 95.94 339 VAL A CA 1
ATOM 2717 C C . VAL A 1 339 ? 18.623 -18.657 -18.798 1.00 95.94 339 VAL A C 1
ATOM 2719 O O . VAL A 1 339 ? 18.828 -19.361 -17.813 1.00 95.94 339 VAL A O 1
ATOM 2722 N N . VAL A 1 340 ? 18.838 -17.339 -18.814 1.00 94.69 340 VAL A N 1
ATOM 2723 C CA . VAL A 1 340 ? 19.391 -16.647 -17.652 1.00 94.69 340 VAL A CA 1
ATOM 2724 C C . VAL A 1 340 ? 18.795 -15.275 -17.388 1.00 94.69 340 VAL A C 1
ATOM 2726 O O . VAL A 1 340 ? 18.593 -14.465 -18.293 1.00 94.69 340 VAL A O 1
ATOM 2729 N N . ASN A 1 341 ? 18.562 -14.975 -16.110 1.00 92.69 341 ASN A N 1
ATOM 2730 C CA . ASN A 1 341 ? 18.279 -13.615 -15.669 1.00 92.69 341 ASN A CA 1
ATOM 2731 C C . ASN A 1 341 ? 19.480 -12.688 -15.940 1.00 92.69 341 ASN A C 1
ATOM 2733 O O . ASN A 1 341 ? 20.564 -12.896 -15.401 1.00 92.69 341 ASN A O 1
ATOM 2737 N N . ASN A 1 342 ? 19.278 -11.600 -16.691 1.00 89.50 342 ASN A N 1
ATOM 2738 C CA . ASN A 1 342 ? 20.343 -10.643 -17.038 1.00 89.50 342 ASN A CA 1
ATOM 2739 C C . ASN A 1 342 ? 21.124 -10.094 -15.826 1.00 89.50 342 ASN A C 1
ATOM 2741 O O . ASN A 1 342 ? 22.321 -9.860 -15.916 1.00 89.50 342 ASN A O 1
ATOM 2745 N N . THR A 1 343 ? 20.482 -9.927 -14.667 1.00 87.88 343 THR A N 1
ATOM 2746 C CA . THR A 1 343 ? 21.133 -9.477 -13.423 1.00 87.88 343 THR A CA 1
ATOM 2747 C C . THR A 1 343 ? 22.099 -10.508 -12.828 1.00 87.88 343 THR A C 1
ATOM 2749 O O . THR A 1 343 ? 22.980 -10.147 -12.032 1.00 87.88 343 THR A O 1
ATOM 2752 N N . ARG A 1 344 ? 21.938 -11.779 -13.210 1.00 91.44 344 ARG A N 1
ATOM 2753 C CA . ARG A 1 344 ? 22.726 -12.938 -12.779 1.00 91.44 344 ARG A CA 1
ATOM 2754 C C . ARG A 1 344 ? 23.741 -13.408 -13.821 1.00 91.44 344 ARG A C 1
ATOM 2756 O O . ARG A 1 344 ? 24.649 -14.147 -13.457 1.00 91.44 344 ARG A O 1
ATOM 2763 N N . LEU A 1 345 ? 23.652 -12.932 -15.062 1.00 92.50 345 LEU A N 1
ATOM 2764 C CA . LEU A 1 345 ? 24.711 -13.081 -16.057 1.00 92.50 345 LEU A CA 1
ATOM 2765 C C . LEU A 1 345 ? 25.782 -12.007 -15.815 1.00 92.50 345 LEU A C 1
ATOM 2767 O O . LEU A 1 345 ? 25.531 -10.817 -15.991 1.00 92.50 345 LEU A O 1
ATOM 2771 N N . LYS A 1 346 ? 26.954 -12.419 -15.329 1.00 91.44 346 LYS A N 1
ATOM 2772 C CA . LYS A 1 346 ? 28.077 -11.523 -15.006 1.00 91.44 346 LYS A CA 1
ATOM 2773 C C . LYS A 1 346 ? 29.139 -11.478 -16.102 1.00 91.44 346 LYS A C 1
ATOM 2775 O O . LYS A 1 346 ? 29.848 -10.481 -16.196 1.00 91.44 346 LYS A O 1
ATOM 2780 N N . GLY A 1 347 ? 29.233 -12.523 -16.923 1.00 83.75 347 GLY A N 1
ATOM 2781 C CA . GLY A 1 347 ? 30.092 -12.537 -18.104 1.00 83.75 347 GLY A CA 1
ATOM 2782 C C . GLY A 1 347 ? 29.469 -11.818 -19.304 1.00 83.75 347 GLY A C 1
ATOM 2783 O O . GLY A 1 347 ? 28.249 -11.702 -19.416 1.00 83.75 347 GLY A O 1
ATOM 2784 N N . ASP A 1 348 ? 30.321 -11.349 -20.214 1.00 87.12 348 ASP A N 1
ATOM 2785 C CA . ASP A 1 348 ? 29.914 -10.746 -21.487 1.00 87.12 348 ASP A CA 1
ATOM 2786 C C . ASP A 1 348 ? 29.455 -11.846 -22.472 1.00 87.12 348 ASP A C 1
ATOM 2788 O O . ASP A 1 348 ? 30.271 -12.714 -22.807 1.00 87.12 348 ASP A O 1
ATOM 2792 N N . PRO A 1 349 ? 28.185 -11.853 -22.934 1.00 88.94 349 PRO A N 1
ATOM 2793 C CA . PRO A 1 349 ? 27.648 -12.915 -23.786 1.00 88.94 349 PRO A CA 1
ATOM 2794 C C . PRO A 1 349 ? 28.499 -13.207 -25.026 1.00 88.94 349 PRO A C 1
ATOM 2796 O O . PRO A 1 349 ? 28.718 -14.375 -25.352 1.00 88.94 349 PRO A O 1
ATOM 2799 N N . GLU A 1 350 ? 29.025 -12.169 -25.684 1.00 87.00 350 GLU A N 1
ATOM 2800 C CA . GLU A 1 350 ? 29.821 -12.329 -26.905 1.00 87.00 350 GLU A CA 1
ATOM 2801 C C . GLU A 1 350 ? 31.149 -13.037 -26.614 1.00 87.00 350 GLU A C 1
ATOM 2803 O O . GLU A 1 350 ? 31.517 -13.988 -27.305 1.00 87.00 350 GLU A O 1
ATOM 2808 N N . ARG A 1 351 ? 31.831 -12.653 -25.526 1.00 89.62 351 ARG A N 1
ATOM 2809 C CA . ARG A 1 351 ? 33.080 -13.304 -25.081 1.00 89.62 351 ARG A CA 1
ATOM 2810 C C . ARG A 1 351 ? 32.865 -14.739 -24.624 1.00 89.62 351 ARG A C 1
ATOM 2812 O O . ARG A 1 351 ? 33.768 -15.563 -24.736 1.00 89.62 351 ARG A O 1
ATOM 2819 N N . LEU A 1 352 ? 31.675 -15.042 -24.117 1.00 89.25 352 LEU A N 1
ATOM 2820 C CA . LEU A 1 352 ? 31.275 -16.389 -23.724 1.00 89.25 352 LEU A CA 1
ATOM 2821 C C . LEU A 1 352 ? 30.866 -17.273 -24.913 1.00 89.25 352 LEU A C 1
ATOM 2823 O O . LEU A 1 352 ? 30.567 -18.452 -24.716 1.00 89.25 352 LEU A O 1
ATOM 2827 N N . GLY A 1 353 ? 30.862 -16.737 -26.140 1.00 90.12 353 GLY A N 1
ATOM 2828 C CA . GLY A 1 353 ? 30.436 -17.460 -27.337 1.00 90.12 353 GLY A CA 1
ATOM 2829 C C . GLY A 1 353 ? 28.932 -17.751 -27.355 1.00 90.12 353 GLY A C 1
ATOM 2830 O O . GLY A 1 353 ? 28.503 -18.744 -27.951 1.00 90.12 353 GLY A O 1
ATOM 2831 N N . LEU A 1 354 ? 28.139 -16.920 -26.673 1.00 92.00 354 LEU A N 1
ATOM 2832 C CA . LEU A 1 354 ? 26.686 -17.021 -26.604 1.00 92.00 354 LEU A CA 1
ATOM 2833 C C . LEU A 1 354 ? 26.047 -16.111 -27.655 1.00 92.00 354 LEU A C 1
ATOM 2835 O O . LEU A 1 354 ? 26.425 -14.953 -27.814 1.00 92.00 354 LEU A O 1
ATOM 2839 N N . LYS A 1 355 ? 25.027 -16.628 -28.342 1.00 93.81 355 LYS A N 1
ATOM 2840 C CA . LYS A 1 355 ? 24.174 -15.849 -29.244 1.00 93.81 355 LYS A CA 1
ATOM 2841 C C . LYS A 1 355 ? 22.858 -15.546 -28.536 1.00 93.81 355 LYS A C 1
ATOM 2843 O O . LYS A 1 355 ? 22.180 -16.471 -28.092 1.00 93.81 355 LYS A O 1
ATOM 2848 N N . LEU A 1 356 ? 22.484 -14.270 -28.449 1.00 93.88 356 LEU A N 1
ATOM 2849 C CA . LEU A 1 356 ? 21.187 -13.873 -27.901 1.00 93.88 356 LEU A CA 1
ATOM 2850 C C . LEU A 1 356 ? 20.062 -14.328 -28.845 1.00 93.88 356 LEU A C 1
ATOM 2852 O O . LEU A 1 356 ? 20.055 -13.955 -30.017 1.00 93.88 356 LEU A O 1
ATOM 2856 N N . ILE A 1 357 ? 19.129 -15.132 -28.328 1.00 94.94 357 ILE A N 1
ATOM 2857 C CA . ILE A 1 357 ? 17.957 -15.623 -29.076 1.00 94.94 357 ILE A CA 1
ATOM 2858 C C . ILE A 1 357 ? 16.739 -14.734 -28.819 1.00 94.94 357 ILE A C 1
ATOM 2860 O O . ILE A 1 357 ? 16.113 -14.253 -29.757 1.00 94.94 357 ILE A O 1
ATOM 2864 N N . ALA A 1 358 ? 16.426 -14.488 -27.547 1.00 94.50 358 ALA A N 1
ATOM 2865 C CA . ALA A 1 358 ? 15.315 -13.648 -27.125 1.00 94.50 358 ALA A CA 1
ATOM 2866 C C . ALA A 1 358 ? 15.630 -12.987 -25.778 1.00 94.50 358 ALA A C 1
ATOM 2868 O O . ALA A 1 358 ? 16.406 -13.515 -24.980 1.00 94.50 358 ALA A O 1
ATOM 2869 N N . ALA A 1 359 ? 15.016 -11.833 -25.524 1.00 93.81 359 ALA A N 1
ATOM 2870 C CA . ALA A 1 359 ? 15.090 -11.138 -24.247 1.00 93.81 359 ALA A CA 1
ATOM 2871 C C . ALA A 1 359 ? 13.705 -10.613 -23.869 1.00 93.81 359 ALA A C 1
ATOM 2873 O O . ALA A 1 359 ? 13.067 -9.909 -24.650 1.00 93.81 359 ALA A O 1
ATOM 2874 N N . TYR A 1 360 ? 13.269 -10.929 -22.652 1.00 93.19 360 TYR A N 1
ATOM 2875 C CA . TYR A 1 360 ? 11.963 -10.535 -22.132 1.00 93.19 360 TYR A CA 1
ATOM 2876 C C . TYR A 1 360 ? 12.162 -9.520 -21.003 1.00 93.19 360 TYR A C 1
ATOM 2878 O O . TYR A 1 360 ? 12.722 -9.867 -19.955 1.00 93.19 360 TYR A O 1
ATOM 2886 N N . PRO A 1 361 ? 11.785 -8.245 -21.205 1.00 90.25 361 PRO A N 1
ATOM 2887 C CA . PRO A 1 361 ? 11.984 -7.219 -20.194 1.00 90.25 361 PRO A CA 1
ATOM 2888 C C . PRO A 1 361 ? 11.069 -7.455 -18.985 1.00 90.25 361 PRO A C 1
ATOM 2890 O O . PRO A 1 361 ? 9.891 -7.774 -19.130 1.00 90.25 361 PRO A O 1
ATOM 2893 N N . LYS A 1 362 ? 11.622 -7.262 -17.783 1.00 89.19 362 LYS A N 1
ATOM 2894 C CA . LYS A 1 362 ? 10.855 -7.198 -16.530 1.00 89.19 362 LYS A CA 1
ATOM 2895 C C . LYS A 1 362 ? 10.288 -5.800 -16.317 1.00 89.19 362 LYS A C 1
ATOM 2897 O O . LYS A 1 362 ? 10.695 -4.852 -16.995 1.00 89.19 362 LYS A O 1
ATOM 2902 N N . ALA A 1 363 ? 9.408 -5.651 -15.327 1.00 86.69 363 ALA A N 1
ATOM 2903 C CA . ALA A 1 363 ? 8.965 -4.330 -14.912 1.00 86.69 363 ALA A CA 1
ATOM 2904 C C . ALA A 1 363 ? 10.166 -3.468 -14.490 1.00 86.69 363 ALA A C 1
ATOM 2906 O O . ALA A 1 363 ? 11.098 -3.931 -13.826 1.00 86.69 363 ALA A O 1
ATOM 2907 N N . LEU A 1 364 ? 10.142 -2.197 -14.891 1.00 81.50 364 LEU A N 1
ATOM 2908 C CA . LEU A 1 364 ? 11.179 -1.245 -14.515 1.00 81.50 364 LEU A CA 1
ATOM 2909 C C . LEU A 1 364 ? 11.148 -1.018 -13.003 1.00 81.50 364 LEU A C 1
ATOM 2911 O O . LEU A 1 364 ? 10.086 -0.750 -12.432 1.00 81.50 364 LEU A O 1
ATOM 2915 N N . ARG A 1 365 ? 12.334 -1.053 -12.383 1.00 70.62 365 ARG A N 1
ATOM 2916 C CA . ARG A 1 365 ? 12.520 -0.627 -10.995 1.00 70.62 365 ARG A CA 1
ATOM 2917 C C . ARG A 1 365 ? 12.133 0.837 -10.858 1.00 70.62 365 ARG A C 1
ATOM 2919 O O . ARG A 1 365 ? 12.838 1.720 -11.350 1.00 70.62 365 ARG A O 1
ATOM 2926 N N . THR A 1 366 ? 11.058 1.100 -10.130 1.00 63.28 366 THR A N 1
ATOM 2927 C CA . THR A 1 366 ? 10.771 2.444 -9.621 1.00 63.28 366 THR A CA 1
ATOM 2928 C C . THR A 1 366 ? 11.893 2.838 -8.661 1.00 63.28 366 THR A C 1
ATOM 2930 O O . THR A 1 366 ? 12.178 2.134 -7.692 1.00 63.28 366 THR A O 1
ATOM 2933 N N . SER A 1 367 ? 12.620 3.916 -8.961 1.00 46.91 367 SER A N 1
ATOM 2934 C CA . SER A 1 367 ? 13.830 4.249 -8.207 1.00 46.91 367 SER A CA 1
ATOM 2935 C C . SER A 1 367 ? 13.499 4.592 -6.744 1.00 46.91 367 SER A C 1
ATOM 2937 O O . SER A 1 367 ? 12.612 5.393 -6.459 1.00 46.91 367 SER A O 1
ATOM 2939 N N . LEU A 1 368 ? 14.283 4.060 -5.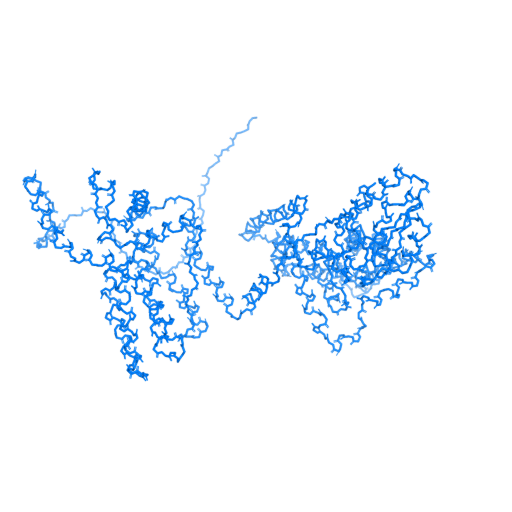797 1.00 46.69 368 LEU A N 1
ATOM 2940 C CA . LEU A 1 368 ? 14.233 4.379 -4.356 1.00 46.69 368 LEU A CA 1
ATOM 2941 C C . LEU A 1 368 ? 14.340 5.884 -4.030 1.00 46.69 368 LEU A C 1
ATOM 2943 O O . LEU A 1 368 ? 14.166 6.276 -2.874 1.00 46.69 368 LEU A O 1
ATOM 2947 N N . LYS A 1 369 ? 14.688 6.729 -5.006 1.00 39.34 369 LYS A N 1
ATOM 2948 C CA . LYS A 1 369 ? 14.830 8.178 -4.835 1.00 39.34 369 LYS A CA 1
ATOM 2949 C C . LYS A 1 369 ? 13.490 8.830 -4.497 1.00 39.34 369 LYS A C 1
ATOM 2951 O O . LYS A 1 369 ? 13.460 9.692 -3.619 1.00 39.34 369 LYS A O 1
ATOM 2956 N N . ASP A 1 370 ? 12.408 8.336 -5.089 1.00 40.59 370 ASP A N 1
ATOM 2957 C CA . ASP A 1 370 ? 11.068 8.872 -4.866 1.00 40.59 370 ASP A CA 1
ATOM 2958 C C . ASP A 1 370 ? 10.566 8.481 -3.467 1.00 40.59 370 ASP A C 1
ATOM 2960 O O . ASP A 1 370 ? 10.156 9.337 -2.686 1.00 40.59 370 ASP A O 1
ATOM 2964 N N . MET A 1 371 ? 10.756 7.225 -3.044 1.00 42.62 371 MET A N 1
ATOM 2965 C CA . MET A 1 371 ? 10.371 6.777 -1.695 1.00 42.62 371 MET A CA 1
ATOM 2966 C C . MET A 1 371 ? 11.248 7.329 -0.564 1.00 42.62 371 MET A C 1
ATOM 2968 O O . MET A 1 371 ? 10.728 7.601 0.516 1.00 42.62 371 MET A O 1
ATOM 2972 N N . LYS A 1 372 ? 12.560 7.536 -0.766 1.00 42.41 372 LYS A N 1
ATOM 2973 C CA . LYS A 1 372 ? 13.428 8.166 0.253 1.00 42.41 372 LYS A CA 1
ATOM 2974 C C . LYS A 1 372 ? 13.094 9.638 0.453 1.00 42.41 372 LYS A C 1
ATOM 2976 O O . LYS A 1 372 ? 13.218 10.125 1.575 1.00 42.41 372 LYS A O 1
ATOM 2981 N N . PHE A 1 373 ? 12.675 10.337 -0.601 1.00 42.84 373 PHE A N 1
ATOM 2982 C CA . PHE A 1 373 ? 12.143 11.689 -0.481 1.00 42.84 373 PHE A CA 1
ATOM 2983 C C . PHE A 1 373 ? 10.902 11.683 0.415 1.00 42.84 373 PHE A C 1
ATOM 2985 O O . PHE A 1 373 ? 10.897 12.361 1.440 1.00 42.84 373 PHE A O 1
ATOM 2992 N N . PHE A 1 374 ? 9.925 10.819 0.124 1.00 44.62 374 PHE A N 1
ATOM 2993 C CA . PHE A 1 374 ? 8.718 10.694 0.938 1.00 44.62 374 PHE A CA 1
ATOM 2994 C C . PHE A 1 374 ? 9.013 10.246 2.377 1.00 44.62 374 PHE A C 1
ATOM 2996 O O . PHE A 1 374 ? 8.602 10.929 3.308 1.00 44.62 374 PHE A O 1
ATOM 3003 N N . GLN A 1 375 ? 9.804 9.194 2.614 1.00 46.72 375 GLN A N 1
ATOM 3004 C CA . GLN A 1 375 ? 10.183 8.769 3.972 1.00 46.72 375 GLN A CA 1
ATOM 3005 C C . GLN A 1 375 ? 10.934 9.855 4.751 1.00 46.72 375 GLN A C 1
ATOM 3007 O O . GLN A 1 375 ? 10.695 10.013 5.947 1.00 46.72 375 GLN A O 1
ATOM 3012 N N . LYS A 1 376 ? 11.819 10.626 4.106 1.00 47.56 376 LYS A N 1
ATOM 3013 C CA . LYS A 1 376 ? 12.537 11.744 4.739 1.00 47.56 376 LYS A CA 1
ATOM 3014 C C . LYS A 1 376 ? 11.605 12.916 5.050 1.00 47.56 376 LYS A C 1
ATOM 3016 O O . LYS A 1 376 ? 11.774 13.550 6.088 1.00 47.56 376 LYS A O 1
ATOM 3021 N N . VAL A 1 377 ? 10.618 13.171 4.191 1.00 50.50 377 VAL A N 1
ATOM 3022 C CA . VAL A 1 377 ? 9.563 14.167 4.412 1.00 50.50 377 VAL A CA 1
ATOM 3023 C C . VAL A 1 377 ? 8.672 13.736 5.578 1.00 50.50 377 VAL A C 1
ATOM 3025 O O . VAL A 1 377 ? 8.571 14.495 6.537 1.00 50.50 377 VAL A O 1
ATOM 3028 N N . PHE A 1 378 ? 8.140 12.507 5.567 1.00 52.12 378 PHE A N 1
ATOM 3029 C CA . PHE A 1 378 ? 7.268 11.938 6.607 1.00 52.12 378 PHE A CA 1
ATOM 3030 C C . PHE A 1 378 ? 7.971 11.727 7.961 1.00 52.12 378 PHE A C 1
ATOM 3032 O O . PHE A 1 378 ? 7.343 11.868 9.007 1.00 52.12 378 PHE A O 1
ATOM 3039 N N . SER A 1 379 ? 9.278 11.442 7.963 1.00 50.94 379 SER A N 1
ATOM 3040 C CA . SER A 1 379 ? 10.082 11.266 9.189 1.00 50.94 379 SER A CA 1
ATOM 3041 C C . SER A 1 379 ? 10.679 12.573 9.719 1.00 50.94 379 SER A C 1
ATOM 3043 O O . SER A 1 379 ? 11.355 12.579 10.753 1.00 50.94 379 SER A O 1
ATOM 3045 N N . SER A 1 380 ? 10.484 13.697 9.021 1.00 58.41 380 SER A N 1
ATOM 3046 C CA . SER A 1 380 ? 10.990 14.983 9.488 1.00 58.41 380 SER A CA 1
ATOM 3047 C C . SER A 1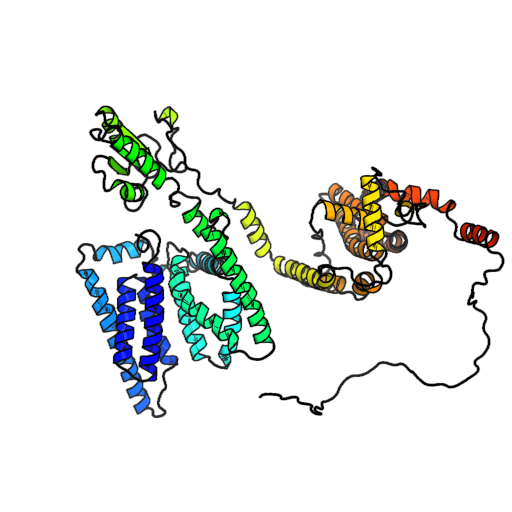 380 ? 10.198 15.450 10.712 1.00 58.41 380 SER A C 1
ATOM 3049 O O . SER A 1 380 ? 8.972 15.367 10.763 1.00 58.41 380 SER A O 1
ATOM 3051 N N . LYS A 1 381 ? 10.886 16.030 11.705 1.00 60.75 381 LYS A N 1
ATOM 3052 C CA . LYS A 1 381 ? 10.232 16.648 12.880 1.00 60.75 381 LYS A CA 1
ATOM 3053 C C . LYS A 1 381 ? 9.313 17.825 12.509 1.00 60.75 381 LYS A C 1
ATOM 3055 O O . LYS A 1 381 ? 8.610 18.345 13.371 1.00 60.75 381 LYS A O 1
ATOM 3060 N N . ASP A 1 382 ? 9.363 18.259 11.253 1.00 59.59 382 ASP A N 1
ATOM 3061 C CA . ASP A 1 382 ? 8.592 19.365 10.699 1.00 59.59 382 ASP A CA 1
ATOM 3062 C C . ASP A 1 382 ? 7.408 18.870 9.836 1.00 59.59 382 ASP A C 1
ATOM 3064 O O . ASP A 1 382 ? 6.579 19.685 9.440 1.00 59.59 382 ASP A O 1
ATOM 3068 N N . PHE A 1 383 ? 7.270 17.551 9.622 1.00 69.19 383 PHE A N 1
ATOM 3069 C CA . PHE A 1 383 ? 6.198 16.951 8.823 1.00 69.19 383 PHE A CA 1
ATOM 3070 C C . PHE A 1 383 ? 4.813 17.266 9.376 1.00 69.19 383 PHE A C 1
ATOM 3072 O O . PHE A 1 383 ? 3.957 17.750 8.651 1.00 69.19 383 PHE A O 1
ATOM 3079 N N . ILE A 1 384 ? 4.598 17.015 10.669 1.00 68.25 384 ILE A N 1
ATOM 3080 C CA . ILE A 1 384 ? 3.296 17.227 11.310 1.00 68.25 384 ILE A CA 1
ATOM 3081 C C . ILE A 1 384 ? 2.893 18.713 11.243 1.00 68.25 384 ILE A C 1
ATOM 3083 O O . ILE A 1 384 ? 1.783 18.989 10.796 1.00 68.25 384 ILE A O 1
ATOM 3087 N N . PRO A 1 385 ? 3.756 19.687 11.603 1.00 66.50 385 PRO A N 1
ATOM 3088 C CA . PRO A 1 385 ? 3.461 21.103 11.387 1.00 66.50 385 PRO A CA 1
ATOM 3089 C C . PRO A 1 385 ? 3.147 21.460 9.931 1.00 66.50 385 PRO A C 1
ATOM 3091 O O . PRO A 1 385 ? 2.183 22.178 9.688 1.00 66.50 385 PRO A O 1
ATOM 3094 N N . LEU A 1 386 ? 3.923 20.958 8.967 1.00 66.25 386 LEU A N 1
ATOM 3095 C CA . LEU A 1 386 ? 3.715 21.260 7.551 1.00 66.25 386 LEU A CA 1
ATOM 3096 C C . LEU A 1 386 ? 2.405 20.654 7.033 1.00 66.25 386 LEU A C 1
ATOM 3098 O O . LEU A 1 386 ? 1.616 21.347 6.402 1.00 66.25 386 LEU A O 1
ATOM 3102 N N . ALA A 1 387 ? 2.125 19.398 7.379 1.00 70.12 387 ALA A N 1
ATOM 3103 C CA . ALA A 1 387 ? 0.878 18.719 7.054 1.00 70.12 387 ALA A CA 1
ATOM 3104 C C . ALA A 1 387 ? -0.325 19.445 7.664 1.00 70.12 387 ALA A C 1
ATOM 3106 O O . ALA A 1 387 ? -1.334 19.623 6.990 1.00 70.12 387 ALA A O 1
ATOM 3107 N N . LEU A 1 388 ? -0.217 19.927 8.907 1.00 70.31 388 LEU A N 1
ATOM 3108 C CA . LEU A 1 388 ? -1.261 20.741 9.526 1.00 70.31 388 LEU A CA 1
ATOM 3109 C C . LEU A 1 388 ? -1.456 22.066 8.784 1.00 70.31 388 LEU A C 1
ATOM 3111 O O . LEU A 1 388 ? -2.597 22.423 8.517 1.00 70.31 388 LEU A O 1
ATOM 3115 N N . ILE A 1 389 ? -0.383 22.767 8.404 1.00 74.12 389 ILE A N 1
ATOM 3116 C CA . ILE A 1 389 ? -0.479 23.996 7.600 1.00 74.12 389 ILE A CA 1
ATOM 3117 C C . ILE A 1 389 ? -1.187 23.708 6.275 1.00 74.12 389 ILE A C 1
ATOM 3119 O O . ILE A 1 389 ? -2.144 24.402 5.952 1.00 74.12 389 ILE A O 1
ATOM 3123 N N . VAL A 1 390 ? -0.789 22.658 5.553 1.00 71.56 390 VAL A N 1
ATOM 3124 C CA . VAL A 1 390 ? -1.418 22.259 4.285 1.00 71.56 390 VAL A CA 1
ATOM 3125 C C . VAL A 1 390 ? -2.892 21.911 4.487 1.00 71.56 390 VAL A C 1
ATOM 3127 O O . VAL A 1 390 ? -3.736 22.400 3.743 1.00 71.56 390 VAL A O 1
ATOM 3130 N N . ILE A 1 391 ? -3.237 21.141 5.522 1.00 75.00 391 ILE A N 1
ATOM 3131 C CA . ILE A 1 391 ? -4.630 20.803 5.848 1.00 75.00 391 ILE A CA 1
ATOM 3132 C C . ILE A 1 391 ? -5.439 22.068 6.153 1.00 75.00 391 ILE A C 1
ATOM 3134 O O . ILE A 1 391 ? -6.531 22.235 5.614 1.00 75.00 391 ILE A O 1
ATOM 3138 N N . PHE A 1 392 ? -4.925 22.978 6.983 1.00 73.19 392 PHE A N 1
ATOM 3139 C CA . PHE A 1 392 ? -5.624 24.219 7.322 1.00 73.19 392 PHE A CA 1
ATOM 3140 C C . PHE A 1 392 ? -5.743 25.171 6.127 1.00 73.19 392 PHE A C 1
ATOM 3142 O O . PHE A 1 392 ? -6.781 25.816 6.000 1.00 73.19 392 PHE A O 1
ATOM 3149 N N . SER A 1 393 ? -4.750 25.215 5.236 1.00 74.06 393 SER A N 1
ATOM 3150 C CA . SER A 1 393 ? -4.822 25.939 3.964 1.00 74.06 393 SER A CA 1
ATOM 3151 C C . SER A 1 393 ? -5.886 25.340 3.046 1.00 74.06 393 SER A C 1
ATOM 3153 O O . SER A 1 393 ? -6.748 26.070 2.571 1.00 74.06 393 SER A O 1
ATOM 3155 N N . LEU A 1 394 ? -5.897 24.014 2.854 1.00 73.56 394 LEU A N 1
ATOM 3156 C CA . LEU A 1 394 ? -6.896 23.312 2.039 1.00 73.56 394 LEU A CA 1
ATOM 3157 C C . LEU A 1 394 ? -8.313 23.498 2.584 1.00 73.56 394 LEU A C 1
ATOM 3159 O O . LEU A 1 394 ? -9.247 23.711 1.817 1.00 73.56 394 LEU A O 1
ATOM 3163 N N . LEU A 1 395 ? -8.484 23.473 3.907 1.00 78.00 395 LEU A N 1
ATOM 3164 C CA . LEU A 1 395 ? -9.760 23.782 4.548 1.00 78.00 395 LEU A CA 1
ATOM 3165 C C . LEU A 1 395 ? -10.176 25.239 4.326 1.00 78.00 395 LEU A C 1
ATOM 3167 O O . LEU A 1 395 ? -11.362 25.490 4.110 1.00 78.00 395 LEU A O 1
ATOM 3171 N N . ALA A 1 396 ? -9.223 26.172 4.362 1.00 74.06 396 ALA A N 1
ATOM 3172 C CA . ALA A 1 396 ? -9.477 27.586 4.126 1.00 74.06 396 ALA A CA 1
ATOM 3173 C C . ALA A 1 396 ? -9.847 27.877 2.667 1.00 74.06 396 ALA A C 1
ATOM 3175 O O . ALA A 1 396 ? -10.674 28.756 2.461 1.00 74.06 396 ALA A O 1
ATOM 3176 N N . VAL A 1 397 ? -9.309 27.139 1.682 1.00 72.44 397 VAL A N 1
ATOM 3177 C CA . VAL A 1 397 ? -9.600 27.312 0.238 1.00 72.44 397 VAL A CA 1
ATOM 3178 C C . VAL A 1 397 ? -10.631 26.329 -0.327 1.00 72.44 397 VAL A C 1
ATOM 3180 O O . VAL A 1 397 ? -10.945 26.385 -1.511 1.00 72.44 397 VAL A O 1
ATOM 3183 N N . ARG A 1 398 ? -11.186 25.423 0.489 1.00 72.75 398 ARG A N 1
ATOM 3184 C CA . ARG A 1 398 ? -12.049 24.314 0.028 1.00 72.75 398 ARG A CA 1
ATOM 3185 C C . ARG A 1 398 ? -13.216 24.750 -0.859 1.00 72.75 398 ARG A C 1
ATOM 3187 O O . ARG A 1 398 ? -13.625 24.003 -1.736 1.00 72.75 398 ARG A O 1
ATOM 3194 N N . THR A 1 399 ? -13.768 25.935 -0.610 1.00 66.56 399 THR A N 1
ATOM 3195 C CA . THR A 1 399 ? -14.902 26.494 -1.353 1.00 66.56 399 THR A CA 1
ATOM 3196 C C . THR A 1 399 ? -14.488 27.031 -2.719 1.00 66.56 399 THR A C 1
ATOM 3198 O O . THR A 1 399 ? -15.319 27.043 -3.615 1.00 66.56 399 THR A O 1
ATOM 3201 N N . LEU A 1 400 ? -13.213 27.395 -2.901 1.00 63.62 400 LEU A N 1
ATOM 3202 C CA . LEU A 1 400 ? -12.626 27.748 -4.201 1.00 63.62 400 LEU A CA 1
ATOM 3203 C C . LEU A 1 400 ? -12.329 26.514 -5.066 1.00 63.62 400 LEU A C 1
ATOM 3205 O O . LEU A 1 400 ? -12.189 26.638 -6.275 1.00 63.62 400 LEU A O 1
ATOM 3209 N N . LEU A 1 401 ? -12.208 25.333 -4.449 1.00 59.69 401 LEU A N 1
ATOM 3210 C CA . LEU A 1 401 ? -11.962 24.064 -5.147 1.00 59.69 401 LEU A CA 1
ATOM 3211 C C . LEU A 1 401 ? -13.250 23.416 -5.675 1.00 59.69 401 LEU A C 1
ATOM 3213 O O . LEU A 1 401 ? -13.186 22.415 -6.388 1.00 59.69 401 LEU A O 1
ATOM 3217 N N . LEU A 1 402 ? -14.416 23.944 -5.296 1.00 58.75 402 LEU A N 1
ATOM 3218 C CA . LEU A 1 402 ? -15.692 23.466 -5.809 1.00 58.75 402 LEU A CA 1
ATOM 3219 C C . LEU A 1 402 ? -15.889 23.965 -7.247 1.00 58.75 402 LEU A C 1
ATOM 3221 O O . LEU A 1 402 ? -15.564 25.114 -7.542 1.00 58.75 402 LEU A O 1
ATOM 3225 N N . PRO A 1 403 ? -16.435 23.129 -8.145 1.00 45.31 403 PRO A N 1
ATOM 3226 C CA . PRO A 1 403 ? -16.741 23.560 -9.498 1.00 45.31 403 PRO A CA 1
ATOM 3227 C C . PRO A 1 403 ? -17.815 24.651 -9.475 1.00 45.31 403 PRO A C 1
ATOM 3229 O O . PRO A 1 403 ? -18.829 24.527 -8.786 1.00 45.31 403 PRO A O 1
ATOM 3232 N N . GLY A 1 404 ? -17.602 25.695 -10.272 1.00 53.31 404 GLY A N 1
ATOM 3233 C CA . GLY A 1 404 ? -18.533 26.808 -10.428 1.00 53.31 404 GLY A CA 1
ATOM 3234 C C . GLY A 1 404 ? -17.952 28.148 -9.992 1.00 53.31 404 GLY A C 1
ATOM 3235 O O . GLY A 1 404 ? -16.832 28.247 -9.497 1.00 53.31 404 GLY A O 1
ATOM 3236 N N . TYR A 1 405 ? -18.735 29.196 -10.218 1.00 60.19 405 TYR A N 1
ATOM 3237 C CA . TYR A 1 405 ? -18.415 30.556 -9.815 1.00 60.19 405 TYR A CA 1
ATOM 3238 C C . TYR A 1 405 ? -19.187 30.903 -8.541 1.00 60.19 405 TYR A C 1
ATOM 3240 O O . TYR A 1 405 ? -20.390 30.645 -8.464 1.00 60.19 405 TYR A O 1
ATOM 3248 N N . PHE A 1 406 ? -18.514 31.462 -7.534 1.00 62.88 406 PHE A N 1
ATOM 3249 C CA . PHE A 1 406 ? -19.165 31.887 -6.294 1.00 62.88 406 PHE A CA 1
ATOM 3250 C C . PHE A 1 406 ? -19.396 33.406 -6.304 1.00 62.88 406 PHE A C 1
ATOM 3252 O O . PHE A 1 406 ? -18.568 34.144 -6.839 1.00 62.88 406 PHE A O 1
ATOM 3259 N N . PRO A 1 407 ? -20.507 33.889 -5.720 1.00 66.31 407 PRO A N 1
ATOM 3260 C CA . PRO A 1 407 ? -20.819 35.312 -5.710 1.00 66.31 407 PRO A CA 1
ATOM 3261 C C . PRO A 1 407 ? -19.842 36.078 -4.811 1.00 66.31 407 PRO A C 1
ATOM 3263 O O . PRO A 1 407 ? -19.613 35.695 -3.665 1.00 66.31 407 PRO A O 1
ATOM 3266 N N . MET A 1 408 ? -19.308 37.182 -5.326 1.00 73.25 408 MET A N 1
ATOM 3267 C CA . MET A 1 408 ? -18.437 38.120 -4.614 1.00 73.25 408 MET A CA 1
ATOM 3268 C C . MET A 1 408 ? -18.737 39.553 -5.068 1.00 73.25 408 MET A C 1
ATOM 3270 O O . MET A 1 408 ? -19.375 39.751 -6.098 1.00 73.25 408 MET A O 1
ATOM 3274 N N . HIS A 1 409 ? -18.300 40.558 -4.306 1.00 77.12 409 HIS A N 1
ATOM 3275 C CA . HIS A 1 409 ? -18.563 41.960 -4.646 1.00 77.12 409 HIS A CA 1
ATOM 3276 C C . HIS A 1 409 ? -17.818 42.446 -5.901 1.00 77.12 409 HIS A C 1
ATOM 3278 O O . HIS A 1 409 ? -18.397 43.214 -6.662 1.00 77.12 409 HIS A O 1
ATOM 3284 N N . ASP A 1 410 ? -16.561 42.035 -6.116 1.00 70.31 410 ASP A N 1
ATOM 3285 C CA . ASP A 1 410 ? -15.801 42.313 -7.349 1.00 70.31 410 ASP A CA 1
ATOM 3286 C C . ASP A 1 410 ? -15.778 41.068 -8.243 1.00 70.31 410 ASP A C 1
ATOM 3288 O O . ASP A 1 410 ? -14.787 40.333 -8.288 1.00 70.31 410 ASP A O 1
ATOM 3292 N N . ASP A 1 411 ? -16.891 40.809 -8.931 1.00 66.00 411 ASP A N 1
ATOM 3293 C CA . ASP A 1 411 ? -17.104 39.598 -9.727 1.00 66.00 411 ASP A CA 1
ATOM 3294 C C . ASP A 1 411 ? -16.397 39.593 -11.098 1.00 66.00 411 ASP A C 1
ATOM 3296 O O . ASP A 1 411 ? -16.355 38.595 -11.824 1.00 66.00 411 ASP A O 1
ATOM 3300 N N . LEU A 1 412 ? -15.721 40.691 -11.425 1.00 75.75 412 LEU A N 1
ATOM 3301 C CA . LEU A 1 412 ? -15.048 40.894 -12.703 1.00 75.75 412 LEU A CA 1
ATOM 3302 C C . LEU A 1 412 ? -13.775 40.050 -12.874 1.00 75.75 412 LEU A C 1
ATOM 3304 O O . LEU A 1 412 ? -13.185 40.062 -13.953 1.00 75.75 412 LEU A O 1
ATOM 3308 N N . GLN A 1 413 ? -13.338 39.302 -11.854 1.00 71.50 413 GLN A N 1
ATOM 3309 C CA . GLN A 1 413 ? -12.087 38.528 -11.889 1.00 71.50 413 GLN A CA 1
ATOM 3310 C C . GLN A 1 413 ? -12.016 37.551 -13.071 1.00 71.50 413 GLN A C 1
ATOM 3312 O O . GLN A 1 413 ? -10.975 37.456 -13.720 1.00 71.50 413 GLN A O 1
ATOM 3317 N N . MET A 1 414 ? -13.117 36.852 -13.380 1.00 69.56 414 MET A N 1
ATOM 3318 C CA . MET A 1 414 ? -13.147 35.902 -14.502 1.00 69.56 414 MET A CA 1
ATOM 3319 C C . MET A 1 414 ? -13.052 36.607 -15.848 1.00 69.56 414 MET A C 1
ATOM 3321 O O . MET A 1 414 ? -12.331 36.145 -16.728 1.00 69.56 414 MET A O 1
ATOM 3325 N N . MET A 1 415 ? -13.726 37.750 -15.984 1.00 77.06 415 MET A N 1
ATOM 3326 C CA . MET A 1 415 ? -13.632 38.566 -17.187 1.00 77.06 415 MET A CA 1
ATOM 3327 C C . MET A 1 415 ? -12.194 39.065 -17.375 1.00 77.06 415 MET A C 1
ATOM 3329 O O . MET A 1 415 ? -11.631 38.916 -18.448 1.00 77.06 415 MET A O 1
ATOM 3333 N N . ARG A 1 416 ? -11.537 39.557 -16.318 1.00 81.12 416 ARG A N 1
ATOM 3334 C CA . ARG A 1 416 ? -10.131 40.000 -16.377 1.00 81.12 416 ARG A CA 1
ATOM 3335 C C . ARG A 1 416 ? -9.176 38.859 -16.765 1.00 81.12 416 ARG A C 1
ATOM 3337 O O . ARG A 1 416 ? -8.253 39.081 -17.542 1.00 81.12 416 ARG A O 1
ATOM 3344 N N . GLN A 1 417 ? -9.412 37.639 -16.277 1.00 79.56 417 GLN A N 1
ATOM 3345 C CA . GLN A 1 417 ? -8.630 36.463 -16.675 1.00 79.56 417 GLN A CA 1
ATOM 3346 C C . GLN A 1 417 ? -8.845 36.083 -18.149 1.00 79.56 417 GLN A C 1
ATOM 3348 O O . GLN A 1 417 ? -7.879 35.743 -18.830 1.00 79.56 417 GLN A O 1
ATOM 3353 N N . LEU A 1 418 ? -10.086 36.144 -18.638 1.00 80.19 418 LEU A N 1
ATOM 3354 C CA . LEU A 1 418 ? -10.424 35.894 -20.041 1.00 80.19 418 LEU A CA 1
ATOM 3355 C C . LEU A 1 418 ? -9.766 36.925 -20.967 1.00 80.19 418 LEU A C 1
ATOM 3357 O O . LEU A 1 418 ? -9.192 36.566 -21.990 1.00 80.19 418 LEU A O 1
ATOM 3361 N N . GLU A 1 419 ? -9.795 38.200 -20.587 1.00 85.06 419 GLU A N 1
ATOM 3362 C CA . GLU A 1 419 ? -9.160 39.267 -21.357 1.00 85.06 419 GLU A CA 1
ATOM 3363 C C . GLU A 1 419 ? -7.629 39.126 -21.411 1.00 85.06 419 GLU A C 1
ATOM 3365 O O . GLU A 1 419 ? -7.020 39.394 -22.446 1.00 85.06 419 GLU A O 1
ATOM 3370 N N . MET A 1 420 ? -6.999 38.656 -20.325 1.00 82.81 420 MET A N 1
ATOM 3371 C CA . MET A 1 420 ? -5.566 38.332 -20.312 1.00 82.81 420 MET A CA 1
ATOM 3372 C C . MET A 1 420 ? -5.232 37.196 -21.295 1.00 82.81 420 MET A C 1
ATOM 3374 O O . MET A 1 420 ? -4.219 37.261 -21.989 1.00 82.81 420 MET A O 1
ATOM 3378 N N . GLU A 1 421 ? -6.085 36.169 -21.384 1.00 80.94 421 GLU A N 1
ATOM 3379 C CA . GLU A 1 421 ? -5.929 35.085 -22.362 1.00 80.94 421 GLU A CA 1
ATOM 3380 C C . GLU A 1 421 ? -6.045 35.603 -23.799 1.00 80.94 421 GLU A C 1
ATOM 3382 O O . GLU A 1 421 ? -5.174 35.308 -24.615 1.00 80.94 421 GLU A O 1
ATOM 3387 N N . LYS A 1 422 ? -7.065 36.416 -24.099 1.00 84.06 422 LYS A N 1
ATOM 3388 C CA . LYS A 1 422 ? -7.263 37.003 -25.435 1.00 84.06 422 LYS A CA 1
ATOM 3389 C C . LYS A 1 422 ? -6.088 37.872 -25.861 1.00 84.06 422 LYS A C 1
ATOM 3391 O O . LYS A 1 422 ? -5.579 37.696 -26.957 1.00 84.06 422 LYS A O 1
ATOM 3396 N N . CYS A 1 423 ? -5.572 38.710 -24.964 1.00 87.19 423 CYS A N 1
ATOM 3397 C CA . CYS A 1 423 ? -4.337 39.456 -25.197 1.00 87.19 423 CYS A CA 1
ATOM 3398 C C . CYS A 1 423 ? -3.162 38.562 -25.620 1.00 87.19 423 CYS A C 1
ATOM 3400 O O . CYS A 1 423 ? -2.416 38.916 -26.528 1.00 87.19 423 CYS A O 1
ATOM 3402 N N . PHE A 1 424 ? -2.960 37.427 -24.943 1.00 83.50 424 PHE A N 1
ATOM 3403 C CA . PHE A 1 424 ? -1.855 36.518 -25.261 1.00 83.50 424 PHE A CA 1
ATOM 3404 C C . PHE A 1 424 ? -2.080 35.784 -26.583 1.00 83.50 424 PHE A C 1
ATOM 3406 O O . PHE A 1 424 ? -1.122 35.600 -27.332 1.00 83.50 424 PHE A O 1
ATOM 3413 N N . VAL A 1 425 ? -3.327 35.410 -26.890 1.00 83.81 425 VAL A N 1
ATOM 3414 C CA . VAL A 1 425 ? -3.717 34.870 -28.204 1.00 83.81 425 VAL A CA 1
ATOM 3415 C C . VAL A 1 425 ? -3.465 35.899 -29.311 1.00 83.81 425 VAL A C 1
ATOM 3417 O O . VAL A 1 425 ? -2.932 35.545 -30.358 1.00 83.81 425 VAL A O 1
ATOM 3420 N N . ASP A 1 426 ? -3.725 37.177 -29.034 1.00 85.94 426 ASP A N 1
ATOM 3421 C CA . ASP A 1 426 ? -3.433 38.314 -29.915 1.00 85.94 426 ASP A CA 1
ATOM 3422 C C . ASP A 1 426 ? -1.931 38.677 -29.965 1.00 85.94 426 ASP A C 1
ATOM 3424 O O . ASP A 1 426 ? -1.542 39.667 -30.587 1.00 85.94 426 ASP A O 1
ATOM 3428 N N . GLY A 1 427 ? -1.060 37.907 -29.301 1.00 84.12 427 GLY A N 1
ATOM 3429 C CA . GLY A 1 427 ? 0.391 38.116 -29.288 1.00 84.12 427 GLY A CA 1
ATOM 3430 C C . GLY A 1 427 ? 0.870 39.287 -28.418 1.00 84.12 427 GLY A C 1
ATOM 3431 O O . GLY A 1 427 ? 2.048 39.648 -28.473 1.00 84.12 427 GLY A O 1
ATOM 3432 N N . GLN A 1 428 ? 0.002 39.886 -27.596 1.00 86.81 428 GLN A N 1
ATOM 3433 C CA . GLN A 1 428 ? 0.362 40.982 -26.693 1.00 86.81 428 GLN A CA 1
ATOM 3434 C C . GLN A 1 428 ? 1.073 40.460 -25.436 1.00 86.81 428 GLN A C 1
ATOM 3436 O O . GLN A 1 428 ? 0.437 40.011 -24.481 1.00 86.81 428 GLN A O 1
ATOM 3441 N N . ILE A 1 429 ? 2.403 40.574 -25.391 1.00 83.38 429 ILE A N 1
ATOM 3442 C CA . ILE A 1 429 ? 3.206 40.243 -24.205 1.00 83.38 429 ILE A CA 1
ATOM 3443 C C . ILE A 1 429 ? 4.093 41.448 -23.833 1.00 83.38 429 ILE A C 1
ATOM 3445 O O . ILE A 1 429 ? 5.031 41.755 -24.570 1.00 83.38 429 ILE A O 1
ATOM 3449 N N . PRO A 1 430 ? 3.849 42.130 -22.691 1.00 80.44 430 PRO A N 1
ATOM 3450 C CA . PRO A 1 430 ? 2.728 41.942 -21.759 1.00 80.44 430 PRO A CA 1
ATOM 3451 C C . PRO A 1 430 ? 1.392 42.457 -22.335 1.00 80.44 430 PRO A C 1
ATOM 3453 O O . PRO A 1 430 ? 1.387 43.368 -23.160 1.00 80.44 430 PRO A O 1
ATOM 3456 N N . CYS A 1 431 ? 0.262 41.916 -21.863 1.00 86.12 431 CYS A N 1
ATOM 3457 C CA . CYS A 1 431 ? -1.079 42.399 -22.222 1.00 86.12 431 CYS A CA 1
ATOM 3458 C C . CYS A 1 431 ? -1.246 43.862 -21.797 1.00 86.12 431 CYS A C 1
ATOM 3460 O O . CYS A 1 431 ? -1.013 44.195 -20.632 1.00 86.12 431 CYS A O 1
ATOM 3462 N N . ARG A 1 432 ? -1.647 44.732 -22.730 1.00 84.44 432 ARG A N 1
ATOM 3463 C CA . ARG A 1 432 ? -1.847 46.167 -22.461 1.00 84.44 432 ARG A CA 1
ATOM 3464 C C . ARG A 1 432 ? -3.270 46.608 -22.728 1.00 84.44 432 ARG A C 1
ATOM 3466 O O . ARG A 1 432 ? -3.834 47.327 -21.908 1.00 84.44 432 ARG A O 1
ATOM 3473 N N . TRP A 1 433 ? -3.837 46.182 -23.853 1.00 86.50 433 TRP A N 1
ATOM 3474 C CA . TRP A 1 433 ? -5.156 46.605 -24.301 1.00 86.50 433 TRP A CA 1
ATOM 3475 C C . TRP A 1 433 ? -6.090 45.406 -24.349 1.00 86.50 433 TRP A C 1
ATOM 3477 O O . TRP A 1 433 ? -5.917 44.522 -25.188 1.00 86.50 433 TRP A O 1
ATOM 3487 N N . VAL A 1 434 ? -7.064 45.378 -23.439 1.00 89.06 434 VAL A N 1
ATOM 3488 C CA . VAL A 1 434 ? -8.066 44.312 -23.420 1.00 89.06 434 VAL A CA 1
ATOM 3489 C C . VAL A 1 434 ? -9.172 44.628 -24.432 1.00 89.06 434 VAL A C 1
ATOM 3491 O O . VAL A 1 434 ? -9.631 45.774 -24.441 1.00 89.06 434 VAL A O 1
ATOM 3494 N N . PRO A 1 435 ? -9.572 43.685 -25.301 1.00 80.75 435 PRO A N 1
ATOM 3495 C CA . PRO A 1 435 ? -10.467 43.969 -26.424 1.00 80.75 435 PRO A CA 1
ATOM 3496 C C . PRO A 1 435 ? -11.934 44.198 -26.029 1.00 80.75 435 PRO A C 1
ATOM 3498 O O . PRO A 1 435 ? -12.581 45.077 -26.597 1.00 80.75 435 PRO A O 1
ATOM 3501 N N . ASP A 1 436 ? -12.470 43.468 -25.047 1.00 82.81 436 ASP A N 1
ATOM 3502 C CA . ASP A 1 436 ? -13.929 43.384 -24.863 1.00 82.81 436 ASP A CA 1
ATOM 3503 C C . ASP A 1 436 ? -14.481 44.291 -23.754 1.00 82.81 436 ASP A C 1
ATOM 3505 O O . ASP A 1 436 ? -15.688 44.540 -23.672 1.00 82.81 436 ASP A O 1
ATOM 3509 N N . MET A 1 437 ? -13.617 44.836 -22.894 1.00 82.00 437 MET A N 1
ATOM 3510 C CA . MET A 1 437 ? -14.030 45.821 -21.889 1.00 82.00 437 MET A CA 1
ATOM 3511 C C . MET A 1 437 ? -14.224 47.222 -22.493 1.00 82.00 437 MET A C 1
ATOM 3513 O O . MET A 1 437 ? -13.737 47.536 -23.573 1.00 82.00 437 MET A O 1
ATOM 3517 N N . GLY A 1 438 ? -14.951 48.097 -21.787 1.00 79.75 438 GLY A N 1
ATOM 3518 C CA . GLY A 1 438 ? -15.179 49.473 -22.249 1.00 79.75 438 GLY A CA 1
ATOM 3519 C C . GLY A 1 438 ? -16.168 49.582 -23.416 1.00 79.75 438 GLY A C 1
ATOM 3520 O O . GLY A 1 438 ? -15.961 50.396 -24.308 1.00 79.75 438 GLY A O 1
ATOM 3521 N N . TYR A 1 439 ? -17.243 48.782 -23.408 1.00 75.88 439 TYR A N 1
ATOM 3522 C CA . TYR A 1 439 ? -18.277 48.731 -24.461 1.00 75.88 439 TYR A CA 1
ATOM 3523 C C . TYR A 1 439 ? -17.758 48.295 -25.846 1.00 75.88 439 TYR A C 1
ATOM 3525 O O . TYR A 1 439 ? -18.285 48.736 -26.863 1.00 75.88 439 TYR A O 1
ATOM 3533 N N . GLY A 1 440 ? -16.731 47.439 -25.893 1.00 74.81 440 GLY A N 1
ATOM 3534 C CA . GLY A 1 440 ? -16.164 46.922 -27.147 1.00 74.81 440 GLY A CA 1
ATOM 3535 C C . GLY A 1 440 ? -15.165 47.855 -27.841 1.00 74.81 440 GLY A C 1
ATOM 3536 O O . GLY A 1 440 ? -14.680 47.532 -28.919 1.00 74.81 440 GLY A O 1
ATOM 3537 N N . PHE A 1 441 ? -14.828 48.998 -27.234 1.00 75.06 441 PHE A N 1
ATOM 3538 C CA . PHE A 1 441 ? -13.728 49.864 -27.689 1.00 75.06 441 PHE A CA 1
ATOM 3539 C C . PHE A 1 441 ? -12.364 49.447 -27.114 1.00 75.06 441 PHE A C 1
ATOM 3541 O O . PHE A 1 441 ? -11.323 49.977 -27.507 1.00 75.06 441 PHE A O 1
ATOM 3548 N N . GLY A 1 442 ? -12.377 48.499 -26.180 1.00 81.12 442 GLY A N 1
ATOM 3549 C CA . GLY A 1 442 ? -11.235 48.054 -25.408 1.00 81.12 442 GLY A CA 1
ATOM 3550 C C . GLY A 1 442 ? -10.804 49.034 -24.315 1.00 81.12 442 GLY A C 1
ATOM 3551 O O . GLY A 1 442 ? -11.238 50.188 -24.240 1.00 81.12 442 GLY A O 1
ATOM 3552 N N . PHE A 1 443 ? -9.975 48.541 -23.397 1.00 80.69 443 PHE A N 1
ATOM 3553 C CA . PHE A 1 443 ? -9.585 49.269 -22.190 1.00 80.69 443 PHE A CA 1
ATOM 3554 C C . PHE A 1 443 ? -8.131 48.945 -21.799 1.00 80.69 443 PHE A C 1
ATOM 3556 O O . PHE A 1 443 ? -7.737 47.779 -21.850 1.00 80.69 443 PHE A O 1
ATOM 3563 N N . PRO A 1 444 ? -7.307 49.920 -21.364 1.00 84.88 444 PRO A N 1
ATOM 3564 C CA . PRO A 1 444 ? -5.926 49.663 -20.953 1.00 84.88 444 PRO A CA 1
ATOM 3565 C C . PRO A 1 444 ? -5.849 49.088 -19.526 1.00 84.88 444 PRO A C 1
ATOM 3567 O O . PRO A 1 444 ? -5.221 49.664 -18.636 1.00 84.88 444 PRO A O 1
ATOM 3570 N N . LEU A 1 445 ? -6.538 47.968 -19.274 1.00 83.81 445 LEU A N 1
ATOM 3571 C CA . LEU A 1 445 ? -6.748 47.427 -17.929 1.00 83.81 445 LEU A CA 1
ATOM 3572 C C . LEU A 1 445 ? -5.428 47.183 -17.191 1.00 83.81 445 LEU A C 1
ATOM 3574 O O . LEU A 1 445 ? -5.233 47.704 -16.097 1.00 83.81 445 LEU A O 1
ATOM 3578 N N . PHE A 1 446 ? -4.512 46.420 -17.788 1.00 85.06 446 PHE A N 1
ATOM 3579 C CA . PHE A 1 446 ? -3.279 45.976 -17.130 1.00 85.06 446 PHE A CA 1
ATOM 3580 C C . PHE A 1 446 ? -2.149 47.015 -17.143 1.00 85.06 446 PHE A C 1
ATOM 3582 O O . PHE A 1 446 ? -1.092 46.772 -16.564 1.00 85.06 446 PHE A O 1
ATOM 3589 N N . ASN A 1 447 ? -2.382 48.200 -17.722 1.00 81.88 447 ASN A N 1
ATOM 3590 C CA . ASN A 1 447 ? -1.515 49.363 -17.506 1.00 81.88 447 ASN A CA 1
ATOM 3591 C C . ASN A 1 447 ? -1.780 50.022 -16.140 1.00 81.88 447 ASN A C 1
ATOM 3593 O O . ASN A 1 447 ? -0.880 50.637 -15.575 1.00 81.88 447 ASN A O 1
ATOM 3597 N N . PHE A 1 448 ? -2.999 49.900 -15.599 1.00 78.19 448 PHE A N 1
ATOM 3598 C CA . PHE A 1 448 ? -3.414 50.584 -14.365 1.00 78.19 448 PHE A CA 1
ATOM 3599 C C . PHE A 1 448 ? -3.869 49.635 -13.253 1.00 78.19 448 PHE A C 1
ATOM 3601 O O . PHE A 1 448 ? -3.867 50.014 -12.081 1.00 78.19 448 PHE A O 1
ATOM 3608 N N . TYR A 1 449 ? -4.234 48.403 -13.602 1.00 81.88 449 TYR A N 1
ATOM 3609 C CA . TYR A 1 449 ? -4.623 47.359 -12.669 1.00 81.88 449 TYR A CA 1
ATOM 3610 C C . TYR A 1 449 ? -3.494 46.325 -12.530 1.00 81.88 449 TYR A C 1
ATOM 3612 O O . TYR A 1 449 ? -3.016 45.825 -13.550 1.00 81.88 449 TYR A O 1
ATOM 3620 N N . PRO A 1 450 ? -3.049 45.994 -11.303 1.00 81.75 450 PRO A N 1
ATOM 3621 C CA . PRO A 1 450 ? -1.924 45.084 -11.111 1.00 81.75 450 PRO A CA 1
ATOM 3622 C C . PRO A 1 450 ? -2.164 43.693 -11.734 1.00 81.75 450 PRO A C 1
ATOM 3624 O O . PRO A 1 450 ? -3.200 43.079 -11.452 1.00 81.75 450 PRO A O 1
ATOM 3627 N N . PRO A 1 451 ? -1.241 43.193 -12.582 1.00 83.50 451 PRO A N 1
ATOM 3628 C CA . PRO A 1 451 ? -1.495 42.027 -13.426 1.00 83.50 451 PRO A CA 1
ATOM 3629 C C . PRO A 1 451 ? -1.138 40.675 -12.790 1.00 83.50 451 PRO A C 1
ATOM 3631 O O . PRO A 1 451 ? -1.525 39.647 -13.346 1.00 83.50 451 PRO A O 1
ATOM 3634 N N . LEU A 1 452 ? -0.405 40.629 -11.666 1.00 73.44 452 LEU A N 1
ATOM 3635 C CA . LEU A 1 452 ? 0.199 39.380 -11.173 1.00 73.44 452 LEU A CA 1
ATOM 3636 C C . LEU A 1 452 ? -0.801 38.230 -10.972 1.00 73.44 452 LEU A C 1
ATOM 3638 O O . LEU A 1 452 ? -0.512 37.139 -11.469 1.00 73.44 452 LEU A O 1
ATOM 3642 N N . PRO A 1 453 ? -1.969 38.420 -10.323 1.00 73.44 453 PRO A N 1
ATOM 3643 C CA . PRO A 1 453 ? -2.899 37.312 -10.107 1.00 73.44 453 PRO A CA 1
ATOM 3644 C C . PRO A 1 453 ? -3.380 36.672 -11.414 1.00 73.44 453 PRO A C 1
ATOM 3646 O O . PRO A 1 453 ? -3.571 35.459 -11.469 1.00 73.44 453 PRO A O 1
ATOM 3649 N N . TYR A 1 454 ? -3.502 37.463 -12.483 1.00 79.50 454 TYR A N 1
ATOM 3650 C CA . TYR A 1 454 ? -3.974 37.001 -13.789 1.00 79.50 454 TYR A CA 1
ATOM 3651 C C . TYR A 1 454 ? -2.860 36.388 -14.641 1.00 79.50 454 TYR A C 1
ATOM 3653 O O . TYR A 1 454 ? -3.100 35.427 -15.372 1.00 79.50 454 TYR A O 1
ATOM 3661 N N . LEU A 1 455 ? -1.627 36.894 -14.509 1.00 78.69 455 LEU A N 1
ATOM 3662 C CA . LEU A 1 455 ? -0.436 36.277 -15.101 1.00 78.69 455 LEU A CA 1
ATOM 3663 C C . LEU A 1 455 ? -0.196 34.883 -14.511 1.00 78.69 455 LEU A C 1
ATOM 3665 O O . LEU A 1 455 ? 0.036 33.926 -15.250 1.00 78.69 455 LEU A O 1
ATOM 3669 N N . VAL A 1 456 ? -0.313 34.747 -13.185 1.00 65.56 456 VAL A N 1
ATOM 3670 C CA . VAL A 1 456 ? -0.209 33.447 -12.513 1.00 65.56 456 VAL A CA 1
ATOM 3671 C C . VAL A 1 456 ? -1.405 32.561 -12.856 1.00 65.56 456 VAL A C 1
ATOM 3673 O O . VAL A 1 456 ? -1.205 31.393 -13.175 1.00 65.56 456 VAL A O 1
ATOM 3676 N N . GLY A 1 457 ? -2.627 33.101 -12.877 1.00 61.09 457 GLY A N 1
ATOM 3677 C CA . GLY A 1 457 ? -3.818 32.378 -13.333 1.00 61.09 457 GLY A CA 1
ATOM 3678 C C . GLY A 1 457 ? -3.666 31.812 -14.749 1.00 61.09 457 GLY A C 1
ATOM 3679 O O . GLY A 1 457 ? -4.016 30.656 -14.990 1.00 61.09 457 GLY A O 1
ATOM 3680 N N . GLN A 1 458 ? -3.052 32.569 -15.663 1.00 71.44 458 GLN A N 1
ATOM 3681 C CA . GLN A 1 458 ? -2.766 32.110 -17.023 1.00 71.44 458 GLN A CA 1
ATOM 3682 C C . GLN A 1 458 ? -1.682 31.023 -17.040 1.00 71.44 458 GLN A C 1
ATOM 3684 O O . GLN A 1 458 ? -1.824 30.026 -17.742 1.00 71.44 458 GLN A O 1
ATOM 3689 N N . GLY A 1 459 ? -0.641 31.157 -16.213 1.00 62.38 459 GLY A N 1
ATOM 3690 C CA . GLY A 1 459 ? 0.372 30.115 -16.019 1.00 62.38 459 GLY A CA 1
ATOM 3691 C C . GLY A 1 459 ? -0.201 28.811 -15.445 1.00 62.38 459 GLY A C 1
ATOM 3692 O O . GLY A 1 459 ? 0.125 27.731 -15.930 1.00 62.38 459 GLY A O 1
ATOM 3693 N N . ILE A 1 460 ? -1.109 28.892 -14.467 1.00 58.06 460 ILE A N 1
ATOM 3694 C CA . ILE A 1 460 ? -1.796 27.729 -13.880 1.00 58.06 460 ILE A CA 1
ATOM 3695 C C . ILE A 1 460 ? -2.709 27.063 -14.913 1.00 58.06 460 ILE A C 1
ATOM 3697 O O . ILE A 1 460 ? -2.747 25.838 -14.982 1.00 58.06 460 ILE A O 1
ATOM 3701 N N . ARG A 1 461 ? -3.406 27.831 -15.759 1.00 59.88 461 ARG A N 1
ATOM 3702 C CA . ARG A 1 461 ? -4.196 27.262 -16.864 1.00 59.88 461 ARG A CA 1
ATOM 3703 C C . ARG A 1 461 ? -3.337 26.549 -17.910 1.00 59.88 461 ARG A C 1
ATOM 3705 O O . ARG A 1 461 ? -3.817 25.598 -18.516 1.00 59.88 461 ARG A O 1
ATOM 3712 N N . LEU A 1 462 ? -2.083 26.966 -18.084 1.00 55.47 462 LEU A N 1
ATOM 3713 C CA . LEU A 1 462 ? -1.126 26.314 -18.980 1.00 55.47 462 LEU A CA 1
ATOM 3714 C C . LEU A 1 462 ? -0.434 25.084 -18.354 1.00 55.47 462 LEU A C 1
ATOM 3716 O O . LEU A 1 462 ? -0.035 24.193 -19.098 1.00 55.47 462 LEU A O 1
ATOM 3720 N N . PHE A 1 463 ? -0.304 25.000 -17.020 1.00 46.53 463 PHE A N 1
ATOM 3721 C CA . PHE A 1 463 ? 0.529 23.976 -16.354 1.00 46.53 463 PHE A CA 1
ATOM 3722 C C . PHE A 1 463 ? -0.116 23.198 -15.189 1.00 46.53 463 PHE A C 1
ATOM 3724 O O . PHE A 1 463 ? 0.531 22.330 -14.607 1.00 46.53 463 PHE A O 1
ATOM 3731 N N . GLY A 1 464 ? -1.379 23.446 -14.844 1.00 49.00 464 GLY A N 1
ATOM 3732 C CA . GLY A 1 464 ? -2.186 22.572 -13.984 1.00 49.00 464 GLY A CA 1
ATOM 3733 C C . GLY A 1 464 ? -1.682 22.316 -12.553 1.00 49.00 464 GLY A C 1
ATOM 3734 O O . GLY A 1 464 ? -2.006 21.266 -12.001 1.00 49.00 464 GLY A O 1
ATOM 3735 N N . LEU A 1 465 ? -0.914 23.218 -11.923 1.00 36.03 465 LEU A N 1
ATOM 3736 C CA . LEU A 1 465 ? -0.374 23.015 -10.565 1.00 36.03 465 LEU A CA 1
ATOM 3737 C C . LEU A 1 465 ? -0.404 24.280 -9.692 1.00 36.03 465 LEU A C 1
ATOM 3739 O O . LEU A 1 465 ? -0.245 25.396 -10.182 1.00 36.03 465 LEU A O 1
ATOM 3743 N N . ALA A 1 466 ? -0.582 24.081 -8.379 1.00 30.42 466 ALA A N 1
ATOM 3744 C CA . ALA A 1 466 ? -0.627 25.129 -7.357 1.00 30.42 466 ALA A CA 1
ATOM 3745 C C . ALA A 1 466 ? 0.724 25.313 -6.640 1.00 30.42 466 ALA A C 1
ATOM 3747 O O . ALA A 1 466 ? 1.474 24.362 -6.424 1.00 30.42 466 ALA A O 1
ATOM 3748 N N . PHE A 1 467 ? 0.995 26.557 -6.243 1.00 32.22 467 PHE A N 1
ATOM 3749 C CA . PHE A 1 467 ? 2.267 27.050 -5.721 1.00 32.22 467 PHE A CA 1
ATOM 3750 C C . PHE A 1 467 ? 2.063 27.570 -4.295 1.00 32.22 467 PHE A C 1
ATOM 3752 O O . PHE A 1 467 ? 1.419 28.598 -4.153 1.00 32.22 467 PHE A O 1
ATOM 3759 N N . THR A 1 468 ? 2.601 26.906 -3.266 1.00 30.25 468 THR A N 1
ATOM 3760 C CA . THR A 1 468 ? 3.004 27.530 -1.985 1.00 30.25 468 THR A CA 1
ATOM 3761 C C . THR A 1 468 ? 3.706 26.497 -1.102 1.00 30.25 468 THR A C 1
ATOM 3763 O O . THR A 1 468 ? 3.039 25.718 -0.431 1.00 30.25 468 THR A O 1
ATOM 3766 N N . ASP A 1 469 ? 5.037 26.526 -1.046 1.00 30.33 469 ASP A N 1
ATOM 3767 C CA . ASP A 1 469 ? 5.795 25.873 0.028 1.00 30.33 469 ASP A CA 1
ATOM 3768 C C . ASP A 1 469 ? 7.088 26.646 0.290 1.00 30.33 469 ASP A C 1
ATOM 3770 O O . ASP A 1 469 ? 8.171 26.252 -0.132 1.00 30.33 469 ASP A O 1
ATOM 3774 N N . THR A 1 470 ? 6.996 27.793 0.970 1.00 31.12 470 THR A N 1
ATOM 3775 C CA . THR A 1 470 ? 8.091 28.281 1.829 1.00 31.12 470 THR A CA 1
ATOM 3776 C C . THR A 1 470 ? 7.662 29.481 2.665 1.00 31.12 470 THR A C 1
ATOM 3778 O O . THR A 1 470 ? 7.401 30.553 2.135 1.00 31.12 470 THR A O 1
ATOM 3781 N N . ALA A 1 471 ? 7.631 29.292 3.985 1.00 32.69 471 ALA A N 1
ATOM 3782 C CA . ALA A 1 471 ? 8.111 30.215 5.023 1.00 32.69 471 ALA A CA 1
ATOM 3783 C C . ALA A 1 471 ? 7.338 29.962 6.321 1.00 32.69 471 ALA A C 1
ATOM 3785 O O . ALA A 1 471 ? 6.117 30.093 6.336 1.00 32.69 471 ALA A O 1
ATOM 3786 N N . LYS A 1 472 ? 8.066 29.633 7.402 1.00 37.59 472 LYS A N 1
ATOM 3787 C CA . LYS A 1 472 ? 7.824 30.029 8.812 1.00 37.59 472 LYS A CA 1
ATOM 3788 C C . LYS A 1 472 ? 8.542 29.065 9.764 1.00 37.59 472 LYS A C 1
ATOM 3790 O O . LYS A 1 472 ? 8.034 27.990 10.070 1.00 37.59 472 LYS A O 1
ATOM 3795 N N . LYS A 1 473 ? 9.708 29.467 10.289 1.00 38.53 473 LYS A N 1
ATOM 3796 C CA . LYS A 1 473 ? 10.321 28.763 11.435 1.00 38.53 473 LYS A CA 1
ATOM 3797 C C . LYS A 1 473 ? 11.025 29.633 12.480 1.00 38.53 473 LYS A C 1
ATOM 3799 O O . LYS A 1 473 ? 11.374 29.105 13.528 1.00 38.53 473 LYS A O 1
ATOM 3804 N N . GLU A 1 474 ? 11.227 30.932 12.270 1.00 48.66 474 GLU A N 1
ATOM 3805 C CA . GLU A 1 474 ? 12.373 31.566 12.947 1.00 48.66 474 GLU A CA 1
ATOM 3806 C C . GLU A 1 474 ? 12.115 32.608 14.031 1.00 48.66 474 GLU A C 1
ATOM 3808 O O . GLU A 1 474 ? 13.069 33.018 14.674 1.00 48.66 474 GLU A O 1
ATOM 3813 N N . PHE A 1 475 ? 10.868 32.971 14.334 1.00 43.38 475 PHE A N 1
ATOM 3814 C CA . PHE A 1 475 ? 10.626 34.001 15.359 1.00 43.38 475 PHE A CA 1
ATOM 3815 C C . PHE A 1 475 ? 10.106 33.466 16.707 1.00 43.38 475 PHE A C 1
ATOM 3817 O O . PHE A 1 475 ? 10.282 34.134 17.717 1.00 43.38 475 PHE A O 1
ATOM 3824 N N . PHE A 1 476 ? 9.529 32.253 16.766 1.00 42.31 476 PHE A N 1
ATOM 3825 C CA . PHE A 1 476 ? 8.857 31.737 17.982 1.00 42.31 476 PHE A CA 1
ATOM 3826 C C . PHE A 1 476 ? 9.014 30.218 18.211 1.00 42.31 476 PHE A C 1
ATOM 3828 O O . PHE A 1 476 ? 8.195 29.582 18.878 1.00 42.31 476 PHE A O 1
ATOM 3835 N N . GLY A 1 477 ? 10.040 29.598 17.617 1.00 51.09 477 GLY A N 1
ATOM 3836 C CA . GLY A 1 477 ? 10.192 28.139 17.610 1.00 51.09 477 GLY A CA 1
ATOM 3837 C C . GLY A 1 477 ? 9.128 27.423 16.760 1.00 51.09 477 GLY A C 1
ATOM 3838 O O . GLY A 1 477 ? 8.299 28.048 16.099 1.00 51.09 477 GLY A O 1
ATOM 3839 N N . ARG A 1 478 ? 9.151 26.082 16.746 1.00 58.47 478 ARG A N 1
ATOM 3840 C CA . ARG A 1 478 ? 8.292 25.261 15.861 1.00 58.47 478 ARG A CA 1
ATOM 3841 C C . ARG A 1 478 ? 6.794 25.440 16.126 1.00 58.47 478 ARG A C 1
ATOM 3843 O O . ARG A 1 478 ? 6.015 25.559 15.187 1.00 58.47 478 ARG A O 1
ATOM 3850 N N . THR A 1 479 ? 6.395 25.453 17.395 1.00 56.72 479 THR A N 1
ATOM 3851 C CA . THR A 1 479 ? 4.992 25.585 17.811 1.00 56.72 479 THR A CA 1
ATOM 3852 C C . THR A 1 479 ? 4.475 27.001 17.592 1.00 56.72 479 THR A C 1
ATOM 3854 O O . THR A 1 479 ? 3.397 27.161 17.032 1.00 56.72 479 THR A O 1
ATOM 3857 N N . GLY A 1 480 ? 5.259 28.026 17.935 1.00 55.91 480 GLY A N 1
ATOM 3858 C CA . GLY A 1 480 ? 4.888 29.417 17.676 1.00 55.91 480 GLY A CA 1
ATOM 3859 C C . GLY A 1 480 ? 4.801 29.740 16.182 1.00 55.91 480 GLY A C 1
ATOM 3860 O O . GLY A 1 480 ? 3.870 30.414 15.758 1.00 55.91 480 GLY A O 1
ATOM 3861 N N . GLY A 1 481 ? 5.703 29.192 15.358 1.00 62.81 481 GLY A N 1
ATOM 3862 C CA . GLY A 1 481 ? 5.632 29.317 13.898 1.00 62.81 481 GLY A CA 1
ATOM 3863 C C . GLY A 1 481 ? 4.369 28.687 13.301 1.00 62.81 481 GLY A C 1
ATOM 3864 O O . GLY A 1 481 ? 3.708 29.320 12.478 1.00 62.81 481 GLY A O 1
ATOM 3865 N N . LEU A 1 482 ? 4.004 27.482 13.755 1.00 61.94 482 LEU A N 1
ATOM 3866 C CA . LEU A 1 482 ? 2.776 26.791 13.346 1.00 61.94 482 LEU A CA 1
ATOM 3867 C C . LEU A 1 482 ? 1.522 27.566 13.764 1.00 61.94 482 LEU A C 1
ATOM 3869 O O . LEU A 1 482 ? 0.643 27.804 12.941 1.00 61.94 482 LEU A O 1
ATOM 3873 N N . ILE A 1 483 ? 1.454 27.986 15.028 1.00 63.56 483 ILE A N 1
ATOM 3874 C CA . ILE A 1 483 ? 0.313 28.726 15.572 1.00 63.56 483 ILE A CA 1
ATOM 3875 C C . ILE A 1 483 ? 0.135 30.038 14.798 1.00 63.56 483 ILE A C 1
ATOM 3877 O O . ILE A 1 483 ? -0.934 30.275 14.243 1.00 63.56 483 ILE A O 1
ATOM 3881 N N . SER A 1 484 ? 1.193 30.837 14.640 1.00 61.44 484 SER A N 1
ATOM 3882 C CA . SER A 1 484 ? 1.139 32.078 13.859 1.00 61.44 484 SER A CA 1
ATOM 3883 C C . SER A 1 484 ? 0.804 31.844 12.383 1.00 61.44 484 SER A C 1
ATOM 3885 O O . SER A 1 484 ? 0.167 32.691 11.762 1.00 61.44 484 SER A O 1
ATOM 3887 N N . ALA A 1 485 ? 1.195 30.708 11.792 1.00 68.62 485 ALA A N 1
ATOM 3888 C CA . ALA A 1 485 ? 0.791 30.349 10.433 1.00 68.62 485 ALA A CA 1
ATOM 3889 C C . ALA A 1 485 ? -0.716 30.094 10.333 1.00 68.62 485 ALA A C 1
ATOM 3891 O O . ALA A 1 485 ? -1.361 30.670 9.460 1.00 68.62 485 ALA A O 1
ATOM 3892 N N . VAL A 1 486 ? -1.274 29.297 11.248 1.00 71.00 486 VAL A N 1
ATOM 3893 C CA . VAL A 1 486 ? -2.708 28.980 11.284 1.00 71.00 486 VAL A CA 1
ATOM 3894 C C . VAL A 1 486 ? -3.539 30.233 11.567 1.00 71.00 486 VAL A C 1
ATOM 3896 O O . VAL A 1 486 ? -4.484 30.501 10.831 1.00 71.00 486 VAL A O 1
ATOM 3899 N N . PHE A 1 487 ? -3.161 31.049 12.557 1.00 69.56 487 PHE A N 1
ATOM 3900 C CA . PHE A 1 487 ? -3.850 32.314 12.848 1.00 69.56 487 PHE A CA 1
ATOM 3901 C C . PHE A 1 487 ? -3.801 33.290 11.672 1.00 69.56 487 PHE A C 1
ATOM 3903 O O . PHE A 1 487 ? -4.781 33.980 11.411 1.00 69.56 487 PHE A O 1
ATOM 3910 N N . TYR A 1 488 ? -2.684 33.327 10.941 1.00 74.19 488 TYR A N 1
ATOM 3911 C CA . TYR A 1 488 ? -2.568 34.155 9.749 1.00 74.19 488 TYR A CA 1
ATOM 3912 C C . TYR A 1 488 ? -3.467 33.650 8.613 1.00 74.19 488 TYR A C 1
ATOM 3914 O O . TYR A 1 488 ? -4.188 34.442 8.026 1.00 74.19 488 TYR A O 1
ATOM 3922 N N . ILE A 1 489 ? -3.488 32.341 8.327 1.00 75.69 489 ILE A N 1
ATOM 3923 C CA . ILE A 1 489 ? -4.366 31.753 7.293 1.00 75.69 489 ILE A CA 1
ATOM 3924 C C . ILE A 1 489 ? -5.841 32.048 7.596 1.00 75.69 489 ILE A C 1
ATOM 3926 O O . ILE A 1 489 ? -6.589 32.434 6.704 1.00 75.69 489 ILE A O 1
ATOM 3930 N N . TRP A 1 490 ? -6.244 31.909 8.860 1.00 72.81 490 TRP A N 1
ATOM 3931 C CA . TRP A 1 490 ? -7.632 32.060 9.305 1.00 72.81 490 TRP A CA 1
ATOM 3932 C C . TRP A 1 490 ? -7.988 33.473 9.778 1.00 72.81 490 TRP A C 1
ATOM 3934 O O . TRP A 1 490 ? -9.050 33.668 10.373 1.00 72.81 490 TRP A O 1
ATOM 3944 N N . ALA A 1 491 ? -7.131 34.466 9.524 1.00 75.50 491 ALA A N 1
ATOM 3945 C CA . ALA A 1 491 ? -7.438 35.851 9.846 1.00 75.50 491 ALA A CA 1
ATOM 3946 C C . ALA A 1 491 ? -8.749 36.256 9.139 1.00 75.50 491 ALA A C 1
ATOM 3948 O O . ALA A 1 491 ? -8.827 36.139 7.912 1.00 75.50 491 ALA A O 1
ATOM 3949 N N . PRO A 1 492 ? -9.776 36.751 9.864 1.00 76.50 492 PRO A N 1
ATOM 3950 C CA . PRO A 1 492 ? -11.086 37.046 9.276 1.00 76.50 492 PRO A CA 1
ATOM 3951 C C . PRO A 1 492 ? -11.023 37.985 8.067 1.00 76.50 492 PRO A C 1
ATOM 3953 O O . PRO A 1 492 ? -11.832 37.867 7.151 1.00 76.50 492 PRO A O 1
ATOM 3956 N N . TYR A 1 493 ? -10.030 38.877 8.043 1.00 77.75 493 TYR A N 1
ATOM 3957 C CA . TYR A 1 493 ? -9.792 39.788 6.931 1.00 77.75 493 TYR A CA 1
ATOM 3958 C C . TYR A 1 493 ? -9.444 39.063 5.622 1.00 77.75 493 TYR A C 1
ATOM 3960 O O . TYR A 1 493 ? -9.971 39.423 4.581 1.00 77.75 493 TYR A O 1
ATOM 3968 N N . HIS A 1 494 ? -8.653 37.983 5.658 1.00 78.81 494 HIS A N 1
ATOM 3969 C CA . HIS A 1 494 ? -8.340 37.208 4.449 1.00 78.81 494 HIS A CA 1
ATOM 3970 C C . HIS A 1 494 ? -9.583 36.525 3.875 1.00 78.81 494 HIS A C 1
ATOM 3972 O O . HIS A 1 494 ? -9.777 36.494 2.662 1.00 78.81 494 HIS A O 1
ATOM 3978 N N . ALA A 1 495 ? -10.452 36.003 4.747 1.00 76.06 495 ALA A N 1
ATOM 3979 C CA . ALA A 1 495 ? -11.717 35.421 4.320 1.00 76.06 495 ALA A CA 1
ATOM 3980 C C . ALA A 1 495 ? -12.655 36.487 3.732 1.00 76.06 495 ALA A C 1
ATOM 3982 O O . ALA A 1 495 ? -13.294 36.238 2.715 1.00 76.06 495 ALA A O 1
ATOM 3983 N N . LEU A 1 496 ? -12.707 37.679 4.334 1.00 78.06 496 LEU A N 1
ATOM 3984 C CA . LEU A 1 496 ? -13.461 38.814 3.805 1.00 78.06 496 LEU A CA 1
ATOM 3985 C C . LEU A 1 496 ? -12.941 39.232 2.421 1.00 78.06 496 LEU A C 1
ATOM 3987 O O . LEU A 1 496 ? -13.738 39.395 1.500 1.00 78.06 496 LEU A O 1
ATOM 3991 N N . ASP A 1 497 ? -11.626 39.358 2.255 1.00 78.25 497 ASP A N 1
ATOM 3992 C CA . ASP A 1 497 ? -11.012 39.779 0.995 1.00 78.25 497 ASP A CA 1
ATOM 3993 C C . ASP A 1 497 ? -11.256 38.780 -0.131 1.00 78.25 497 ASP A C 1
ATOM 3995 O O . ASP A 1 497 ? -11.638 39.178 -1.230 1.00 78.25 497 ASP A O 1
ATOM 3999 N N . ILE A 1 498 ? -11.098 37.485 0.143 1.00 78.50 498 ILE A N 1
ATOM 4000 C CA . ILE A 1 498 ? -11.217 36.436 -0.873 1.00 78.50 498 ILE A CA 1
ATOM 4001 C C . ILE A 1 498 ? -12.682 36.095 -1.162 1.00 78.50 498 ILE A C 1
ATOM 4003 O O . ILE A 1 498 ? -13.074 36.033 -2.325 1.00 78.50 498 ILE A O 1
ATOM 4007 N N . TYR A 1 499 ? -13.497 35.866 -0.128 1.00 75.94 499 TYR A N 1
ATOM 4008 C CA . TYR A 1 499 ? -14.838 35.296 -0.300 1.00 75.94 499 TYR A CA 1
ATOM 4009 C C . TYR A 1 499 ? -15.953 36.321 -0.424 1.00 75.94 499 TYR A C 1
ATOM 4011 O O . TYR A 1 499 ? -16.988 36.012 -1.002 1.00 75.94 499 TYR A O 1
ATOM 4019 N N . VAL A 1 500 ? -15.772 37.514 0.138 1.00 79.81 500 VAL A N 1
ATOM 4020 C CA . VAL A 1 500 ? -16.826 38.533 0.163 1.00 79.81 500 VAL A CA 1
ATOM 4021 C C . VAL A 1 500 ? -16.488 39.647 -0.815 1.00 79.81 500 VAL A C 1
ATOM 4023 O O . VAL A 1 500 ? -17.289 39.973 -1.685 1.00 79.81 500 VAL A O 1
ATOM 4026 N N . ARG A 1 501 ? -15.284 40.217 -0.716 1.00 78.81 501 ARG A N 1
ATOM 4027 C CA . ARG A 1 501 ? -14.860 41.350 -1.545 1.00 78.81 501 ARG A CA 1
ATOM 4028 C C . ARG A 1 501 ? -14.372 40.926 -2.928 1.00 78.81 501 ARG A C 1
ATOM 4030 O O . ARG A 1 501 ? -14.555 41.692 -3.865 1.00 78.81 501 ARG A O 1
ATOM 4037 N N . GLY A 1 502 ? -13.768 39.745 -3.064 1.00 71.50 502 GLY A N 1
ATOM 4038 C CA . GLY A 1 502 ? -13.089 39.342 -4.300 1.00 71.50 502 GLY A CA 1
ATOM 4039 C C . GLY A 1 502 ? -11.821 40.160 -4.582 1.00 71.50 502 GLY A C 1
ATOM 4040 O O . GLY A 1 502 ? -11.392 40.263 -5.727 1.00 71.50 502 GLY A O 1
ATOM 4041 N N . ALA A 1 503 ? -11.214 40.764 -3.553 1.00 80.94 503 ALA A N 1
ATOM 4042 C CA . ALA A 1 503 ? -10.059 41.657 -3.650 1.00 80.94 503 ALA A CA 1
ATOM 4043 C C . ALA A 1 503 ? -8.749 40.868 -3.845 1.00 80.94 503 ALA A C 1
ATOM 4045 O O . ALA A 1 503 ? -7.854 40.876 -3.001 1.00 80.94 503 ALA A O 1
ATOM 4046 N N . MET A 1 504 ? -8.637 40.157 -4.970 1.00 74.44 504 MET A N 1
ATOM 4047 C CA . MET A 1 504 ? -7.552 39.204 -5.224 1.00 74.44 504 MET A CA 1
ATOM 4048 C C . MET A 1 504 ? -6.168 39.861 -5.137 1.00 74.44 504 MET A C 1
ATOM 4050 O O . MET A 1 504 ? -5.271 39.359 -4.470 1.00 74.44 504 MET A O 1
ATOM 4054 N N . ASN A 1 505 ? -6.016 41.040 -5.730 1.00 80.25 505 ASN A N 1
ATOM 4055 C CA . ASN A 1 505 ? -4.783 41.824 -5.699 1.00 80.25 505 ASN A CA 1
ATOM 4056 C C . ASN A 1 505 ? -4.310 42.143 -4.263 1.00 80.25 505 ASN A C 1
ATOM 4058 O O . ASN A 1 505 ? -3.115 42.075 -3.972 1.00 80.25 505 ASN A O 1
ATOM 4062 N N . GLU A 1 506 ? -5.247 42.437 -3.356 1.00 79.44 506 GLU A N 1
ATOM 4063 C CA . GLU A 1 506 ? -4.983 42.698 -1.934 1.00 79.44 506 GLU A CA 1
ATOM 4064 C C . GLU A 1 506 ? -4.556 41.409 -1.206 1.00 79.44 506 GLU A C 1
ATOM 4066 O O . GLU A 1 506 ? -3.543 41.391 -0.503 1.00 79.44 506 GLU A O 1
ATOM 4071 N N . ALA A 1 507 ? -5.247 40.294 -1.465 1.00 79.88 507 ALA A N 1
ATOM 4072 C CA . ALA A 1 507 ? -4.925 38.987 -0.888 1.00 79.88 507 ALA A CA 1
ATOM 4073 C C . ALA A 1 507 ? -3.515 38.487 -1.272 1.00 79.88 507 ALA A C 1
ATOM 4075 O O . ALA A 1 507 ? -2.782 37.975 -0.421 1.00 79.88 507 ALA A O 1
ATOM 4076 N N . TRP A 1 508 ? -3.103 38.677 -2.531 1.00 78.25 508 TRP A N 1
ATOM 4077 C CA . TRP A 1 508 ? -1.752 38.339 -3.001 1.00 78.25 508 TRP A CA 1
ATOM 4078 C C . TRP A 1 508 ? -0.676 39.201 -2.337 1.00 78.25 508 TRP A C 1
ATOM 4080 O O . TRP A 1 508 ? 0.359 38.691 -1.905 1.00 78.25 508 TRP A O 1
ATOM 4090 N N . ALA A 1 509 ? -0.931 40.501 -2.194 1.00 84.25 509 ALA A N 1
ATOM 4091 C CA . ALA A 1 509 ? -0.016 41.405 -1.510 1.00 84.25 509 ALA A CA 1
ATOM 4092 C C . ALA A 1 509 ? 0.155 41.047 -0.022 1.00 84.25 509 ALA A C 1
ATOM 4094 O O . ALA A 1 509 ? 1.287 41.021 0.467 1.00 84.25 509 ALA A O 1
ATOM 4095 N N . LEU A 1 510 ? -0.929 40.689 0.677 1.00 80.62 510 LEU A N 1
ATOM 4096 C CA . LEU A 1 510 ? -0.865 40.211 2.062 1.00 80.62 510 LEU A CA 1
ATOM 4097 C C . LEU A 1 510 ? 0.003 38.952 2.179 1.00 80.62 510 LEU A C 1
ATOM 4099 O O . LEU A 1 510 ? 0.913 38.921 3.007 1.00 80.62 510 LEU A O 1
ATOM 4103 N N . ALA A 1 511 ? -0.190 37.962 1.303 1.00 83.81 511 ALA A N 1
ATOM 4104 C CA . ALA A 1 511 ? 0.601 36.729 1.306 1.00 83.81 5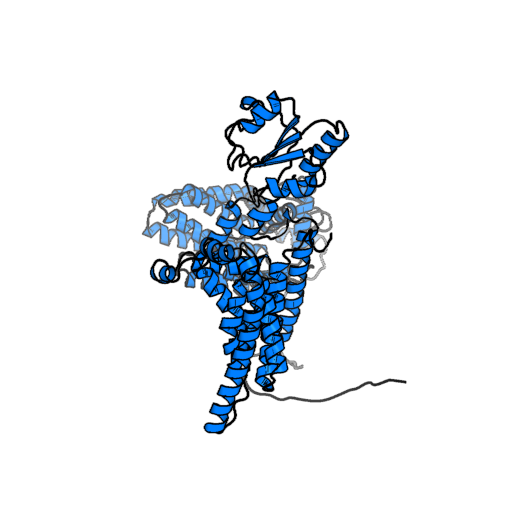11 ALA A CA 1
ATOM 4105 C C . ALA A 1 511 ? 2.117 36.969 1.139 1.00 83.81 511 ALA A C 1
ATOM 4107 O O . ALA A 1 511 ? 2.926 36.213 1.684 1.00 83.81 511 ALA A O 1
ATOM 4108 N N . LEU A 1 512 ? 2.510 38.035 0.432 1.00 84.81 512 LEU A N 1
ATOM 4109 C CA . LEU A 1 512 ? 3.909 38.380 0.171 1.00 84.81 512 LEU A CA 1
ATOM 4110 C C . LEU A 1 512 ? 4.591 39.127 1.328 1.00 84.81 512 LEU A C 1
ATOM 4112 O O . LEU A 1 512 ? 5.812 39.035 1.461 1.00 84.81 512 LEU A O 1
ATOM 4116 N N . PHE A 1 513 ? 3.851 39.815 2.205 1.00 84.00 513 PHE A N 1
ATOM 4117 C CA . PHE A 1 513 ? 4.449 40.589 3.306 1.00 84.00 513 PHE A CA 1
ATOM 4118 C C . PHE A 1 513 ? 5.349 39.755 4.237 1.00 84.00 513 PHE A C 1
ATOM 4120 O O . PHE A 1 513 ? 6.495 40.159 4.457 1.00 84.00 513 PHE A O 1
ATOM 4127 N N . PRO A 1 514 ? 4.925 38.583 4.762 1.00 81.44 514 PRO A N 1
ATOM 4128 C CA . PRO A 1 514 ? 5.790 37.771 5.618 1.00 81.44 514 PRO A CA 1
ATOM 4129 C C . PRO A 1 514 ? 7.040 37.270 4.886 1.00 81.44 514 PRO A C 1
ATOM 4131 O O . PRO A 1 514 ? 8.103 37.149 5.494 1.00 81.44 514 PRO A O 1
ATOM 4134 N N . PHE A 1 515 ? 6.920 36.992 3.586 1.00 81.69 515 PHE A N 1
ATOM 4135 C CA . PHE A 1 515 ? 8.016 36.496 2.759 1.00 81.69 515 PHE A CA 1
ATOM 4136 C C . PHE A 1 515 ? 9.062 37.589 2.496 1.00 81.69 515 PHE A C 1
ATOM 4138 O O . PHE A 1 515 ? 10.260 37.335 2.620 1.00 81.69 515 PHE A O 1
ATOM 4145 N N . ILE A 1 516 ? 8.624 38.830 2.256 1.00 87.94 516 ILE A N 1
ATOM 4146 C CA . ILE A 1 516 ? 9.500 40.003 2.118 1.00 87.94 516 ILE A CA 1
ATOM 4147 C C . ILE A 1 516 ? 10.281 40.277 3.413 1.00 87.94 516 ILE A C 1
ATOM 4149 O O . ILE A 1 516 ? 11.489 40.513 3.370 1.00 87.94 516 ILE A O 1
ATOM 4153 N N . LEU A 1 517 ? 9.622 40.230 4.577 1.00 85.56 517 LEU A N 1
ATOM 4154 C CA . LEU A 1 517 ? 10.291 40.448 5.870 1.00 85.56 517 LEU A CA 1
ATOM 4155 C C . LEU A 1 517 ? 11.287 39.332 6.200 1.00 85.56 517 LEU A C 1
ATOM 4157 O O . LEU A 1 517 ? 12.350 39.587 6.767 1.00 85.56 517 LEU A O 1
ATOM 4161 N N . TRP A 1 518 ? 10.951 38.092 5.847 1.00 83.06 518 TRP A N 1
ATOM 4162 C CA . TRP A 1 518 ? 11.812 36.939 6.085 1.00 83.06 518 TRP A CA 1
ATOM 4163 C C . TRP A 1 518 ? 13.047 36.932 5.178 1.00 83.06 518 TRP A C 1
ATOM 4165 O O . TRP A 1 518 ? 14.163 36.773 5.671 1.00 83.06 518 TRP A O 1
ATOM 4175 N N . THR A 1 519 ? 12.870 37.148 3.873 1.00 86.62 519 THR A N 1
ATOM 4176 C CA . THR A 1 519 ? 13.982 37.186 2.907 1.00 86.62 519 THR A CA 1
ATOM 4177 C C . THR A 1 519 ? 14.920 38.362 3.173 1.00 86.62 519 THR A C 1
ATOM 4179 O O . THR A 1 519 ? 16.137 38.198 3.091 1.00 86.62 519 THR A O 1
ATOM 4182 N N . SER A 1 520 ? 14.392 39.522 3.588 1.00 89.00 520 SER A N 1
ATOM 4183 C CA . SER A 1 520 ? 15.218 40.665 3.997 1.00 89.00 520 SER A CA 1
ATOM 4184 C C . SER A 1 520 ? 15.989 40.393 5.284 1.00 89.00 520 SER A C 1
ATOM 4186 O O . SER A 1 520 ? 17.179 40.692 5.352 1.00 89.00 520 SER A O 1
ATOM 4188 N N . TYR A 1 521 ? 15.361 39.762 6.279 1.00 86.75 521 TYR A N 1
ATOM 4189 C CA . TYR A 1 521 ? 16.046 39.344 7.501 1.00 86.75 521 TYR A CA 1
ATOM 4190 C C . TYR A 1 521 ? 17.187 38.366 7.197 1.00 86.75 521 TYR A C 1
ATOM 4192 O O . TYR A 1 521 ? 18.305 38.555 7.675 1.00 86.75 521 TYR A O 1
ATOM 4200 N N . ARG A 1 522 ? 16.934 37.363 6.348 1.00 85.25 522 ARG A N 1
ATOM 4201 C CA . ARG A 1 522 ? 17.934 36.375 5.921 1.00 85.25 522 ARG A CA 1
ATOM 4202 C C . ARG A 1 522 ? 19.098 37.013 5.176 1.00 85.25 522 ARG A C 1
ATOM 4204 O O . ARG A 1 522 ? 20.252 36.737 5.491 1.00 85.25 522 ARG A O 1
ATOM 4211 N N . LEU A 1 523 ? 18.807 37.946 4.274 1.00 87.31 523 LEU A N 1
ATOM 4212 C CA . LEU A 1 523 ? 19.829 38.721 3.577 1.00 87.31 523 LEU A CA 1
ATOM 4213 C C . LEU A 1 523 ? 20.723 39.528 4.542 1.00 87.31 523 LEU A C 1
ATOM 4215 O O . LEU A 1 523 ? 21.922 39.688 4.294 1.00 87.31 523 LEU A O 1
ATOM 4219 N N . ILE A 1 524 ? 20.153 40.036 5.639 1.00 86.31 524 ILE A N 1
ATOM 4220 C CA . ILE A 1 524 ? 20.873 40.833 6.640 1.00 86.31 524 ILE A CA 1
ATOM 4221 C C . ILE A 1 524 ? 21.713 39.943 7.571 1.00 86.31 524 ILE A C 1
ATOM 4223 O O . ILE A 1 524 ? 22.875 40.264 7.837 1.00 86.31 524 ILE A O 1
ATOM 4227 N N . ASP A 1 525 ? 21.148 38.839 8.064 1.00 81.75 525 ASP A N 1
ATOM 4228 C CA . ASP A 1 525 ? 21.751 38.019 9.122 1.00 81.75 525 ASP A CA 1
ATOM 4229 C C . ASP A 1 525 ? 22.732 36.954 8.603 1.00 81.75 525 ASP A C 1
ATOM 4231 O O . ASP A 1 525 ? 23.721 36.615 9.261 1.00 81.75 525 ASP A O 1
ATOM 4235 N N . GLU A 1 526 ? 22.501 36.426 7.402 1.00 78.81 526 GLU A N 1
ATOM 4236 C CA . GLU A 1 526 ? 23.208 35.241 6.929 1.00 78.81 526 GLU A CA 1
ATOM 4237 C C . GLU A 1 526 ? 24.606 35.568 6.372 1.00 78.81 526 GLU A C 1
ATOM 4239 O O . GLU A 1 526 ? 24.861 36.612 5.760 1.00 78.81 526 GLU A O 1
ATOM 4244 N N . LYS A 1 527 ? 25.573 34.673 6.621 1.00 65.00 527 LYS A N 1
ATOM 4245 C CA . LYS A 1 527 ? 26.976 34.850 6.190 1.00 65.00 527 LYS A CA 1
ATOM 4246 C C . LYS A 1 527 ? 27.257 34.269 4.799 1.00 65.00 527 LYS A C 1
ATOM 4248 O O . LYS A 1 527 ? 28.209 34.706 4.160 1.00 65.00 527 LYS A O 1
ATOM 4253 N N . LYS A 1 528 ? 26.452 33.305 4.347 1.00 68.19 528 LYS A N 1
ATOM 4254 C CA . LYS A 1 528 ? 26.562 32.609 3.053 1.00 68.19 528 LYS A CA 1
ATOM 4255 C C . LYS A 1 528 ? 25.302 32.887 2.215 1.00 68.19 528 LYS A C 1
ATOM 4257 O O . LYS A 1 528 ? 24.302 33.324 2.771 1.00 68.19 528 LYS A O 1
ATOM 4262 N N . ASN A 1 529 ? 25.366 32.670 0.902 1.00 79.88 529 ASN A N 1
ATOM 4263 C CA . ASN A 1 529 ? 24.215 32.739 -0.020 1.00 79.88 529 ASN A CA 1
ATOM 4264 C C . ASN A 1 529 ? 23.533 34.118 -0.134 1.00 79.88 529 ASN A C 1
ATOM 4266 O O . ASN A 1 529 ? 22.333 34.240 -0.352 1.00 79.88 529 ASN A O 1
ATOM 4270 N N . ILE A 1 530 ? 24.315 35.188 -0.015 1.00 83.50 530 ILE A N 1
ATOM 4271 C CA . ILE A 1 530 ? 23.817 36.573 -0.040 1.00 83.50 530 ILE A CA 1
ATOM 4272 C C . ILE A 1 530 ? 23.126 36.905 -1.372 1.00 83.50 530 ILE A C 1
ATOM 4274 O O . ILE A 1 530 ? 22.102 37.578 -1.387 1.00 83.50 530 ILE A O 1
ATOM 4278 N N . THR A 1 531 ? 23.681 36.430 -2.488 1.00 85.62 531 THR A N 1
ATOM 4279 C CA . THR A 1 531 ? 23.123 36.639 -3.830 1.00 85.62 531 THR A CA 1
ATOM 4280 C C . THR A 1 531 ? 21.768 35.958 -3.991 1.00 85.62 531 THR A C 1
ATOM 4282 O O . THR A 1 531 ? 20.841 36.576 -4.503 1.00 85.62 531 THR A O 1
ATOM 4285 N N . GLU A 1 532 ? 21.620 34.729 -3.494 1.00 87.00 532 GLU A N 1
ATOM 4286 C CA . GLU A 1 532 ? 20.354 33.985 -3.518 1.00 87.00 532 GLU A CA 1
ATOM 4287 C C . GLU A 1 532 ? 19.264 34.728 -2.740 1.00 87.00 532 GLU A C 1
ATOM 4289 O O . GLU A 1 532 ? 18.160 34.918 -3.245 1.00 87.00 532 GLU A O 1
ATOM 4294 N N . TRP A 1 533 ? 19.587 35.226 -1.543 1.00 88.38 533 TRP A N 1
ATOM 4295 C CA . TRP A 1 533 ? 18.636 35.991 -0.736 1.00 88.38 533 TRP A CA 1
ATOM 4296 C C . TRP A 1 533 ? 18.313 37.365 -1.322 1.00 88.38 533 TRP A C 1
ATOM 4298 O O . TRP A 1 533 ? 17.175 37.816 -1.205 1.00 88.38 533 TRP A O 1
ATOM 4308 N N . ALA A 1 534 ? 19.270 38.013 -1.990 1.00 89.50 534 ALA A N 1
ATOM 4309 C CA . ALA A 1 534 ? 19.028 39.261 -2.710 1.00 89.50 534 ALA A CA 1
ATOM 4310 C C . ALA A 1 534 ? 18.062 39.045 -3.886 1.00 89.50 534 ALA A C 1
ATOM 4312 O O . ALA A 1 534 ? 17.117 39.811 -4.068 1.00 89.50 534 ALA A O 1
ATOM 4313 N N . VAL A 1 535 ? 18.237 37.953 -4.637 1.00 89.69 535 VAL A N 1
ATOM 4314 C CA . VAL A 1 535 ? 17.310 37.557 -5.707 1.00 89.69 535 VAL A CA 1
ATOM 4315 C C . VAL A 1 535 ? 15.937 37.201 -5.135 1.00 89.69 535 VAL A C 1
ATOM 4317 O O . VAL A 1 535 ? 14.928 37.685 -5.640 1.00 89.69 535 VAL A O 1
ATOM 4320 N N . ALA A 1 536 ? 15.868 36.421 -4.053 1.00 87.75 536 ALA A N 1
ATOM 4321 C CA . ALA A 1 536 ? 14.601 36.066 -3.413 1.00 87.75 536 ALA A CA 1
ATOM 4322 C C . ALA A 1 536 ? 13.842 37.308 -2.916 1.00 87.75 536 ALA A C 1
ATOM 4324 O O . ALA A 1 536 ? 12.636 37.430 -3.139 1.00 87.75 536 ALA A O 1
ATOM 4325 N N . LEU A 1 537 ? 14.543 38.264 -2.300 1.00 92.81 537 LEU A N 1
ATOM 4326 C CA . LEU A 1 537 ? 13.961 39.533 -1.873 1.00 92.81 537 LEU A CA 1
ATOM 4327 C C . LEU A 1 537 ? 13.475 40.362 -3.071 1.00 92.81 537 LEU A C 1
ATOM 4329 O O . LEU A 1 537 ? 12.376 40.914 -3.020 1.00 92.81 537 LEU A O 1
ATOM 4333 N N . ALA A 1 538 ? 14.254 40.414 -4.155 1.00 93.12 538 ALA A N 1
ATOM 4334 C CA . ALA A 1 538 ? 13.872 41.114 -5.377 1.00 93.12 538 ALA A CA 1
ATOM 4335 C C . ALA A 1 538 ? 12.609 40.516 -6.016 1.00 93.12 538 ALA A C 1
ATOM 4337 O O . ALA A 1 538 ? 11.697 41.256 -6.372 1.00 93.12 538 ALA A O 1
ATOM 4338 N N . LEU A 1 539 ? 12.514 39.185 -6.097 1.00 90.75 539 LEU A N 1
ATOM 4339 C CA . LEU A 1 539 ? 11.331 38.483 -6.607 1.00 90.75 539 LEU A CA 1
ATOM 4340 C C . LEU A 1 539 ? 10.100 38.700 -5.715 1.00 90.75 539 LEU A C 1
ATOM 4342 O O . LEU A 1 539 ? 8.993 38.877 -6.219 1.00 90.75 539 LEU A O 1
ATOM 4346 N N . SER A 1 540 ? 10.292 38.745 -4.396 1.00 89.50 540 SER A N 1
ATOM 4347 C CA . SER A 1 540 ? 9.214 39.013 -3.435 1.00 89.50 540 SER A CA 1
ATOM 4348 C C . SER A 1 540 ? 8.645 40.425 -3.602 1.00 89.50 540 SER A C 1
ATOM 4350 O O . SER A 1 540 ? 7.429 40.614 -3.654 1.00 89.50 540 SER A O 1
ATOM 4352 N N . TRP A 1 541 ? 9.527 41.421 -3.729 1.00 93.12 541 TRP A N 1
ATOM 4353 C CA . TRP A 1 541 ? 9.144 42.811 -3.980 1.00 93.12 541 TRP A CA 1
ATOM 4354 C C . TRP A 1 541 ? 8.556 43.018 -5.372 1.00 93.12 541 TRP A C 1
ATOM 4356 O O . TRP A 1 541 ? 7.585 43.756 -5.504 1.00 93.12 541 TRP A O 1
ATOM 4366 N N . PHE A 1 542 ? 9.088 42.342 -6.390 1.00 93.94 542 PHE A N 1
ATOM 4367 C CA . PHE A 1 542 ? 8.499 42.299 -7.727 1.00 93.94 542 PHE A CA 1
ATOM 4368 C C . PHE A 1 542 ? 7.056 41.783 -7.679 1.00 93.94 542 PHE A C 1
ATOM 4370 O O . PHE A 1 542 ? 6.155 42.409 -8.242 1.00 93.94 542 PHE A O 1
ATOM 4377 N N . GLY A 1 543 ? 6.820 40.692 -6.943 1.00 87.69 543 GLY A N 1
ATOM 4378 C CA . GLY A 1 543 ? 5.481 40.163 -6.712 1.00 87.69 543 GLY A CA 1
ATOM 4379 C C . GLY A 1 543 ? 4.565 41.204 -6.069 1.00 87.69 543 GLY A C 1
ATOM 4380 O O . GLY A 1 543 ? 3.455 41.426 -6.540 1.00 87.69 543 GLY A O 1
ATOM 4381 N N . LEU A 1 544 ? 5.030 41.918 -5.041 1.00 91.38 544 LEU A N 1
ATOM 4382 C CA . LEU A 1 544 ? 4.208 42.928 -4.371 1.00 91.38 544 LEU A CA 1
ATOM 4383 C C . LEU A 1 544 ? 3.909 44.128 -5.287 1.00 91.38 544 LEU A C 1
ATOM 4385 O O . LEU A 1 544 ? 2.758 44.563 -5.369 1.00 91.38 544 LEU A O 1
ATOM 4389 N N . LEU A 1 545 ? 4.920 44.610 -6.020 1.00 91.75 545 LEU A N 1
ATOM 4390 C CA . LEU A 1 545 ? 4.813 45.700 -6.999 1.00 91.75 545 LEU A CA 1
ATOM 4391 C C . LEU A 1 545 ? 3.810 45.394 -8.113 1.00 91.75 545 LEU A C 1
ATOM 4393 O O . LEU A 1 545 ? 3.136 46.297 -8.590 1.00 91.75 545 LEU A O 1
ATOM 4397 N N . THR A 1 546 ? 3.692 44.129 -8.506 1.00 88.38 546 THR A N 1
ATOM 4398 C CA . THR A 1 546 ? 2.763 43.678 -9.552 1.00 88.38 546 THR A CA 1
ATOM 4399 C C . THR A 1 546 ? 1.442 43.129 -9.001 1.00 88.38 546 THR A C 1
ATOM 4401 O O . THR A 1 546 ? 0.547 42.814 -9.787 1.00 88.38 546 THR A O 1
ATOM 4404 N N . SER A 1 547 ? 1.288 43.062 -7.671 1.00 87.38 547 SER A N 1
ATOM 4405 C CA . SER A 1 547 ? 0.057 42.639 -6.986 1.00 87.38 547 SER A CA 1
ATOM 4406 C C . SER A 1 547 ? -0.804 43.811 -6.535 1.00 87.38 547 SER A C 1
ATOM 4408 O O . SER A 1 547 ? -2.001 43.801 -6.793 1.00 87.38 547 SER A O 1
ATOM 4410 N N . HIS A 1 548 ? -0.245 44.817 -5.844 1.00 87.88 548 HIS A N 1
ATOM 4411 C CA . HIS A 1 548 ? -1.066 45.893 -5.273 1.00 87.88 548 HIS A CA 1
ATOM 4412 C C . HIS A 1 548 ? -0.291 47.188 -4.969 1.00 87.88 548 HIS A C 1
ATOM 4414 O O . HIS A 1 548 ? 0.356 47.332 -3.928 1.00 87.88 548 HIS A O 1
ATOM 4420 N N . ASN A 1 549 ? -0.447 48.193 -5.835 1.00 86.38 549 ASN A N 1
ATOM 4421 C CA . ASN A 1 549 ? 0.282 49.469 -5.768 1.00 86.38 549 ASN A CA 1
ATOM 4422 C C . ASN A 1 549 ? 0.108 50.224 -4.442 1.00 86.38 549 ASN A C 1
ATOM 4424 O O . ASN A 1 549 ? 1.074 50.732 -3.879 1.00 86.38 549 ASN A O 1
ATOM 4428 N N . LEU A 1 550 ? -1.111 50.281 -3.900 1.00 84.44 550 LEU A N 1
ATOM 4429 C CA . LEU A 1 550 ? -1.356 50.997 -2.643 1.00 84.44 550 LEU A CA 1
ATOM 4430 C C . LEU A 1 550 ? -0.701 50.291 -1.444 1.00 84.44 550 LEU A C 1
ATOM 4432 O O . LEU A 1 550 ? -0.248 50.943 -0.509 1.00 84.44 550 LEU A O 1
ATOM 4436 N N . MET A 1 551 ? -0.581 48.963 -1.493 1.00 86.00 551 MET A N 1
ATOM 4437 C CA . MET A 1 551 ? 0.038 48.197 -0.409 1.00 86.00 551 MET A CA 1
ATOM 4438 C C . MET A 1 551 ? 1.556 48.285 -0.461 1.00 86.00 551 MET A C 1
ATOM 4440 O O . MET A 1 551 ? 2.175 48.317 0.593 1.00 86.00 551 MET A O 1
ATOM 4444 N N . VAL A 1 552 ? 2.152 48.431 -1.649 1.00 90.19 552 VAL A N 1
ATOM 4445 C CA . VAL A 1 552 ? 3.560 48.840 -1.788 1.00 90.19 552 VAL A CA 1
ATOM 4446 C C . VAL A 1 552 ? 3.793 50.142 -1.023 1.00 90.19 552 VAL A C 1
ATOM 4448 O O . VAL A 1 552 ? 4.694 50.202 -0.188 1.00 90.19 552 VAL A O 1
ATOM 4451 N N . LEU A 1 553 ? 2.963 51.166 -1.254 1.00 87.19 553 LEU A N 1
ATOM 4452 C CA . LEU A 1 553 ? 3.111 52.472 -0.602 1.00 87.19 553 LEU A CA 1
ATOM 4453 C C . LEU A 1 553 ? 2.944 52.389 0.920 1.00 87.19 553 LEU A C 1
ATOM 4455 O O . LEU A 1 553 ? 3.730 52.987 1.647 1.00 87.19 553 LEU A O 1
ATOM 4459 N N . MET A 1 554 ? 1.957 51.634 1.408 1.00 86.62 554 MET A N 1
ATOM 4460 C CA . MET A 1 554 ? 1.703 51.490 2.847 1.00 86.62 554 MET A CA 1
ATOM 4461 C C . MET A 1 554 ? 2.741 50.610 3.556 1.00 86.62 554 MET A C 1
ATOM 4463 O O . MET A 1 554 ? 3.092 50.872 4.705 1.00 86.62 554 MET A O 1
ATOM 4467 N N . PHE A 1 555 ? 3.243 49.570 2.889 1.00 90.44 555 PHE A N 1
ATOM 4468 C CA . PHE A 1 555 ? 4.177 48.611 3.476 1.00 90.44 555 PHE A CA 1
ATOM 4469 C C . PHE A 1 555 ? 5.634 49.075 3.410 1.00 90.44 555 PHE A C 1
ATOM 4471 O O . PHE A 1 555 ? 6.410 48.748 4.304 1.00 90.44 555 PHE A O 1
ATOM 4478 N N . SER A 1 556 ? 6.019 49.872 2.408 1.00 91.81 556 SER A N 1
ATOM 4479 C CA . SER A 1 556 ? 7.405 50.341 2.245 1.00 91.81 556 SER A CA 1
ATOM 4480 C C . SER A 1 556 ? 7.959 51.090 3.471 1.00 91.81 556 SER A C 1
ATOM 4482 O O . SER A 1 556 ? 9.082 50.781 3.866 1.00 91.81 556 SER A O 1
ATOM 4484 N N . PRO A 1 557 ? 7.216 51.997 4.144 1.00 89.31 557 PRO A N 1
ATOM 4485 C CA . PRO A 1 557 ? 7.674 52.618 5.389 1.00 89.31 557 PRO A CA 1
ATOM 4486 C C . PRO A 1 557 ? 7.872 51.608 6.525 1.00 89.31 557 PRO A C 1
ATOM 4488 O O . PRO A 1 557 ? 8.869 51.670 7.241 1.00 89.31 557 PRO A O 1
ATOM 4491 N N . VAL A 1 558 ? 6.958 50.642 6.668 1.00 88.12 558 VAL A N 1
ATOM 4492 C CA . VAL A 1 558 ? 7.053 49.578 7.683 1.00 88.12 558 VAL A CA 1
ATOM 4493 C C . VAL A 1 558 ? 8.274 48.696 7.419 1.00 88.12 558 VAL A C 1
ATOM 4495 O O . VAL A 1 558 ? 9.038 48.393 8.334 1.00 88.12 558 VAL A O 1
ATOM 4498 N N . PHE A 1 559 ? 8.500 48.336 6.157 1.00 92.06 559 PHE A N 1
ATOM 4499 C CA . PHE A 1 559 ? 9.673 47.591 5.725 1.00 92.06 559 PHE A CA 1
ATOM 4500 C C . PHE A 1 559 ? 10.972 48.373 5.938 1.00 92.06 559 PHE A C 1
ATOM 4502 O O . PHE A 1 559 ? 11.964 47.798 6.378 1.00 92.06 559 PHE A O 1
ATOM 4509 N N . ALA A 1 560 ? 10.979 49.681 5.676 1.00 89.50 560 ALA A N 1
ATOM 4510 C CA . ALA A 1 560 ? 12.141 50.526 5.922 1.00 89.50 560 ALA A CA 1
ATOM 4511 C C . ALA A 1 560 ? 12.501 50.542 7.414 1.00 89.50 560 ALA A C 1
ATOM 4513 O O . ALA A 1 560 ? 13.656 50.303 7.759 1.00 89.50 560 ALA A O 1
ATOM 4514 N N . VAL A 1 561 ? 11.515 50.728 8.302 1.00 87.75 561 VAL A N 1
ATOM 4515 C CA . VAL A 1 561 ? 11.716 50.629 9.758 1.00 87.75 561 VAL A CA 1
ATOM 4516 C C . VAL A 1 561 ? 12.236 49.241 10.142 1.00 87.75 561 VAL A C 1
ATOM 4518 O O . VAL A 1 561 ? 13.217 49.143 10.874 1.00 87.75 561 VAL A O 1
ATOM 4521 N N . TRP A 1 562 ? 11.648 48.170 9.603 1.00 86.38 562 TRP A N 1
ATOM 4522 C CA . TRP A 1 562 ? 12.114 46.797 9.816 1.00 86.38 562 TRP A CA 1
ATOM 4523 C C . TRP A 1 562 ? 13.589 46.619 9.428 1.00 86.38 562 TRP A C 1
ATOM 4525 O O . TRP A 1 562 ? 14.397 46.173 10.242 1.00 86.38 562 TRP A O 1
ATOM 4535 N N . CYS A 1 563 ? 13.977 47.023 8.218 1.00 87.25 563 CYS A N 1
ATOM 4536 C CA . CYS A 1 563 ? 15.361 46.946 7.767 1.00 87.25 563 CYS A CA 1
ATOM 4537 C C . CYS A 1 563 ? 16.298 47.792 8.636 1.00 87.25 563 CYS A C 1
ATOM 4539 O O . CYS A 1 563 ? 17.374 47.313 8.979 1.00 87.25 563 CYS A O 1
ATOM 4541 N N . LEU A 1 564 ? 15.899 49.000 9.042 1.00 84.69 564 LEU A N 1
ATOM 4542 C CA . LEU A 1 564 ? 16.708 49.857 9.915 1.00 84.69 564 LEU A CA 1
ATOM 4543 C C . LEU A 1 564 ? 16.970 49.205 11.280 1.00 84.69 564 LEU A C 1
ATOM 4545 O O . LEU A 1 564 ? 18.108 49.227 11.750 1.00 84.69 564 LEU A O 1
ATOM 4549 N N . LEU A 1 565 ? 15.958 48.567 11.877 1.00 82.75 565 LEU A N 1
ATOM 4550 C CA . LEU A 1 565 ? 16.092 47.869 13.159 1.00 82.75 565 LEU A CA 1
ATOM 4551 C C . LEU A 1 565 ? 17.119 46.727 13.094 1.00 82.75 565 LEU A C 1
ATOM 4553 O O . LEU A 1 565 ? 17.935 46.585 14.002 1.00 82.75 565 LEU A O 1
ATOM 4557 N N . PHE A 1 566 ? 17.120 45.933 12.019 1.00 78.19 566 PHE A N 1
ATOM 4558 C CA . PHE A 1 566 ? 18.011 44.769 11.904 1.00 78.19 566 PHE A CA 1
ATOM 4559 C C . PHE A 1 566 ? 19.383 45.089 11.296 1.00 78.19 566 PHE A C 1
ATOM 4561 O O . PHE A 1 566 ? 20.386 44.507 11.713 1.00 78.19 566 PHE A O 1
ATOM 4568 N N . VAL A 1 567 ? 19.466 46.030 10.350 1.00 77.88 567 VAL A N 1
ATOM 4569 C CA . VAL A 1 567 ? 20.743 46.493 9.776 1.00 77.88 567 VAL A CA 1
ATOM 4570 C C . VAL A 1 567 ? 21.543 47.275 10.817 1.00 77.88 567 VAL A C 1
ATOM 4572 O O . VAL A 1 567 ? 22.745 47.034 10.948 1.00 77.88 567 VAL A O 1
ATOM 4575 N N . GLY A 1 568 ? 20.878 48.141 11.595 1.00 61.34 568 GLY A N 1
ATOM 4576 C CA . GLY A 1 568 ? 21.506 48.976 12.623 1.00 61.34 568 GLY A CA 1
ATOM 4577 C C . GLY A 1 568 ? 22.113 48.191 13.789 1.00 61.34 568 GLY A C 1
ATOM 4578 O O . GLY A 1 568 ? 23.062 48.660 14.409 1.00 61.34 568 GLY A O 1
ATOM 4579 N N . GLN A 1 569 ? 21.624 46.976 14.053 1.00 62.91 569 GLN A N 1
ATOM 4580 C CA . GLN A 1 569 ? 22.141 46.101 15.112 1.00 62.91 569 GLN A CA 1
ATOM 4581 C C . GLN A 1 569 ? 23.249 45.149 14.652 1.00 62.91 569 GLN A C 1
ATOM 4583 O O . GLN A 1 569 ? 23.990 44.637 15.489 1.00 62.91 569 GLN A O 1
ATOM 4588 N N . LYS A 1 570 ? 23.343 44.849 13.348 1.00 64.06 570 LYS A N 1
ATOM 4589 C CA . LYS A 1 570 ? 24.176 43.741 12.861 1.00 64.06 570 LYS A CA 1
ATOM 4590 C C . LYS A 1 570 ? 25.301 44.190 11.934 1.00 64.06 570 LYS A C 1
ATOM 4592 O O . LYS A 1 570 ? 26.452 44.005 12.323 1.00 64.06 570 LYS A O 1
ATOM 4597 N N . LYS A 1 571 ? 25.032 44.740 10.735 1.00 69.19 571 LYS A N 1
ATOM 4598 C CA . LYS A 1 571 ? 26.076 45.171 9.769 1.00 69.19 571 LYS A CA 1
ATOM 4599 C C . LYS A 1 571 ? 25.561 46.140 8.686 1.00 69.19 571 LYS A C 1
ATOM 4601 O O . LYS A 1 571 ? 24.812 45.741 7.796 1.00 69.19 571 LYS A O 1
ATOM 4606 N N . TRP A 1 572 ? 26.088 47.367 8.649 1.00 77.81 572 TRP A N 1
ATOM 4607 C CA . TRP A 1 572 ? 25.789 48.377 7.612 1.00 77.81 572 TRP A CA 1
ATOM 4608 C C . TRP A 1 572 ? 26.227 47.984 6.190 1.00 77.81 572 TRP A C 1
ATOM 4610 O O . TRP A 1 572 ? 25.674 48.467 5.205 1.00 77.81 572 TRP A O 1
ATOM 4620 N N . ASN A 1 573 ? 27.165 47.042 6.060 1.00 78.88 573 ASN A N 1
ATOM 4621 C CA . ASN A 1 573 ? 27.655 46.547 4.768 1.00 78.88 573 ASN A CA 1
ATOM 4622 C C . ASN A 1 573 ? 26.612 45.749 3.950 1.00 78.88 573 ASN A C 1
ATOM 4624 O O . ASN A 1 573 ? 26.874 45.379 2.804 1.00 78.88 573 ASN A O 1
ATOM 4628 N N . ARG A 1 574 ? 25.430 45.475 4.517 1.00 82.88 574 ARG A N 1
ATOM 4629 C CA . ARG A 1 574 ? 24.306 44.822 3.828 1.00 82.88 574 ARG A CA 1
ATOM 4630 C C . ARG A 1 574 ? 23.396 45.795 3.085 1.00 82.88 574 ARG A C 1
ATOM 4632 O O . ARG A 1 574 ? 22.634 45.361 2.223 1.00 82.88 574 ARG A O 1
ATOM 4639 N N . LEU A 1 575 ? 23.523 47.097 3.342 1.00 84.75 575 LEU A N 1
ATOM 4640 C CA . LEU A 1 575 ? 22.700 48.126 2.708 1.00 84.75 575 LEU A CA 1
ATOM 4641 C C . LEU A 1 575 ? 22.795 48.133 1.167 1.00 84.75 575 LEU A C 1
ATOM 4643 O O . LEU A 1 575 ? 21.746 48.203 0.527 1.00 84.75 575 LEU A O 1
ATOM 4647 N N . PRO A 1 576 ? 23.979 47.943 0.540 1.00 88.25 576 PRO A N 1
ATOM 4648 C CA . PRO A 1 576 ? 24.072 47.841 -0.916 1.00 88.25 576 PRO A CA 1
ATOM 4649 C C . PRO A 1 576 ? 23.297 46.652 -1.492 1.00 88.25 576 PRO A C 1
ATOM 4651 O O . PRO A 1 576 ? 22.727 46.762 -2.567 1.00 88.25 576 PRO A O 1
ATOM 4654 N N . HIS A 1 577 ? 23.216 45.526 -0.779 1.00 88.31 577 HIS A N 1
ATOM 4655 C CA . HIS A 1 577 ? 22.517 44.331 -1.266 1.00 88.31 577 HIS A CA 1
ATOM 4656 C C . HIS A 1 577 ? 20.994 44.492 -1.180 1.00 88.31 577 HIS A C 1
ATOM 4658 O O . HIS A 1 577 ? 20.274 44.038 -2.068 1.00 88.31 577 HIS A O 1
ATOM 4664 N N . LEU A 1 578 ? 20.503 45.193 -0.152 1.00 89.75 578 LEU A N 1
ATOM 4665 C CA . LEU A 1 578 ? 19.103 45.619 -0.072 1.00 89.75 578 LEU A CA 1
ATOM 4666 C C . LEU A 1 578 ? 18.764 46.592 -1.211 1.00 89.75 578 LEU A C 1
ATOM 4668 O O . LEU A 1 578 ? 17.739 46.424 -1.869 1.00 89.75 578 LEU A O 1
ATOM 4672 N N . ALA A 1 579 ? 19.651 47.552 -1.492 1.00 90.12 579 ALA A N 1
ATOM 4673 C CA . ALA A 1 579 ? 19.485 48.496 -2.595 1.00 90.12 579 ALA A CA 1
ATOM 4674 C C . ALA A 1 579 ? 19.487 47.792 -3.963 1.00 90.12 579 ALA A C 1
ATOM 4676 O O . ALA A 1 579 ? 18.591 48.028 -4.767 1.00 90.12 579 ALA A O 1
ATOM 4677 N N . VAL A 1 580 ? 20.426 46.869 -4.203 1.00 91.75 580 VAL A N 1
ATOM 4678 C CA . VAL A 1 580 ? 20.477 46.045 -5.425 1.00 91.75 580 VAL A CA 1
ATOM 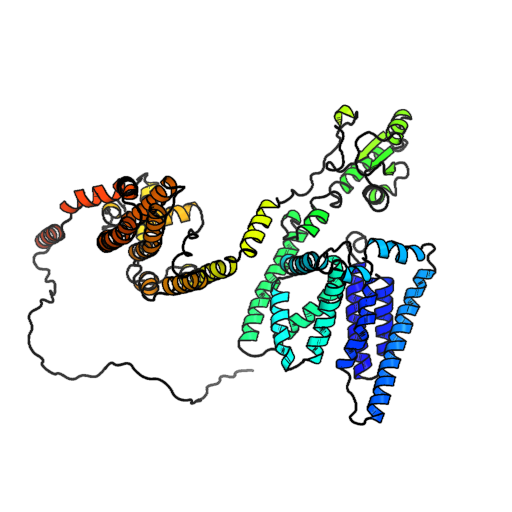4679 C C . VAL A 1 580 ? 19.204 45.215 -5.583 1.00 91.75 580 VAL A C 1
ATOM 4681 O O . VAL A 1 580 ? 18.654 45.160 -6.679 1.00 91.75 580 VAL A O 1
ATOM 4684 N N . SER A 1 581 ? 18.689 44.627 -4.499 1.00 92.69 581 SER A N 1
ATOM 4685 C CA . SER A 1 581 ? 17.424 43.877 -4.533 1.00 92.69 581 SER A CA 1
ATOM 4686 C C . SER A 1 581 ? 16.244 44.776 -4.915 1.00 92.69 581 SER A C 1
ATOM 4688 O O . SER A 1 581 ? 15.397 44.375 -5.709 1.00 92.69 581 SER A O 1
ATOM 4690 N N . GLY A 1 582 ? 16.206 46.007 -4.394 1.00 91.88 582 GLY A N 1
ATOM 4691 C CA . GLY A 1 582 ? 15.194 47.005 -4.745 1.00 91.88 582 GLY A CA 1
ATOM 4692 C C . GLY A 1 582 ? 15.281 47.455 -6.206 1.00 91.88 582 GLY A C 1
ATOM 4693 O O . GLY A 1 582 ? 14.263 47.494 -6.892 1.00 91.88 582 GLY A O 1
ATOM 4694 N N . ILE A 1 583 ? 16.490 47.731 -6.707 1.00 93.12 583 ILE A N 1
ATOM 4695 C CA . ILE A 1 583 ? 16.725 48.083 -8.117 1.00 93.12 583 ILE A CA 1
ATOM 4696 C C . ILE A 1 583 ? 16.291 46.933 -9.028 1.00 93.12 583 ILE A C 1
ATOM 4698 O O . ILE A 1 583 ? 15.591 47.165 -10.011 1.00 93.12 583 ILE A O 1
ATOM 4702 N N . LEU A 1 584 ? 16.651 45.693 -8.686 1.00 92.12 584 LEU A N 1
ATOM 4703 C CA . LEU A 1 584 ? 16.265 44.513 -9.452 1.00 92.12 584 LEU A CA 1
ATOM 4704 C C . LEU A 1 584 ? 14.743 44.313 -9.449 1.00 92.12 584 LEU A C 1
ATOM 4706 O O . LEU A 1 584 ? 14.165 44.075 -10.505 1.00 92.12 584 LEU A O 1
ATOM 4710 N N . ALA A 1 585 ? 14.078 44.474 -8.302 1.00 93.62 585 ALA A N 1
ATOM 4711 C CA . ALA A 1 585 ? 12.621 44.390 -8.208 1.00 93.62 585 ALA A CA 1
ATOM 4712 C C . ALA A 1 585 ? 11.917 45.446 -9.076 1.00 93.62 585 ALA A C 1
ATOM 4714 O O . ALA A 1 585 ? 10.970 45.124 -9.792 1.00 93.62 585 ALA A O 1
ATOM 4715 N N . LEU A 1 586 ? 12.398 46.694 -9.046 1.00 91.12 586 LEU A N 1
ATOM 4716 C CA . LEU A 1 586 ? 11.876 47.779 -9.880 1.00 91.12 586 LEU A CA 1
ATOM 4717 C C . LEU A 1 586 ? 12.139 47.534 -11.369 1.00 91.12 586 LEU A C 1
ATOM 4719 O O . LEU A 1 586 ? 11.255 47.791 -12.180 1.00 91.12 586 LEU A O 1
ATOM 4723 N N . GLY A 1 587 ? 13.312 47.001 -11.721 1.00 91.31 587 GLY A N 1
ATOM 4724 C CA . GLY A 1 587 ? 13.655 46.618 -13.090 1.00 91.31 587 GLY A CA 1
ATOM 4725 C C . GLY A 1 587 ? 12.752 45.507 -13.625 1.00 91.31 587 GLY A C 1
ATOM 4726 O O . GLY A 1 587 ? 12.230 45.620 -14.730 1.00 91.31 587 GLY A O 1
ATOM 4727 N N . LEU A 1 588 ? 12.490 44.474 -12.819 1.00 89.75 588 LEU A N 1
ATOM 4728 C CA . LEU A 1 588 ? 11.551 43.404 -13.167 1.00 89.75 588 LEU A CA 1
ATOM 4729 C C . LEU A 1 588 ? 10.112 43.926 -13.292 1.00 89.75 588 LEU A C 1
ATOM 4731 O O . LEU A 1 588 ? 9.386 43.522 -14.195 1.00 89.75 588 LEU A O 1
ATOM 4735 N N . ALA A 1 589 ? 9.700 44.851 -12.420 1.00 91.12 589 ALA A N 1
ATOM 4736 C CA . ALA A 1 589 ? 8.359 45.438 -12.432 1.00 91.12 589 ALA A CA 1
ATOM 4737 C C . ALA A 1 589 ? 8.184 46.563 -13.468 1.00 91.12 589 ALA A C 1
ATOM 4739 O O . ALA A 1 589 ? 7.066 47.050 -13.646 1.00 91.12 589 ALA A O 1
ATOM 4740 N N . ALA A 1 590 ? 9.255 46.975 -14.154 1.00 88.31 590 ALA A N 1
ATOM 4741 C CA . ALA A 1 590 ? 9.292 48.165 -15.002 1.00 88.31 590 ALA A CA 1
ATOM 4742 C C . ALA A 1 590 ? 8.220 48.161 -16.098 1.00 88.31 590 ALA A C 1
ATOM 4744 O O . ALA A 1 590 ? 7.654 49.208 -16.408 1.00 88.31 590 ALA A O 1
ATOM 4745 N N . PHE A 1 591 ? 7.896 46.985 -16.648 1.00 85.69 591 PHE A N 1
ATOM 4746 C CA . PHE A 1 591 ? 6.874 46.844 -17.689 1.00 85.69 591 PHE A CA 1
ATOM 4747 C C . PHE A 1 591 ? 5.481 47.306 -17.235 1.00 85.69 591 PHE A C 1
ATOM 4749 O O . PHE A 1 591 ? 4.677 47.703 -18.078 1.00 85.69 591 PHE A O 1
ATOM 4756 N N . PHE A 1 592 ? 5.213 47.254 -15.928 1.00 85.56 592 PHE A N 1
ATOM 4757 C CA . PHE A 1 592 ? 3.957 47.647 -15.300 1.00 85.56 592 PHE A CA 1
ATOM 4758 C C . PHE A 1 592 ? 4.076 49.013 -14.611 1.00 85.56 592 PHE A C 1
ATOM 4760 O O . PHE A 1 592 ? 3.257 49.900 -14.840 1.00 85.56 592 PHE A O 1
ATOM 4767 N N . THR A 1 593 ? 5.119 49.220 -13.804 1.00 85.19 593 THR A N 1
ATOM 4768 C CA . THR A 1 593 ? 5.250 50.420 -12.963 1.00 85.19 593 THR A CA 1
ATOM 4769 C C . THR A 1 593 ? 5.573 51.683 -13.760 1.00 85.19 593 THR A C 1
ATOM 4771 O O . THR A 1 593 ? 5.041 52.746 -13.440 1.00 85.19 593 THR A O 1
ATOM 4774 N N . ILE A 1 594 ? 6.400 51.598 -14.809 1.00 85.25 594 ILE A N 1
ATOM 4775 C CA . ILE A 1 594 ? 6.777 52.770 -15.614 1.00 85.25 594 ILE A CA 1
ATOM 4776 C C . ILE A 1 594 ? 5.578 53.301 -16.419 1.00 85.25 594 ILE A C 1
ATOM 4778 O O . ILE A 1 594 ? 5.277 54.491 -16.286 1.00 85.25 594 ILE A O 1
ATOM 4782 N N . PRO A 1 595 ? 4.843 52.476 -17.197 1.00 80.75 595 PRO A N 1
ATOM 4783 C CA . PRO A 1 595 ? 3.654 52.943 -17.909 1.00 80.75 595 PRO A CA 1
ATOM 4784 C C . PRO A 1 595 ? 2.584 53.476 -16.962 1.00 80.75 595 PRO A C 1
ATOM 4786 O O . PRO A 1 595 ? 2.050 54.551 -17.215 1.00 80.75 595 PRO A O 1
ATOM 4789 N N . ALA A 1 596 ? 2.341 52.803 -15.831 1.00 81.19 596 ALA A N 1
ATOM 4790 C CA . ALA A 1 596 ? 1.374 53.265 -14.840 1.00 81.19 596 ALA A CA 1
ATOM 4791 C C . ALA A 1 596 ? 1.676 54.698 -14.364 1.00 81.19 596 ALA A C 1
ATOM 4793 O O . ALA A 1 596 ? 0.772 55.524 -14.306 1.00 81.19 596 ALA A O 1
ATOM 4794 N N . LEU A 1 597 ? 2.942 55.025 -14.075 1.00 81.75 597 LEU A N 1
ATOM 4795 C CA . LEU A 1 597 ? 3.345 56.356 -13.601 1.00 81.75 597 LEU A CA 1
ATOM 4796 C C . LEU A 1 597 ? 3.333 57.429 -14.701 1.00 81.75 597 LEU A C 1
ATOM 4798 O O . LEU A 1 597 ? 2.967 58.578 -14.441 1.00 81.75 597 LEU A O 1
ATOM 4802 N N . ILE A 1 598 ? 3.747 57.080 -15.922 1.00 83.31 598 ILE A N 1
ATOM 4803 C CA . ILE A 1 598 ? 3.810 58.025 -17.047 1.00 83.31 598 ILE A CA 1
ATOM 4804 C C . ILE A 1 598 ? 2.403 58.315 -17.587 1.00 83.31 598 ILE A C 1
ATOM 4806 O O . ILE A 1 598 ? 2.045 59.476 -17.800 1.00 83.31 598 ILE A O 1
ATOM 4810 N N . GLU A 1 599 ? 1.588 57.276 -17.773 1.00 78.25 599 GLU A N 1
ATOM 4811 C CA . GLU A 1 599 ? 0.274 57.363 -18.414 1.00 78.25 599 GLU A CA 1
ATOM 4812 C C . GLU A 1 599 ? -0.836 57.829 -17.459 1.00 78.25 599 GLU A C 1
ATOM 4814 O O . GLU A 1 599 ? -1.859 58.333 -17.927 1.00 78.25 599 GLU A O 1
ATOM 4819 N N . GLN A 1 600 ? -0.643 57.767 -16.132 1.00 70.88 600 GLN A N 1
ATOM 4820 C CA . GLN A 1 600 ? -1.629 58.255 -15.152 1.00 70.88 600 GLN A CA 1
ATOM 4821 C C . GLN A 1 600 ? -2.019 59.724 -15.389 1.00 70.88 600 GLN A C 1
ATOM 4823 O O . GLN A 1 600 ? -3.171 60.103 -15.175 1.00 70.88 600 GLN A O 1
ATOM 4828 N N . LYS A 1 601 ? -1.097 60.558 -15.892 1.00 70.00 601 LYS A N 1
ATOM 4829 C CA . LYS A 1 601 ? -1.369 61.972 -16.217 1.00 70.00 601 LYS A CA 1
ATOM 4830 C C . LYS A 1 601 ? -2.429 62.146 -17.313 1.00 70.00 601 LYS A C 1
ATOM 4832 O O . LYS A 1 601 ? -3.075 63.193 -17.376 1.00 70.00 601 LYS A O 1
ATOM 4837 N N . ASN A 1 602 ? -2.629 61.131 -18.155 1.00 64.69 602 ASN A N 1
ATOM 4838 C CA . ASN A 1 602 ? -3.592 61.158 -19.254 1.00 64.69 602 ASN A CA 1
ATOM 4839 C C . ASN A 1 602 ? -5.008 60.750 -18.806 1.00 64.69 602 ASN A C 1
ATOM 4841 O O . ASN A 1 602 ? -5.984 61.194 -19.413 1.00 64.69 602 ASN A O 1
ATOM 4845 N N . PHE A 1 603 ? -5.133 60.001 -17.704 1.00 58.78 603 PHE A N 1
ATOM 4846 C CA . PHE A 1 603 ? -6.393 59.471 -17.174 1.00 58.78 603 PHE A CA 1
ATOM 4847 C C . PHE A 1 603 ? -6.792 60.159 -15.860 1.00 58.78 603 PHE A C 1
ATOM 4849 O O . PHE A 1 603 ? -6.646 59.626 -14.763 1.00 58.78 603 PHE A O 1
ATOM 4856 N N . GLY A 1 604 ? -7.330 61.376 -15.968 1.00 55.38 604 GLY A N 1
ATOM 4857 C CA . GLY A 1 604 ? -7.937 62.085 -14.839 1.00 55.38 604 GLY A CA 1
ATOM 4858 C C . GLY A 1 604 ? -9.458 61.921 -14.814 1.00 55.38 604 GLY A C 1
ATOM 4859 O O . GLY A 1 604 ? -10.126 62.300 -15.776 1.00 55.38 604 GLY A O 1
ATOM 4860 N N . ILE A 1 605 ? -10.026 61.475 -13.687 1.00 51.22 605 ILE A N 1
ATOM 4861 C CA . ILE A 1 605 ? -11.484 61.467 -13.420 1.00 51.22 605 ILE A CA 1
ATOM 4862 C C . ILE A 1 605 ? -12.141 62.823 -13.750 1.00 51.22 605 ILE A C 1
ATOM 4864 O O . ILE A 1 605 ? -13.246 62.874 -14.280 1.00 51.22 605 ILE A O 1
ATOM 4868 N N . LEU A 1 606 ? -11.425 63.932 -13.537 1.00 48.47 606 LEU A N 1
ATOM 4869 C CA . LEU A 1 606 ? -11.854 65.291 -13.892 1.00 48.47 606 LEU A CA 1
ATOM 4870 C C . LEU A 1 606 ? -12.027 65.529 -15.405 1.00 48.47 606 LEU A C 1
ATOM 4872 O O . LEU A 1 606 ? -12.885 66.321 -15.794 1.00 48.47 606 LEU A O 1
ATOM 4876 N N . ARG A 1 607 ? -11.253 64.857 -16.271 1.00 53.72 607 ARG A N 1
ATOM 4877 C CA . ARG A 1 607 ? -11.417 64.927 -17.737 1.00 53.72 607 ARG A CA 1
ATOM 4878 C C . ARG A 1 607 ? -12.603 64.089 -18.206 1.00 53.72 607 ARG A C 1
ATOM 4880 O O . ARG A 1 607 ? -13.365 64.561 -19.043 1.00 53.72 607 ARG A O 1
ATOM 4887 N N . LEU A 1 608 ? -12.806 62.915 -17.609 1.00 50.97 608 LEU A N 1
ATOM 4888 C CA . LEU A 1 608 ? -13.960 62.046 -17.868 1.00 50.97 608 LEU A CA 1
ATOM 4889 C C . LEU A 1 608 ? -15.276 62.716 -17.434 1.00 50.97 608 LEU A C 1
ATOM 4891 O O . LEU A 1 608 ? -16.240 62.725 -18.192 1.00 50.97 608 LEU A O 1
ATOM 4895 N N . LEU A 1 609 ? -15.283 63.390 -16.277 1.00 48.69 609 LEU A N 1
ATOM 4896 C CA . LEU A 1 609 ? -16.415 64.198 -15.807 1.00 48.69 609 LEU A CA 1
ATOM 4897 C C . LEU A 1 609 ? -16.661 65.448 -16.669 1.00 48.69 609 LEU A C 1
ATOM 4899 O O . LEU A 1 609 ? -17.816 65.811 -16.887 1.00 48.69 609 LEU A O 1
ATOM 4903 N N . ARG A 1 610 ? -15.609 66.100 -17.194 1.00 50.38 610 ARG A N 1
ATOM 4904 C CA . ARG A 1 610 ? -15.748 67.206 -18.165 1.00 50.38 610 ARG A CA 1
ATOM 4905 C C . ARG A 1 610 ? -16.327 66.731 -19.498 1.00 50.38 610 ARG A C 1
ATOM 4907 O O . ARG A 1 610 ? -17.221 67.393 -20.014 1.00 50.38 610 ARG A O 1
ATOM 4914 N N . ALA A 1 611 ? -15.868 65.595 -20.020 1.00 53.88 611 ALA A N 1
ATOM 4915 C CA . ALA A 1 611 ? -16.400 64.994 -21.243 1.00 53.88 611 ALA A CA 1
ATOM 4916 C C . ALA A 1 611 ? -17.875 64.585 -21.078 1.00 53.88 611 ALA A C 1
ATOM 4918 O O . ALA A 1 611 ? -18.698 64.907 -21.929 1.00 53.88 611 ALA A O 1
ATOM 4919 N N . PHE A 1 612 ? -18.244 63.989 -19.938 1.00 50.59 612 PHE A N 1
ATOM 4920 C CA . PHE A 1 612 ? -19.634 63.612 -19.656 1.00 50.59 612 PHE A CA 1
ATOM 4921 C C . PHE A 1 612 ? -20.575 64.820 -19.507 1.00 50.59 612 PHE A C 1
ATOM 4923 O O . PHE A 1 612 ? -21.698 64.788 -20.018 1.00 50.59 612 PHE A O 1
ATOM 4930 N N . ARG A 1 613 ? -20.113 65.907 -18.863 1.00 48.94 613 ARG A N 1
ATOM 4931 C CA . ARG A 1 613 ? -20.862 67.177 -18.759 1.00 48.94 613 ARG A CA 1
ATOM 4932 C C . ARG A 1 613 ? -21.154 67.806 -20.122 1.00 48.94 613 ARG A C 1
ATOM 4934 O O . ARG A 1 613 ? -22.194 68.438 -20.268 1.00 48.94 613 ARG A O 1
ATOM 4941 N N . LEU A 1 614 ? -20.261 67.629 -21.096 1.00 55.22 614 LEU A N 1
ATOM 4942 C CA . LEU A 1 614 ? -20.447 68.120 -22.465 1.00 55.22 614 LEU A CA 1
ATOM 4943 C C . LEU A 1 614 ? -21.474 67.285 -23.247 1.00 55.22 614 LEU A C 1
ATOM 4945 O O . LEU A 1 614 ? -22.176 67.829 -24.090 1.00 55.22 614 LEU A O 1
ATOM 4949 N N . THR A 1 615 ? -21.611 65.989 -22.943 1.00 54.19 615 THR A N 1
ATOM 4950 C CA . THR A 1 615 ? -22.542 65.082 -23.643 1.00 54.19 615 THR A CA 1
ATOM 4951 C C . THR A 1 615 ? -23.949 64.995 -23.037 1.00 54.19 615 THR A C 1
ATOM 4953 O O . THR A 1 615 ? -24.889 64.650 -23.749 1.00 54.19 615 THR A O 1
ATOM 4956 N N . LYS A 1 616 ? -24.137 65.295 -21.741 1.00 47.25 616 LYS A N 1
ATOM 4957 C CA . LYS A 1 616 ? -25.461 65.325 -21.081 1.00 47.25 616 LYS A CA 1
ATOM 4958 C C . LYS A 1 616 ? -25.547 66.464 -20.050 1.00 47.25 616 LYS A C 1
ATOM 4960 O O . LYS A 1 616 ? -25.283 66.229 -18.870 1.00 47.25 616 LYS A O 1
ATOM 4965 N N . PRO A 1 617 ? -25.970 67.677 -20.453 1.00 52.78 617 PRO A N 1
ATOM 4966 C CA . PRO A 1 617 ? -26.018 68.845 -19.565 1.00 52.78 617 PRO A CA 1
ATOM 4967 C C . PRO A 1 617 ? -26.998 68.711 -18.385 1.00 52.78 617 PRO A C 1
ATOM 4969 O O . PRO A 1 617 ? -26.787 69.326 -17.345 1.00 52.78 617 PRO A O 1
ATOM 4972 N N . ASN A 1 618 ? -28.044 67.884 -18.529 1.00 44.62 618 ASN A N 1
ATOM 4973 C CA . ASN A 1 618 ? -29.183 67.817 -17.599 1.00 44.62 618 ASN A CA 1
ATOM 4974 C C . ASN A 1 618 ? -29.227 66.554 -16.719 1.00 44.62 618 ASN A C 1
ATOM 4976 O O . ASN A 1 618 ? -30.242 66.285 -16.081 1.00 44.62 618 ASN A O 1
ATOM 4980 N N . ALA A 1 619 ? -28.159 65.754 -16.671 1.00 44.97 619 ALA A N 1
ATOM 4981 C CA . ALA A 1 619 ? -28.110 64.605 -15.768 1.00 44.97 619 ALA A CA 1
ATOM 4982 C C . ALA A 1 619 ? -27.785 65.073 -14.335 1.00 44.97 619 ALA A C 1
ATOM 4984 O O . ALA A 1 619 ? -26.627 65.333 -14.002 1.00 44.97 619 ALA A O 1
ATOM 4985 N N . SER A 1 620 ? -28.802 65.197 -13.479 1.00 39.28 620 SER A N 1
ATOM 4986 C CA . SER A 1 620 ? -28.628 65.456 -12.049 1.00 39.28 620 SER A CA 1
ATOM 4987 C C . SER A 1 620 ? -28.153 64.187 -11.333 1.00 39.28 620 SER A C 1
ATOM 4989 O O . SER A 1 620 ? -28.882 63.211 -11.186 1.00 39.28 620 SER A O 1
ATOM 4991 N N . PHE A 1 621 ? -26.908 64.202 -10.862 1.00 39.34 621 PHE A N 1
ATOM 4992 C CA . PHE A 1 621 ? -26.435 63.244 -9.863 1.00 39.34 621 PHE A CA 1
ATOM 4993 C C . PHE A 1 621 ? -26.982 63.651 -8.484 1.00 39.34 621 PHE A C 1
ATOM 4995 O O . PHE A 1 621 ? -26.805 64.813 -8.103 1.00 39.34 621 PHE A O 1
ATOM 5002 N N . PRO A 1 622 ? -27.574 62.743 -7.685 1.00 35.84 622 PRO A N 1
ATOM 5003 C CA . PRO A 1 622 ? -27.784 62.999 -6.268 1.00 35.84 622 PRO A CA 1
ATOM 5004 C C . PRO A 1 622 ? -26.421 62.960 -5.567 1.00 35.84 622 PRO A C 1
ATOM 5006 O O . PRO A 1 622 ? -25.924 61.916 -5.153 1.00 35.84 622 PRO A O 1
ATOM 5009 N N . PHE A 1 623 ? -25.786 64.125 -5.478 1.00 33.09 623 PHE A N 1
ATOM 5010 C CA . PHE A 1 623 ? -24.606 64.348 -4.655 1.00 33.09 623 PHE A CA 1
ATOM 5011 C C . PHE A 1 623 ? -25.085 64.507 -3.208 1.00 33.09 623 PHE A C 1
ATOM 5013 O O . PHE A 1 623 ? -25.627 65.549 -2.839 1.00 33.09 623 PHE A O 1
ATOM 5020 N N . LEU A 1 624 ? -24.912 63.483 -2.372 1.00 30.02 624 LEU A N 1
ATOM 5021 C CA . LEU A 1 624 ? -25.083 63.628 -0.926 1.00 30.02 624 LEU A CA 1
ATOM 5022 C C . LEU A 1 624 ? -23.851 64.360 -0.381 1.00 30.02 624 LEU A C 1
ATOM 5024 O O . LEU A 1 624 ? -22.846 63.770 0.008 1.00 30.02 624 LEU A O 1
ATOM 5028 N N . GLY A 1 625 ? -23.931 65.687 -0.461 1.00 29.47 625 GLY A N 1
ATOM 5029 C CA . GLY A 1 625 ? -22.997 66.622 0.137 1.00 29.47 625 GLY A CA 1
ATOM 5030 C C . GLY A 1 625 ? -23.168 66.691 1.653 1.00 29.47 625 GLY A C 1
ATOM 5031 O O . GLY A 1 625 ? -24.273 66.770 2.186 1.00 29.47 625 GLY A O 1
ATOM 5032 N N . LEU A 1 626 ? -22.032 66.712 2.341 1.00 36.84 626 LEU A N 1
ATOM 5033 C CA . LEU A 1 626 ? -21.890 67.140 3.726 1.00 36.84 626 LEU A CA 1
ATOM 5034 C C . LEU A 1 626 ? -22.277 68.624 3.858 1.00 36.84 626 LEU A C 1
ATOM 5036 O O . LEU A 1 626 ? -21.459 69.493 3.571 1.00 36.84 626 LEU A O 1
ATOM 5040 N N . ARG A 1 627 ? -23.502 68.917 4.310 1.00 28.22 627 ARG A N 1
ATOM 5041 C CA . ARG A 1 627 ? -23.842 70.052 5.199 1.00 28.22 627 ARG A CA 1
ATOM 5042 C C . ARG A 1 627 ? -25.307 69.936 5.622 1.00 28.22 627 ARG A C 1
ATOM 5044 O O . ARG A 1 627 ? -26.204 69.899 4.791 1.00 28.22 627 ARG A O 1
ATOM 5051 N N . GLY A 1 628 ? -25.500 69.756 6.925 1.00 31.16 628 GLY A N 1
ATOM 5052 C CA . GLY A 1 628 ? -26.689 69.138 7.494 1.00 31.16 628 GLY A CA 1
ATOM 5053 C C . GLY A 1 628 ? -27.938 69.999 7.563 1.00 31.16 628 GLY A C 1
ATOM 5054 O O . GLY A 1 628 ? -27.869 71.218 7.511 1.00 31.16 628 GLY A O 1
ATOM 5055 N N . VAL A 1 629 ? -29.065 69.326 7.796 1.00 28.77 629 VAL A N 1
ATOM 5056 C CA . VAL A 1 629 ? -30.269 69.900 8.395 1.00 28.77 629 VAL A CA 1
ATOM 5057 C C . VAL A 1 629 ? -30.965 68.816 9.226 1.00 28.77 629 VAL A C 1
ATOM 5059 O O . VAL A 1 629 ? -31.310 67.748 8.736 1.00 28.77 629 VAL A O 1
ATOM 5062 N N . HIS A 1 630 ? -31.088 69.145 10.509 1.00 27.44 630 HIS A N 1
ATOM 5063 C CA . HIS A 1 630 ? -32.072 68.761 11.521 1.00 27.44 630 HIS A CA 1
ATOM 5064 C C . HIS A 1 630 ? -32.835 67.426 11.452 1.00 27.44 630 HIS A C 1
ATOM 5066 O O . HIS A 1 630 ? -33.633 67.149 10.560 1.00 27.44 630 HIS A O 1
ATOM 5072 N N . PHE A 1 631 ? -32.738 66.721 12.584 1.00 28.39 631 PHE A N 1
ATOM 5073 C CA . PHE A 1 631 ? -33.750 65.819 13.125 1.00 28.39 631 PHE A CA 1
ATOM 5074 C C . PHE A 1 631 ? -35.176 66.354 12.918 1.00 28.39 631 PHE A C 1
ATOM 5076 O O . PHE A 1 631 ? -35.564 67.372 13.492 1.00 28.39 631 PHE A O 1
ATOM 5083 N N . ARG A 1 632 ? -36.004 65.587 12.204 1.00 27.61 632 ARG A N 1
ATOM 5084 C CA . ARG A 1 632 ? -37.453 65.604 12.406 1.00 27.61 632 ARG A CA 1
ATOM 5085 C C . ARG A 1 632 ? -37.964 64.169 12.459 1.00 27.61 632 ARG A C 1
ATOM 5087 O O . ARG A 1 632 ? -38.040 63.472 11.455 1.00 27.61 632 ARG A O 1
ATOM 5094 N N . ASN A 1 633 ? -38.288 63.750 13.678 1.00 30.31 633 ASN A N 1
ATOM 5095 C CA . ASN A 1 633 ? -38.973 62.507 14.009 1.00 30.31 633 ASN A CA 1
ATOM 5096 C C . ASN A 1 633 ? -40.211 62.303 13.121 1.00 30.31 633 ASN A C 1
ATOM 5098 O O . ASN A 1 633 ? -41.187 63.044 13.247 1.00 30.31 633 ASN A O 1
ATOM 5102 N N . ARG A 1 634 ? -40.233 61.231 12.322 1.00 31.19 634 ARG A N 1
ATOM 5103 C CA . ARG A 1 634 ? -41.478 60.529 11.992 1.00 31.19 634 ARG A CA 1
ATOM 5104 C C . ARG A 1 634 ? -41.268 59.024 12.085 1.00 31.19 634 ARG A C 1
ATOM 5106 O O . ARG A 1 634 ? -40.514 58.422 11.333 1.00 31.19 634 ARG A O 1
ATOM 5113 N N . ARG A 1 635 ? -41.968 58.463 13.070 1.00 31.31 635 ARG A N 1
ATOM 5114 C CA . ARG A 1 635 ? -42.109 57.046 13.391 1.00 31.31 635 ARG A CA 1
ATOM 5115 C C . ARG A 1 635 ? -42.588 56.249 12.173 1.00 31.31 635 ARG A C 1
ATOM 5117 O O . ARG A 1 635 ? -43.636 56.577 11.622 1.00 31.31 635 ARG A O 1
ATOM 5124 N N . ARG A 1 636 ? -41.903 55.146 11.870 1.00 30.34 636 ARG A N 1
ATOM 5125 C CA . ARG A 1 636 ? -42.518 53.846 11.549 1.00 30.34 636 ARG A CA 1
ATOM 5126 C C . ARG A 1 636 ? -41.447 52.748 11.606 1.00 30.34 636 ARG A C 1
ATOM 5128 O O . ARG A 1 636 ? -40.576 52.693 10.753 1.00 30.34 636 ARG A O 1
ATOM 5135 N N . ASN A 1 637 ? -41.529 51.978 12.694 1.00 30.36 637 ASN A N 1
ATOM 5136 C CA . ASN A 1 637 ? -41.229 50.553 12.909 1.00 30.36 637 ASN A CA 1
ATOM 5137 C C . ASN A 1 637 ? -40.237 49.895 11.927 1.00 30.36 637 ASN A C 1
ATOM 5139 O O . ASN A 1 637 ? -40.528 49.809 10.745 1.00 30.36 637 ASN A O 1
ATOM 5143 N N . GLY A 1 638 ? -39.115 49.298 12.316 1.00 28.86 638 GLY A N 1
ATOM 5144 C CA . GLY A 1 638 ? -38.578 48.977 13.630 1.00 28.86 638 GLY A CA 1
ATOM 5145 C C . GLY A 1 638 ? -37.393 48.026 13.430 1.00 28.86 638 GLY A C 1
ATOM 5146 O O . GLY A 1 638 ? -37.580 46.877 13.056 1.00 28.86 638 GLY A O 1
ATOM 5147 N N . PHE A 1 639 ? -36.191 48.529 13.679 1.00 29.84 639 PHE A N 1
ATOM 5148 C CA . PHE A 1 639 ? -35.044 47.777 14.188 1.00 29.84 639 PHE A CA 1
ATOM 5149 C C . PHE A 1 639 ? -34.513 48.602 15.368 1.00 29.84 639 PHE A C 1
ATOM 5151 O O . PHE A 1 639 ? -34.611 49.834 15.331 1.00 29.84 639 PHE A O 1
ATOM 5158 N N . PRO A 1 640 ? -33.998 47.961 16.427 1.00 36.12 640 PRO A N 1
ATOM 5159 C CA . PRO A 1 640 ? -32.599 48.259 16.723 1.00 36.12 640 PRO A CA 1
ATOM 5160 C C . PRO A 1 640 ? -31.800 47.053 17.244 1.00 36.12 640 PRO A C 1
ATOM 5162 O O . PRO A 1 640 ? -32.179 46.385 18.201 1.00 36.12 640 PRO A O 1
ATOM 5165 N N . ASP A 1 641 ? -30.653 46.814 16.611 1.00 29.31 641 ASP A N 1
ATOM 5166 C CA . ASP A 1 641 ? -29.324 46.917 17.224 1.00 29.31 641 ASP A CA 1
ATOM 5167 C C . ASP A 1 641 ? -29.205 46.664 18.744 1.00 29.31 641 ASP A C 1
ATOM 5169 O O . ASP A 1 641 ? -29.434 47.566 19.549 1.00 29.31 641 ASP A O 1
ATOM 5173 N N . ARG A 1 642 ? -28.659 45.504 19.137 1.00 26.34 642 ARG A N 1
ATOM 5174 C CA . ARG A 1 642 ? -27.263 45.360 19.624 1.00 26.34 642 ARG A CA 1
ATOM 5175 C C . ARG A 1 642 ? -27.020 44.003 20.284 1.00 26.34 642 ARG A C 1
ATOM 5177 O O . ARG A 1 642 ? -27.795 43.511 21.094 1.00 26.34 642 ARG A O 1
ATOM 5184 N N . ALA A 1 643 ? -25.865 43.449 19.941 1.00 25.42 643 ALA A N 1
ATOM 5185 C CA . ALA A 1 643 ? -25.207 42.328 20.587 1.00 25.42 643 ALA A CA 1
ATOM 5186 C C . ALA A 1 643 ? -25.022 42.532 22.103 1.00 25.42 643 ALA A C 1
ATOM 5188 O O . ALA A 1 643 ? -24.578 43.603 22.503 1.00 25.42 643 ALA A O 1
ATOM 5189 N N . PHE A 1 644 ? -25.283 41.503 22.918 1.00 24.91 644 PHE A N 1
ATOM 5190 C CA . PHE A 1 644 ? -24.278 40.741 23.686 1.00 24.91 644 PHE A CA 1
ATOM 5191 C C . PHE A 1 644 ? -24.950 39.786 24.694 1.00 24.91 644 PHE A C 1
ATOM 5193 O O . PHE A 1 644 ? -25.979 40.092 25.286 1.00 24.91 644 PHE A O 1
ATOM 5200 N N . SER A 1 645 ? -24.232 38.701 24.981 1.00 24.53 645 SER A N 1
ATOM 5201 C CA . SER A 1 645 ? -24.328 37.817 26.153 1.00 24.53 645 SER A CA 1
ATOM 5202 C C . SER A 1 645 ? -25.119 36.508 26.029 1.00 24.53 645 SER A C 1
ATOM 5204 O O . SER A 1 645 ? -26.197 36.401 25.455 1.00 24.53 645 SER A O 1
ATOM 5206 N N . LEU A 1 646 ? -24.429 35.487 26.530 1.00 23.58 646 LEU A N 1
ATOM 5207 C CA . LEU A 1 646 ? -24.612 34.059 26.381 1.00 23.58 646 LEU A CA 1
ATOM 5208 C C . LEU A 1 646 ? -25.839 33.514 27.114 1.00 23.58 646 LEU A C 1
ATOM 5210 O O . LEU A 1 646 ? -26.083 33.864 28.261 1.00 23.58 646 LEU A O 1
ATOM 5214 N N . GLY A 1 647 ? -26.404 32.466 26.512 1.00 22.02 647 GLY A N 1
ATOM 5215 C CA . GLY A 1 647 ? -26.711 31.219 27.209 1.00 22.02 647 GLY A CA 1
ATOM 5216 C C . GLY A 1 647 ? -27.999 31.199 28.020 1.00 22.02 647 GLY A C 1
ATOM 5217 O O . GLY A 1 647 ? -28.062 31.766 29.102 1.00 22.02 647 GLY A O 1
ATOM 5218 N N . SER A 1 648 ? -28.966 30.396 27.571 1.00 23.80 648 SER A N 1
ATOM 5219 C CA . SER A 1 648 ? -29.456 29.225 28.318 1.00 23.80 648 SER A CA 1
ATOM 5220 C C . SER A 1 648 ? -30.714 28.633 27.679 1.00 23.80 648 SER A C 1
ATOM 5222 O O . SER A 1 648 ? -31.670 29.338 27.397 1.00 23.80 648 SER A O 1
ATOM 5224 N N . PHE A 1 649 ? -30.686 27.303 27.570 1.00 24.47 649 PHE A N 1
ATOM 5225 C CA . PHE A 1 649 ? -31.810 26.380 27.755 1.00 24.47 649 PHE A CA 1
ATOM 5226 C C . PHE A 1 649 ? -32.943 26.267 26.711 1.00 24.47 649 PHE A C 1
ATOM 5228 O O . PHE A 1 649 ? -33.833 27.097 26.612 1.00 24.47 649 PHE A O 1
ATOM 5235 N N . TYR A 1 650 ? -32.907 25.112 26.026 1.00 23.86 650 TYR A N 1
ATOM 5236 C CA . TYR A 1 650 ? -33.973 24.100 25.901 1.00 23.86 650 TYR A CA 1
ATOM 5237 C C . TYR A 1 650 ? -35.439 24.547 25.776 1.00 23.86 650 TYR A C 1
ATOM 5239 O O . TYR A 1 650 ? -35.999 25.045 26.740 1.00 23.86 650 TYR A O 1
ATOM 5247 N N . LEU A 1 651 ? -36.092 24.150 24.673 1.00 24.67 651 LEU A N 1
ATOM 5248 C CA . LEU A 1 651 ? -37.321 23.317 24.607 1.00 24.67 651 LEU A CA 1
ATOM 5249 C C . LEU A 1 651 ? -37.832 23.333 23.145 1.00 24.67 651 LEU A C 1
ATOM 5251 O O . LEU A 1 651 ? -38.119 24.390 22.604 1.00 24.67 651 LEU A O 1
ATOM 5255 N N . SER A 1 652 ? -37.685 22.268 22.352 1.00 23.59 652 SER A N 1
ATOM 5256 C CA . SER A 1 652 ? -38.552 21.078 22.258 1.00 23.59 652 SER A CA 1
ATOM 5257 C C . SER A 1 652 ? -39.978 21.337 21.724 1.00 23.59 652 SER A C 1
ATOM 5259 O O . SER A 1 652 ? -40.748 22.047 22.351 1.00 23.59 652 SER A O 1
ATOM 5261 N N . TYR A 1 653 ? -40.320 20.599 20.655 1.00 25.70 653 TYR A N 1
ATOM 5262 C CA . TYR A 1 653 ? -41.649 20.115 20.218 1.00 25.70 653 TYR A CA 1
ATOM 5263 C C . TYR A 1 653 ? -42.764 21.082 19.773 1.00 25.70 653 TYR A C 1
ATOM 5265 O O . TYR A 1 653 ? -43.281 21.860 20.563 1.00 25.70 653 TYR A O 1
ATOM 5273 N N . SER A 1 654 ? -43.234 20.870 18.529 1.00 23.73 654 SER A N 1
ATOM 5274 C CA . SER A 1 654 ? -44.645 20.819 18.054 1.00 23.73 654 SER A CA 1
ATOM 5275 C C . SER A 1 654 ? -44.623 20.443 16.550 1.00 23.73 654 SER A C 1
ATOM 5277 O O . SER A 1 654 ? -44.084 21.206 15.762 1.00 23.73 654 SER A O 1
ATOM 5279 N N . LEU A 1 655 ? -44.859 19.188 16.135 1.00 22.05 655 LEU A N 1
ATOM 5280 C CA . LEU A 1 655 ? -46.140 18.505 15.827 1.00 22.05 655 LEU A CA 1
ATOM 5281 C C . LEU A 1 655 ? -46.559 18.563 14.331 1.00 22.05 655 LEU A C 1
ATOM 5283 O O . LEU A 1 655 ? -46.811 19.643 13.822 1.00 22.05 655 LEU A O 1
ATOM 5287 N N . LEU A 1 656 ? -46.649 17.355 13.728 1.00 22.58 656 LEU A N 1
ATOM 5288 C CA . LEU A 1 656 ? -47.443 16.824 12.583 1.00 22.58 656 LEU A CA 1
ATOM 5289 C C . LEU A 1 656 ? -47.589 17.635 11.263 1.00 22.58 656 LEU A C 1
ATOM 5291 O O . LEU A 1 656 ? -47.715 18.846 11.269 1.00 22.58 656 LEU A O 1
ATOM 5295 N N . ILE A 1 657 ? -47.590 17.004 10.074 1.00 22.81 657 ILE A N 1
ATOM 5296 C CA . ILE A 1 657 ? -48.754 16.313 9.462 1.00 22.81 657 ILE A CA 1
ATOM 5297 C C . ILE A 1 657 ? -48.328 15.202 8.463 1.00 22.81 657 ILE A C 1
ATOM 5299 O O . ILE A 1 657 ? -47.292 15.280 7.808 1.00 22.81 657 ILE A O 1
ATOM 5303 N N . LEU A 1 658 ? -49.177 14.168 8.399 1.00 24.44 658 LEU A N 1
ATOM 5304 C CA . LEU A 1 658 ? -49.142 12.909 7.637 1.00 24.44 658 LEU A CA 1
ATOM 5305 C C . LEU A 1 658 ? -49.543 13.043 6.152 1.00 24.44 658 LEU A C 1
ATOM 5307 O O . LEU A 1 658 ? -50.271 13.962 5.791 1.00 24.44 658 LEU A O 1
ATOM 5311 N N . SER A 1 659 ? -49.230 12.013 5.352 1.00 22.31 659 SER A N 1
ATOM 5312 C CA . SER A 1 659 ? -50.144 11.487 4.321 1.00 22.31 659 SER A CA 1
ATOM 5313 C C . SER A 1 659 ? -49.845 10.009 4.011 1.00 22.31 659 SER A C 1
ATOM 5315 O O . SER A 1 659 ? -48.705 9.636 3.738 1.00 22.31 659 SER A O 1
ATOM 5317 N N . ILE A 1 660 ? -50.895 9.189 4.108 1.00 23.38 660 ILE A N 1
ATOM 5318 C CA . ILE A 1 660 ? -51.017 7.790 3.679 1.00 23.38 660 ILE A CA 1
ATOM 5319 C C . ILE A 1 660 ? -51.812 7.821 2.375 1.00 23.38 660 ILE A C 1
ATOM 5321 O O . ILE A 1 660 ? -52.849 8.477 2.344 1.00 23.38 660 ILE A O 1
ATOM 5325 N N . GLN A 1 661 ? -51.428 7.029 1.374 1.00 23.92 661 GLN A N 1
ATOM 5326 C CA . GLN A 1 661 ? -52.432 6.302 0.600 1.00 23.92 661 GLN A CA 1
ATOM 5327 C C . GLN A 1 661 ? -51.845 5.028 -0.003 1.00 23.92 661 GLN A C 1
ATOM 5329 O O . GLN A 1 661 ? -50.813 5.030 -0.671 1.00 23.92 661 GLN A O 1
ATOM 5334 N N . LYS A 1 662 ? -52.529 3.940 0.328 1.00 26.77 662 LYS A N 1
ATOM 5335 C CA . LYS A 1 662 ? -52.469 2.615 -0.256 1.00 26.77 662 LYS A CA 1
ATOM 5336 C C . LYS A 1 662 ? -53.905 2.355 -0.700 1.00 26.77 662 LYS A C 1
ATOM 5338 O O . LYS A 1 662 ? -54.799 2.628 0.098 1.00 26.77 662 LYS A O 1
ATOM 5343 N N . ASP A 1 663 ? -54.073 1.836 -1.901 1.00 33.78 663 ASP A N 1
ATOM 5344 C CA . ASP A 1 663 ? -54.992 0.732 -2.160 1.00 33.78 663 ASP A CA 1
ATOM 5345 C C . ASP A 1 663 ? -54.154 -0.372 -2.809 1.00 33.78 663 ASP A C 1
ATOM 5347 O O . ASP A 1 663 ? -53.354 -0.042 -3.720 1.00 33.78 663 ASP A O 1
#

Secondary structure (DSSP, 8-state):
-TTTSS--HHHHHHHHHHHHHHHHHHHHHHHT-HHHHHHHHHHHHHHHHH-GGGHHHHHHGGGGGGG----SSHHHHHHHHHHHHHHHHHHHHHHHHHHGGGGGSTTHHHHHHHHHHHB--TTHHHH-TTTTHHHHHHHHHHHHHHTS-THHHHHHHHHGGGGGT-HHHHHHHHHHHHHHHHHHHHHBSS--THHHHTTHHHHHHHHHHGGGS-SHHHHHHHHHHHHHHHHHHHHHHHHHH-GGGS---HHHHIIIIISTTS-TTHHHHHHHHHHHHHH-TTS-EEEEESB-TTSHHHHHHHHHTT-TTEEEEE-BSSBSS--HHHHHHHHTT-EEEEE--TTTB-S-TTTTTPPP----PPPP---HHHHHHHHHHHTSTTHHHHHHHHHHHHHHHTTTSSSSPPP-SSTTHHHHHHHHHHHHHTT-SS---BSSTTTTT-B-HHHHS--HHHHHHHHHHHH----------SSSHHHHHHHHHHHHHT-HHHHIIIIII--HHHHHHHHHHHHHHHHHHHHHH-SS-HHHHHHHHHHHHHHHHHH-HHHHHHHHHHHHHHHHHHHHHH-GGGHHHHHHHHHHHHHHHHHHHHHHHHHGGG--HHHHHHHHHHH-TT-------S-------------------------------------

Organism: NCBI:txid1618413